Protein AF-A0A7S4IND9-F1 (afdb_monomer)

pLDDT: mean 71.29, std 27.76, range [23.38, 98.75]

Solvent-accessible surface area (backbone atoms only — not comparable to full-atom values): 25919 Å² total; per-residue (Å²): 131,91,83,87,84,85,90,74,86,86,46,88,57,41,23,48,45,52,49,48,50,53,31,50,75,70,76,44,72,73,51,66,69,56,44,51,52,53,50,44,38,47,49,44,54,52,46,55,35,52,68,39,91,64,23,39,29,49,65,48,54,44,43,72,35,25,30,22,40,91,74,40,58,41,82,53,79,68,88,48,43,44,72,46,59,48,62,29,79,46,74,66,42,37,53,56,49,51,55,48,46,68,74,53,38,58,73,55,38,50,27,40,56,73,74,40,57,83,78,44,57,55,52,48,58,61,43,43,37,23,9,48,22,37,33,51,46,28,65,73,69,71,45,70,59,40,60,77,90,42,62,64,35,49,64,46,48,51,49,75,75,66,95,81,63,87,63,57,66,62,55,53,51,52,35,50,37,23,53,36,77,54,71,85,60,21,44,50,70,66,55,51,52,52,36,52,52,17,53,77,68,75,44,79,66,72,82,78,74,79,67,87,72,79,76,74,82,90,76,88,80,94,76,88,81,86,79,80,92,76,67,101,66,62,40,88,61,69,61,90,80,89,84,87,91,88,91,88,86,91,85,91,86,87,84,86,85,78,65,74,86,40,72,70,41,51,52,54,57,56,64,72,69,73,82,85,84,87,89,86,84,86,84,88,84,83,87,83,88,90,83,89,82,89,87,86,81,88,83,89,78,94,72,82,80,81,77,82,83,61,91,78,61,69,84,67,57,75,68,61,66,72,48,82,76,72,77,84,79,77,73,95,82,70,96,68,101,68,61,76,65,60,60,57,55,64,66,74,75,59,91,80,88,68,94,73,76,75,55,69,70,56,53,52,51,53,50,52,52,50,34,55,55,33,52,76,76,32,61,69,74,56,16,51,53,51,40,52,53,51,52,53,52,50,53,50,49,54,51,53,50,49,58,70,72,74,110

Structure (mmCIF, N/CA/C/O backbone):
data_AF-A0A7S4IND9-F1
#
_entry.id   AF-A0A7S4IND9-F1
#
loop_
_atom_site.group_PDB
_atom_site.id
_atom_site.type_symbol
_atom_site.label_atom_id
_atom_site.label_alt_id
_atom_site.label_comp_id
_atom_site.label_asym_id
_atom_site.label_entity_id
_atom_site.label_seq_id
_atom_site.pdbx_PDB_ins_code
_atom_site.Cartn_x
_atom_site.Cartn_y
_atom_site.Cartn_z
_atom_site.occupancy
_atom_site.B_iso_or_equiv
_atom_site.auth_seq_id
_atom_site.auth_comp_id
_atom_site.auth_asym_id
_atom_site.auth_atom_id
_atom_site.pdbx_PDB_model_num
ATOM 1 N N . ARG A 1 1 ? 15.190 30.319 -16.102 1.00 55.72 1 ARG A N 1
ATOM 2 C CA . ARG A 1 1 ? 14.779 28.893 -16.186 1.00 55.72 1 ARG A CA 1
ATOM 3 C C . ARG A 1 1 ? 13.257 28.853 -16.129 1.00 55.72 1 ARG A C 1
ATOM 5 O O . ARG A 1 1 ? 12.728 29.605 -15.318 1.00 55.72 1 ARG A O 1
ATOM 12 N N . PRO A 1 2 ? 12.568 28.062 -16.967 1.00 64.69 2 PRO A N 1
ATOM 13 C CA . PRO A 1 2 ? 11.116 27.934 -16.879 1.00 64.69 2 PRO A CA 1
ATOM 14 C C . PRO A 1 2 ? 10.738 27.351 -15.513 1.00 64.69 2 PRO A C 1
ATOM 16 O O . PRO A 1 2 ? 11.311 26.348 -15.084 1.00 64.69 2 PRO A O 1
ATOM 19 N N . GLN A 1 3 ? 9.825 28.019 -14.814 1.00 84.69 3 GLN A N 1
ATOM 20 C CA . GLN A 1 3 ? 9.211 27.505 -13.596 1.00 84.69 3 GLN A CA 1
ATOM 21 C C . GLN A 1 3 ? 7.948 26.749 -14.001 1.00 84.69 3 GLN A C 1
ATOM 23 O O . GLN A 1 3 ? 7.139 27.270 -14.764 1.00 84.69 3 GLN A O 1
ATOM 28 N N . HIS A 1 4 ? 7.801 25.521 -13.512 1.00 88.69 4 HIS A N 1
ATOM 29 C CA . HIS A 1 4 ? 6.582 24.741 -13.688 1.00 88.69 4 HIS A CA 1
ATOM 30 C C . HIS A 1 4 ? 5.773 24.853 -12.398 1.00 88.69 4 HIS A C 1
ATOM 32 O O . HIS A 1 4 ? 6.320 24.660 -11.313 1.00 88.69 4 HIS A O 1
ATOM 38 N N . LEU A 1 5 ? 4.490 25.188 -12.518 1.00 93.06 5 LEU A N 1
ATOM 39 C CA . LEU A 1 5 ? 3.570 25.329 -11.395 1.00 93.06 5 LEU A CA 1
ATOM 40 C C . LEU A 1 5 ? 2.436 24.322 -11.573 1.00 93.06 5 LEU A C 1
ATOM 42 O O . LEU A 1 5 ? 1.814 24.273 -12.632 1.00 93.06 5 LEU A O 1
ATOM 46 N N . ILE A 1 6 ? 2.178 23.526 -10.537 1.00 94.06 6 ILE A N 1
ATOM 47 C CA . ILE A 1 6 ? 1.059 22.583 -10.489 1.00 94.06 6 ILE A CA 1
ATOM 48 C C . ILE A 1 6 ? 0.131 23.059 -9.374 1.00 94.06 6 ILE A C 1
ATOM 50 O O . ILE A 1 6 ? 0.516 23.065 -8.206 1.00 94.06 6 ILE A O 1
ATOM 54 N N . LEU A 1 7 ? -1.078 23.487 -9.738 1.00 95.69 7 LEU A N 1
ATOM 55 C CA . LEU A 1 7 ? -2.107 23.880 -8.780 1.00 95.69 7 LEU A CA 1
ATOM 56 C C . LEU A 1 7 ? -2.949 22.654 -8.415 1.00 95.69 7 LEU A C 1
ATOM 58 O O . LEU A 1 7 ? -3.474 21.977 -9.296 1.00 95.69 7 LEU A O 1
ATOM 62 N N . MET A 1 8 ? -3.075 22.374 -7.120 1.00 95.94 8 MET A N 1
ATOM 63 C CA . MET A 1 8 ? -3.819 21.232 -6.584 1.00 95.94 8 MET A CA 1
ATOM 64 C C . MET A 1 8 ? -4.748 21.688 -5.462 1.00 95.94 8 MET A C 1
ATOM 66 O O . MET A 1 8 ? -4.613 22.793 -4.933 1.00 95.94 8 MET A O 1
ATOM 70 N N . GLU A 1 9 ? -5.692 20.830 -5.083 1.00 95.50 9 GLU A N 1
ATOM 71 C CA . GLU A 1 9 ? -6.531 21.092 -3.919 1.00 95.50 9 GLU A CA 1
ATOM 72 C C . GLU A 1 9 ? -5.712 21.127 -2.618 1.00 95.50 9 GLU A C 1
ATOM 74 O O . GLU A 1 9 ? -4.785 20.343 -2.421 1.00 95.50 9 GLU A O 1
ATOM 79 N N . TYR A 1 10 ? -6.090 22.018 -1.700 1.00 96.31 10 TYR A N 1
ATOM 80 C CA . TYR A 1 10 ? -5.547 22.028 -0.344 1.00 96.31 10 TYR A CA 1
ATOM 81 C C . TYR A 1 10 ? -6.251 20.975 0.526 1.00 96.31 10 TYR A C 1
ATOM 83 O O . TYR A 1 10 ? -7.469 20.793 0.410 1.00 96.31 10 TYR A O 1
ATOM 91 N N . CYS A 1 11 ? -5.469 20.295 1.370 1.00 97.06 11 CYS A N 1
ATOM 92 C CA . CYS A 1 11 ? -5.910 19.274 2.322 1.00 97.06 11 CYS A CA 1
ATOM 93 C C . CYS A 1 11 ? -5.527 19.714 3.746 1.00 97.06 11 CYS A C 1
ATOM 95 O O . CYS A 1 11 ? -4.366 19.626 4.148 1.00 97.06 11 CYS A O 1
ATOM 97 N N . GLU A 1 12 ? -6.501 20.222 4.494 1.00 95.31 12 GLU A N 1
ATOM 98 C CA . GLU A 1 12 ? -6.324 20.856 5.806 1.00 95.31 12 GLU A CA 1
ATOM 99 C C . GLU A 1 12 ? -5.934 19.894 6.938 1.00 95.31 12 GLU A C 1
ATOM 101 O O . GLU A 1 12 ? -5.370 20.326 7.941 1.00 95.31 12 GLU A O 1
ATOM 106 N N . GLY A 1 13 ? -6.191 18.593 6.779 1.00 93.25 13 GLY A N 1
ATOM 107 C CA . GLY A 1 13 ? -5.847 17.560 7.760 1.00 93.25 13 GLY A CA 1
ATOM 108 C C . GLY A 1 13 ? -4.368 17.158 7.759 1.00 93.25 13 GLY A C 1
ATOM 109 O O . GLY A 1 13 ? -3.969 16.280 8.525 1.00 93.25 13 GLY A O 1
ATOM 110 N N . GLY A 1 14 ? -3.545 17.782 6.910 1.00 96.75 14 GLY A N 1
ATOM 111 C CA . GLY A 1 14 ? -2.129 17.460 6.777 1.00 96.75 14 GLY A CA 1
ATOM 112 C C . GLY A 1 14 ? -1.906 16.093 6.129 1.00 96.75 14 GLY A C 1
ATOM 113 O O . GLY A 1 14 ? -2.678 15.660 5.280 1.00 96.75 14 GLY A O 1
ATOM 114 N N . THR A 1 15 ? -0.827 15.421 6.515 1.00 97.88 15 THR A N 1
ATOM 115 C CA . THR A 1 15 ? -0.440 14.089 6.029 1.00 97.88 15 THR A CA 1
ATOM 116 C C . THR A 1 15 ? -0.896 12.979 6.984 1.00 97.88 15 THR A C 1
ATOM 118 O O . THR A 1 15 ? -1.117 13.214 8.175 1.00 97.88 15 THR A O 1
ATOM 121 N N . ALA A 1 16 ? -0.950 11.732 6.521 1.00 97.12 16 ALA A N 1
ATOM 122 C CA . ALA A 1 16 ? -1.206 10.582 7.383 1.00 97.12 16 ALA A CA 1
ATOM 123 C C . ALA A 1 16 ? -0.135 10.465 8.481 1.00 97.12 16 ALA A C 1
ATOM 125 O O . ALA A 1 16 ? -0.452 10.147 9.626 1.00 97.12 16 ALA A O 1
ATOM 126 N N . LEU A 1 17 ? 1.117 10.824 8.164 1.00 96.56 17 LEU A N 1
ATOM 127 C CA . LEU A 1 17 ? 2.189 10.923 9.154 1.00 96.56 17 LEU A CA 1
ATOM 128 C C . LEU A 1 17 ? 1.889 11.971 10.238 1.00 96.56 17 LEU A C 1
ATOM 130 O O . LEU A 1 17 ? 2.121 11.705 11.418 1.00 96.56 17 LEU A O 1
ATOM 134 N N . SER A 1 18 ? 1.364 13.148 9.875 1.00 96.31 18 SER A N 1
ATOM 135 C CA . SER A 1 18 ? 0.984 14.149 10.880 1.00 96.31 18 SER A CA 1
ATOM 136 C C . SER A 1 18 ? -0.167 13.672 11.756 1.00 96.31 18 SER A C 1
ATOM 138 O O . SER A 1 18 ? -0.104 13.894 12.960 1.00 96.31 18 SER A O 1
ATOM 140 N N . VAL A 1 19 ? -1.141 12.936 11.206 1.00 95.56 19 VAL A N 1
ATOM 141 C CA . VAL A 1 19 ? -2.206 12.319 12.015 1.00 95.56 19 VAL A CA 1
ATOM 142 C C . VAL A 1 19 ? -1.619 11.347 13.044 1.00 95.56 19 VAL A C 1
ATOM 144 O O . VAL A 1 19 ? -1.934 11.453 14.229 1.00 95.56 19 VAL A O 1
ATOM 147 N N . CYS A 1 20 ? -0.705 10.457 12.635 1.00 95.81 20 CYS A N 1
ATOM 148 C CA . CYS A 1 20 ? 0.005 9.566 13.562 1.00 95.81 20 CYS A CA 1
ATOM 149 C C . CYS A 1 20 ? 0.762 10.343 14.647 1.00 95.81 20 CYS A C 1
ATOM 151 O O . CYS A 1 20 ? 0.726 9.972 15.819 1.00 95.81 20 CYS A O 1
ATOM 153 N N . ASN A 1 21 ? 1.443 11.429 14.275 1.00 95.81 21 ASN A N 1
ATOM 154 C CA . ASN A 1 21 ? 2.191 12.252 15.223 1.00 95.81 21 ASN A CA 1
ATOM 155 C C . ASN A 1 21 ? 1.271 12.931 16.244 1.00 95.81 21 ASN A C 1
ATOM 157 O O . ASN A 1 21 ? 1.588 12.906 17.432 1.00 95.81 21 ASN A O 1
ATOM 161 N N . THR A 1 22 ? 0.132 13.474 15.813 1.00 95.50 22 THR A N 1
ATOM 162 C CA . THR A 1 22 ? -0.868 14.078 16.704 1.00 95.50 22 THR A CA 1
ATOM 163 C C . THR A 1 22 ? -1.461 13.049 17.663 1.00 95.50 22 THR A C 1
ATOM 165 O O . THR A 1 22 ? -1.522 13.304 18.864 1.00 95.50 22 THR A O 1
ATOM 168 N N . LEU A 1 23 ? -1.839 11.863 17.172 1.00 95.31 23 LEU A N 1
ATOM 169 C CA . LEU A 1 23 ? -2.329 10.780 18.032 1.00 95.31 23 LEU A CA 1
ATOM 170 C C . LEU A 1 23 ? -1.269 10.373 19.063 1.00 95.31 23 LEU A C 1
ATOM 172 O O . LEU A 1 23 ? -1.568 10.324 20.255 1.00 95.31 23 LEU A O 1
ATOM 176 N N . ARG A 1 24 ? -0.014 10.183 18.632 1.00 94.06 24 ARG A N 1
ATOM 177 C CA . ARG A 1 24 ? 1.102 9.838 19.526 1.00 94.06 24 ARG A CA 1
ATOM 178 C C . ARG A 1 24 ? 1.322 10.901 20.607 1.00 94.06 24 ARG A C 1
ATOM 180 O O . ARG A 1 24 ? 1.505 10.544 21.765 1.00 94.06 24 ARG A O 1
ATOM 187 N N . GLN A 1 25 ? 1.292 12.187 20.250 1.00 95.31 25 GLN A N 1
ATOM 188 C CA . GLN A 1 25 ? 1.443 13.301 21.200 1.00 95.31 25 GLN A CA 1
ATOM 189 C C . GLN A 1 25 ? 0.330 13.327 22.252 1.00 95.31 25 GLN A C 1
ATOM 191 O O . GLN A 1 25 ? 0.591 13.648 23.408 1.00 95.31 25 GLN A O 1
ATOM 196 N N . ASN A 1 26 ? -0.882 12.925 21.872 1.00 95.00 26 ASN A N 1
ATOM 197 C CA . ASN A 1 26 ? -2.021 12.810 22.781 1.00 95.00 26 ASN A CA 1
ATOM 198 C C . ASN A 1 26 ? -2.055 11.475 23.546 1.00 95.00 26 ASN A C 1
ATOM 200 O O . ASN A 1 26 ? -3.033 11.196 24.235 1.00 95.00 26 ASN A O 1
ATOM 204 N N . ASN A 1 27 ? -1.014 10.642 23.423 1.00 93.19 27 ASN A N 1
ATOM 205 C CA . ASN A 1 27 ? -0.958 9.287 23.974 1.00 93.19 27 ASN A CA 1
ATOM 206 C C . ASN A 1 27 ? -2.139 8.399 23.523 1.00 93.19 27 ASN A C 1
ATOM 208 O O . ASN A 1 27 ? -2.638 7.558 24.268 1.00 93.19 27 ASN A O 1
ATOM 212 N N . GLN A 1 28 ? -2.602 8.616 22.292 1.00 94.00 28 GLN A N 1
ATOM 213 C CA . GLN A 1 28 ? -3.668 7.868 21.633 1.00 94.00 28 GLN A CA 1
ATOM 214 C C . GLN A 1 28 ? -3.103 7.068 20.458 1.00 94.00 28 GLN A C 1
ATOM 216 O O . GLN A 1 28 ? -2.017 7.347 19.955 1.00 94.00 28 GLN A O 1
ATOM 221 N N . ARG A 1 29 ? -3.867 6.083 19.988 1.00 93.44 29 ARG A N 1
ATOM 222 C CA . ARG A 1 29 ? -3.633 5.366 18.728 1.00 93.44 29 ARG A CA 1
ATOM 223 C C . ARG A 1 29 ? -4.931 5.328 17.931 1.00 93.44 29 ARG A C 1
ATOM 225 O O . ARG A 1 29 ? -5.992 5.641 18.470 1.00 93.44 29 ARG A O 1
ATOM 232 N N . PHE A 1 30 ? -4.852 4.922 16.667 1.00 94.75 30 PHE A N 1
ATOM 233 C CA . PHE A 1 30 ? -6.060 4.489 15.973 1.00 94.75 30 PHE A CA 1
ATOM 234 C C . PHE A 1 30 ? -6.661 3.303 16.727 1.00 94.75 30 PHE A C 1
ATOM 236 O O . PHE A 1 30 ? -5.927 2.391 17.116 1.00 94.75 30 PHE A O 1
ATOM 243 N N . ASP A 1 31 ? -7.976 3.300 16.919 1.00 95.50 31 ASP A N 1
ATOM 244 C CA . ASP A 1 31 ? -8.694 2.064 17.200 1.00 95.50 31 ASP A CA 1
ATOM 245 C C . ASP A 1 31 ? -8.750 1.205 15.924 1.00 95.50 31 ASP A C 1
ATOM 247 O O . ASP A 1 31 ? -8.487 1.677 14.812 1.00 95.50 31 ASP A O 1
ATOM 251 N N . LEU A 1 32 ? -9.041 -0.088 16.078 1.00 95.56 32 LEU A N 1
ATOM 252 C CA . LEU A 1 32 ? -9.017 -1.026 14.954 1.00 95.56 32 LEU A CA 1
ATOM 253 C C . LEU A 1 32 ? -9.951 -0.598 13.798 1.00 95.56 32 LEU A C 1
ATOM 255 O O . LEU A 1 32 ? -9.486 -0.604 12.655 1.00 95.56 32 LEU A O 1
ATOM 259 N N . PRO A 1 33 ? -11.210 -0.170 14.037 1.00 95.06 33 PRO A N 1
ATOM 260 C CA . PRO A 1 33 ? -12.079 0.309 12.964 1.00 95.06 33 PRO A CA 1
ATOM 261 C C . PRO A 1 33 ? -11.510 1.521 12.219 1.00 95.06 33 PRO A C 1
ATOM 263 O O . PRO A 1 33 ? -11.471 1.493 10.987 1.00 95.06 33 PRO A O 1
ATOM 266 N N . SER A 1 34 ? -11.013 2.549 12.922 1.00 95.19 34 SER A N 1
ATOM 267 C CA . SER A 1 34 ? -10.458 3.734 12.252 1.00 95.19 34 SER A CA 1
ATOM 268 C C . SER A 1 34 ? -9.185 3.412 11.477 1.00 95.19 34 SER A C 1
ATOM 270 O O . SER A 1 34 ? -9.002 3.939 10.382 1.00 95.19 34 SER A O 1
ATOM 272 N N . LEU A 1 35 ? -8.327 2.521 11.992 1.00 97.50 35 LEU A N 1
ATOM 273 C CA . LEU A 1 35 ? -7.134 2.060 11.272 1.00 97.50 35 LEU A CA 1
ATOM 274 C C . LEU A 1 35 ? -7.517 1.381 9.951 1.00 97.50 35 LEU A C 1
ATOM 276 O O . LEU A 1 35 ? -6.934 1.686 8.910 1.00 97.50 35 LEU A O 1
ATOM 280 N N . ILE A 1 36 ? -8.505 0.481 9.984 1.00 96.62 36 ILE A N 1
ATOM 281 C CA . ILE A 1 36 ? -8.974 -0.235 8.792 1.00 96.62 36 ILE A CA 1
ATOM 282 C C . ILE A 1 36 ? -9.620 0.726 7.792 1.00 96.62 36 ILE A C 1
ATOM 284 O O . ILE A 1 36 ? -9.349 0.617 6.599 1.00 96.62 36 ILE A O 1
ATOM 288 N N . ILE A 1 37 ? -10.444 1.671 8.254 1.00 94.81 37 ILE A N 1
ATOM 289 C CA . ILE A 1 37 ? -11.086 2.670 7.388 1.00 94.81 37 ILE A CA 1
ATOM 290 C C . ILE A 1 37 ? -10.023 3.551 6.723 1.00 94.81 37 ILE A C 1
ATOM 292 O O . ILE A 1 37 ? -10.012 3.672 5.498 1.00 94.81 37 ILE A O 1
ATOM 296 N N . ALA A 1 38 ? -9.091 4.107 7.503 1.00 96.56 38 ALA A N 1
ATOM 297 C CA . ALA A 1 38 ? -8.005 4.943 6.995 1.00 96.56 38 ALA A CA 1
ATOM 298 C C . ALA A 1 38 ? -7.147 4.195 5.964 1.00 96.56 38 ALA A C 1
ATOM 300 O O . ALA A 1 38 ? -6.934 4.672 4.846 1.00 96.56 38 ALA A O 1
ATOM 301 N N . PHE A 1 39 ? -6.693 2.986 6.306 1.00 98.38 39 PHE A N 1
ATOM 302 C CA . PHE A 1 39 ? -5.858 2.193 5.410 1.00 98.38 39 PHE A CA 1
ATOM 303 C C . PHE A 1 39 ? -6.629 1.655 4.197 1.00 98.38 39 PHE A C 1
ATOM 305 O O . PHE A 1 39 ? -6.065 1.545 3.110 1.00 98.38 39 PHE A O 1
ATOM 312 N N . GLY A 1 40 ? -7.924 1.373 4.333 1.00 97.69 40 GLY A N 1
ATOM 313 C CA . GLY A 1 40 ? -8.778 0.969 3.222 1.00 97.69 40 GLY A CA 1
ATOM 314 C C . GLY A 1 40 ? -8.969 2.083 2.189 1.00 97.69 40 GLY A C 1
ATOM 315 O O . GLY A 1 40 ? -8.896 1.805 0.994 1.00 97.69 40 GLY A O 1
ATOM 316 N N . GLN A 1 41 ? -9.099 3.348 2.609 1.00 96.88 41 GLN A N 1
ATOM 317 C CA . GLN A 1 41 ? -9.109 4.492 1.680 1.00 96.88 41 GLN A CA 1
ATOM 318 C C . GLN A 1 41 ? -7.770 4.645 0.944 1.00 96.88 41 GLN A C 1
ATOM 320 O O . GLN A 1 41 ? -7.748 4.846 -0.272 1.00 96.88 41 GLN A O 1
ATOM 325 N N . ILE A 1 42 ? -6.655 4.477 1.662 1.00 98.19 42 ILE A N 1
ATOM 326 C CA . ILE A 1 42 ? -5.305 4.442 1.081 1.00 98.19 42 ILE A CA 1
ATOM 327 C C . ILE A 1 42 ? -5.191 3.326 0.028 1.00 98.19 42 ILE A C 1
ATOM 329 O O . ILE A 1 42 ? -4.739 3.570 -1.093 1.00 98.19 42 ILE A O 1
ATOM 333 N N . CYS A 1 43 ? -5.652 2.115 0.356 1.00 98.31 43 CYS A N 1
ATOM 334 C CA . CYS A 1 43 ? -5.665 0.983 -0.569 1.00 98.31 43 CYS A CA 1
ATOM 335 C C . CYS A 1 43 ? -6.556 1.245 -1.784 1.00 98.31 43 CYS A C 1
ATOM 337 O O . CYS A 1 43 ? -6.182 0.866 -2.890 1.00 98.31 43 CYS A O 1
ATOM 339 N N . ASN A 1 44 ? -7.704 1.902 -1.606 1.00 96.06 44 ASN A N 1
ATOM 340 C CA . ASN A 1 44 ? -8.608 2.231 -2.704 1.00 96.06 44 ASN A CA 1
ATOM 341 C C . ASN A 1 44 ? -7.944 3.185 -3.710 1.00 96.06 44 ASN A C 1
ATOM 343 O O . ASN A 1 44 ? -7.977 2.931 -4.914 1.00 96.06 44 ASN A O 1
ATOM 347 N N . ALA A 1 45 ? -7.248 4.221 -3.224 1.00 97.12 45 ALA A N 1
ATOM 348 C CA . ALA A 1 45 ? -6.479 5.117 -4.085 1.00 97.12 45 ALA A CA 1
ATOM 349 C C . ALA A 1 45 ? -5.436 4.345 -4.909 1.00 97.12 45 ALA A C 1
ATOM 351 O O . ALA A 1 45 ? -5.394 4.479 -6.127 1.00 97.12 45 ALA A O 1
ATOM 352 N N . VAL A 1 46 ? -4.634 3.481 -4.280 1.00 98.19 46 VAL A N 1
ATOM 353 C CA . VAL A 1 46 ? -3.601 2.702 -4.990 1.00 98.19 46 VAL A CA 1
ATOM 354 C C . VAL A 1 46 ? -4.208 1.662 -5.939 1.00 98.19 46 VAL A C 1
ATOM 356 O O . VAL A 1 46 ? -3.733 1.504 -7.062 1.00 98.19 46 VAL A O 1
ATOM 359 N N . SER A 1 47 ? -5.296 1.003 -5.538 1.00 97.44 47 SER A N 1
ATOM 360 C CA . SER A 1 47 ? -6.042 0.070 -6.390 1.00 97.44 47 SER A CA 1
ATOM 361 C C . SER A 1 47 ? -6.545 0.759 -7.662 1.00 97.44 47 SER A C 1
ATOM 363 O O . SER A 1 47 ? -6.404 0.217 -8.759 1.00 97.44 47 SER A O 1
ATOM 365 N N . TYR A 1 48 ? -7.029 2.002 -7.545 1.00 97.31 48 TYR A N 1
ATOM 366 C CA . TYR A 1 48 ? -7.408 2.817 -8.698 1.00 97.31 48 TYR A CA 1
ATOM 367 C C . TYR A 1 48 ? -6.233 3.046 -9.659 1.00 97.31 48 TYR A C 1
ATOM 369 O O . TYR A 1 48 ? -6.409 2.887 -10.868 1.00 97.31 48 TYR A O 1
ATOM 377 N N . LEU A 1 49 ? -5.030 3.365 -9.161 1.00 97.94 49 LEU A N 1
ATOM 378 C CA . LEU A 1 49 ? -3.832 3.494 -10.006 1.00 97.94 49 LEU A CA 1
ATOM 379 C C . LEU A 1 49 ? -3.505 2.171 -10.722 1.00 97.94 49 LEU A C 1
ATOM 381 O O . LEU A 1 49 ? -3.227 2.153 -11.923 1.00 97.94 49 LEU A O 1
ATOM 385 N N . HIS A 1 50 ? -3.557 1.054 -9.997 1.00 97.75 50 HIS A N 1
ATOM 386 C CA . HIS A 1 50 ? -3.205 -0.270 -10.522 1.00 97.75 50 HIS A CA 1
ATOM 387 C C . HIS A 1 50 ? -4.205 -0.797 -11.557 1.00 97.75 50 HIS A C 1
ATOM 389 O O . HIS A 1 50 ? -3.819 -1.602 -12.405 1.00 97.75 50 HIS A O 1
ATOM 395 N N . ALA A 1 51 ? -5.455 -0.328 -11.514 1.00 96.12 51 ALA A N 1
ATOM 396 C CA . ALA A 1 51 ? -6.521 -0.698 -12.445 1.00 96.12 51 ALA A CA 1
ATOM 397 C C . ALA A 1 51 ? -6.463 0.036 -13.801 1.00 96.12 51 ALA A C 1
ATOM 399 O O . ALA A 1 51 ? -7.187 -0.335 -14.728 1.00 96.12 51 ALA A O 1
ATOM 400 N N . GLN A 1 52 ? -5.619 1.065 -13.943 1.00 97.44 52 GLN A N 1
ATOM 401 C CA . GLN A 1 52 ? -5.475 1.801 -15.203 1.00 97.44 52 GLN A CA 1
ATOM 402 C C . GLN A 1 52 ? -4.911 0.914 -16.329 1.00 97.44 52 GLN A C 1
ATOM 404 O O . GLN A 1 52 ? -4.294 -0.126 -16.088 1.00 97.44 52 GLN A O 1
ATOM 409 N N . ARG A 1 53 ? -5.104 1.325 -17.589 1.00 95.69 53 ARG A N 1
ATOM 410 C CA . ARG A 1 53 ? -4.570 0.632 -18.775 1.00 95.69 53 ARG A CA 1
ATOM 411 C C . ARG A 1 53 ? -3.735 1.611 -19.624 1.00 95.69 53 ARG A C 1
ATOM 413 O O . ARG A 1 53 ? -4.327 2.402 -20.354 1.00 95.69 53 ARG A O 1
ATOM 420 N N . PRO A 1 54 ? -2.388 1.565 -19.563 1.00 95.69 54 PRO A N 1
ATOM 421 C CA . PRO A 1 54 ? -1.568 0.691 -18.717 1.00 95.69 54 PRO A CA 1
ATOM 422 C C . PRO A 1 54 ? -1.650 1.061 -17.218 1.00 95.69 54 PRO A C 1
ATOM 424 O O . PRO A 1 54 ? -1.941 2.214 -16.900 1.00 95.69 54 PRO A O 1
ATOM 427 N N . PRO A 1 55 ? -1.360 0.116 -16.300 1.00 97.31 55 PRO A N 1
ATOM 428 C CA . PRO A 1 55 ? -1.373 0.367 -14.855 1.00 97.31 55 PRO A CA 1
ATOM 429 C C . PRO A 1 55 ? -0.438 1.504 -14.460 1.00 97.31 55 PRO A C 1
ATOM 431 O O . PRO A 1 55 ? 0.631 1.631 -15.044 1.00 97.31 55 PRO A O 1
ATOM 434 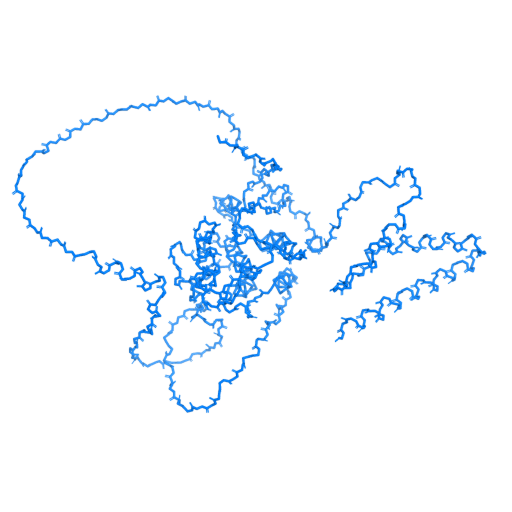N N . ILE A 1 56 ? -0.781 2.294 -13.450 1.00 98.31 56 ILE A N 1
ATOM 435 C CA . ILE A 1 56 ? 0.128 3.304 -12.898 1.00 98.31 56 ILE A CA 1
ATOM 436 C C . ILE A 1 56 ? 0.771 2.723 -11.638 1.00 98.31 56 ILE A C 1
ATOM 438 O O . ILE A 1 56 ? 0.063 2.285 -10.738 1.00 98.31 56 ILE A O 1
ATOM 442 N N . VAL A 1 57 ? 2.102 2.710 -11.563 1.00 97.75 57 VAL A N 1
ATOM 443 C CA . VAL A 1 57 ? 2.855 2.287 -10.367 1.00 97.75 57 VAL A CA 1
ATOM 444 C C . VAL A 1 57 ? 3.443 3.528 -9.715 1.00 97.75 57 VAL A C 1
ATOM 446 O O . VAL A 1 57 ? 4.200 4.250 -10.365 1.00 97.75 57 VAL A O 1
ATOM 449 N N . HIS A 1 58 ? 3.112 3.785 -8.451 1.00 97.88 58 HIS A N 1
ATOM 450 C CA . HIS A 1 58 ? 3.472 5.025 -7.761 1.00 97.88 58 HIS A CA 1
ATOM 451 C C . HIS A 1 58 ? 4.955 5.080 -7.368 1.00 97.88 58 HIS A C 1
ATOM 453 O O . HIS A 1 58 ? 5.610 6.106 -7.535 1.00 97.88 58 HIS A O 1
ATOM 459 N N . ARG A 1 59 ? 5.502 3.962 -6.871 1.00 95.56 59 ARG A N 1
ATOM 460 C CA . ARG A 1 59 ? 6.910 3.744 -6.470 1.00 95.56 59 ARG A CA 1
ATOM 461 C C . ARG A 1 59 ? 7.449 4.560 -5.291 1.00 95.56 59 ARG A C 1
ATOM 463 O O . ARG A 1 59 ? 8.529 4.235 -4.810 1.00 95.56 59 ARG A O 1
ATOM 470 N N . ASP A 1 60 ? 6.724 5.559 -4.797 1.00 96.44 60 ASP A N 1
ATOM 471 C CA . ASP A 1 60 ? 7.080 6.287 -3.565 1.00 96.44 60 ASP A CA 1
ATOM 472 C C . ASP A 1 60 ? 5.882 6.414 -2.609 1.00 96.44 60 ASP A C 1
ATOM 474 O O . ASP A 1 60 ? 5.493 7.501 -2.194 1.00 96.44 60 ASP A O 1
ATOM 478 N N . LEU A 1 61 ? 5.218 5.293 -2.307 1.00 98.12 61 LEU A N 1
ATOM 479 C CA . LEU A 1 61 ? 4.149 5.279 -1.304 1.00 98.12 61 LEU A CA 1
ATOM 480 C C . LEU A 1 61 ? 4.746 5.326 0.104 1.00 98.12 61 LEU A C 1
ATOM 482 O O . LEU A 1 61 ? 5.583 4.502 0.469 1.00 98.12 61 LEU A O 1
ATOM 486 N N . LYS A 1 62 ? 4.289 6.295 0.895 1.00 96.62 62 LYS A N 1
ATOM 487 C CA . LYS A 1 62 ? 4.711 6.526 2.280 1.00 96.62 62 LYS A CA 1
ATOM 488 C C . LYS A 1 62 ? 3.670 7.388 2.999 1.00 96.62 62 LYS A C 1
ATOM 490 O O . LYS A 1 62 ? 2.989 8.166 2.331 1.00 96.62 62 LYS A O 1
ATOM 495 N N . PRO A 1 63 ? 3.563 7.344 4.341 1.00 97.00 63 PRO A N 1
ATOM 496 C CA . PRO A 1 63 ? 2.538 8.091 5.078 1.00 97.00 63 PRO A CA 1
ATOM 497 C C . PRO A 1 63 ? 2.529 9.610 4.829 1.00 97.00 63 PRO A C 1
ATOM 499 O O . PRO A 1 63 ? 1.487 10.245 4.959 1.00 97.00 63 PRO A O 1
ATOM 502 N N . VAL A 1 64 ? 3.662 10.213 4.454 1.00 97.12 64 VAL A N 1
ATOM 503 C CA . VAL A 1 64 ? 3.725 11.650 4.126 1.00 97.12 64 VAL A CA 1
ATOM 504 C C . VAL A 1 64 ? 3.073 11.990 2.770 1.00 97.12 64 VAL A C 1
ATOM 506 O O . VAL A 1 64 ? 2.624 13.115 2.590 1.00 97.12 64 VAL A O 1
ATOM 509 N N . ASN A 1 65 ? 2.929 11.015 1.864 1.00 98.12 65 ASN A N 1
ATOM 510 C CA . ASN A 1 65 ? 2.307 11.190 0.541 1.00 98.12 65 ASN A CA 1
ATOM 511 C C . ASN A 1 65 ? 0.792 10.912 0.546 1.00 98.12 65 ASN A C 1
ATOM 513 O O . ASN A 1 65 ? 0.140 10.962 -0.493 1.00 98.12 65 ASN A O 1
ATOM 517 N N . PHE A 1 66 ? 0.208 10.630 1.711 1.00 98.19 66 PHE A N 1
ATOM 518 C CA . PHE A 1 66 ? -1.239 10.544 1.879 1.00 98.19 66 PHE A CA 1
ATOM 519 C C . PHE A 1 66 ? -1.715 11.751 2.673 1.00 98.19 66 PHE A C 1
ATOM 521 O O . PHE A 1 66 ? -1.353 11.906 3.835 1.00 98.19 66 PHE A O 1
ATOM 528 N N . LEU A 1 67 ? -2.507 12.611 2.047 1.00 98.06 67 LEU A N 1
ATOM 529 C CA . LEU A 1 67 ? -3.079 13.809 2.645 1.00 98.06 67 LEU A CA 1
ATOM 530 C C . LEU A 1 67 ? -4.474 13.534 3.196 1.00 98.06 67 LEU A C 1
ATOM 532 O O . LEU A 1 67 ? -5.177 12.667 2.685 1.00 98.06 67 LEU A O 1
ATOM 536 N N . VAL A 1 68 ? -4.892 14.290 4.206 1.00 96.69 68 VAL A N 1
ATOM 537 C CA . VAL A 1 68 ? -6.215 14.164 4.824 1.00 96.69 68 VAL A CA 1
ATOM 538 C C . VAL A 1 68 ? -7.040 15.413 4.548 1.00 96.69 68 VAL A C 1
ATOM 540 O O . VAL A 1 68 ? -6.601 16.533 4.813 1.00 96.69 68 VAL A O 1
ATOM 543 N N . LYS A 1 69 ? -8.252 15.217 4.029 1.00 94.88 69 LYS A N 1
ATOM 544 C CA . LYS A 1 69 ? -9.224 16.281 3.766 1.00 94.88 69 LYS A CA 1
ATOM 545 C C . LYS A 1 69 ? -10.621 15.804 4.115 1.00 94.88 69 LYS A C 1
ATOM 547 O O . LYS A 1 69 ? -11.067 14.809 3.548 1.00 94.88 69 LYS A O 1
ATOM 552 N N . ASN A 1 70 ? -11.311 16.500 5.018 1.00 92.00 70 ASN A N 1
ATOM 553 C CA . ASN A 1 70 ? -12.645 16.114 5.500 1.00 92.00 70 ASN A CA 1
ATOM 554 C C . ASN A 1 70 ? -12.744 14.618 5.885 1.00 92.00 70 ASN A C 1
ATOM 556 O O . ASN A 1 70 ? -13.663 13.926 5.459 1.00 92.00 70 ASN A O 1
ATOM 560 N N . GLY A 1 71 ? -11.744 14.087 6.599 1.00 86.94 71 GLY A N 1
ATOM 561 C CA . GLY A 1 71 ? -11.693 12.670 6.996 1.00 86.94 71 GLY A CA 1
ATOM 562 C C . GLY A 1 71 ? -11.326 11.674 5.881 1.00 86.94 71 GLY A C 1
ATOM 563 O O . GLY A 1 71 ? -11.169 10.488 6.162 1.00 86.94 71 GLY A O 1
ATOM 564 N N . ALA A 1 72 ? -11.143 12.131 4.637 1.00 93.38 72 ALA A N 1
ATOM 565 C CA . ALA A 1 72 ? -10.737 11.294 3.511 1.00 93.38 72 ALA A CA 1
ATOM 566 C C . ALA A 1 72 ? -9.220 11.342 3.264 1.00 93.38 72 ALA A C 1
ATOM 568 O O . ALA A 1 72 ? -8.630 12.425 3.207 1.00 93.38 72 ALA A O 1
ATOM 569 N N . TYR A 1 73 ? -8.607 10.178 3.047 1.00 96.56 73 TYR A N 1
ATOM 570 C CA . TYR A 1 73 ? -7.207 10.032 2.652 1.00 96.56 73 TYR A CA 1
ATOM 571 C C . TYR A 1 73 ? -7.053 10.138 1.129 1.00 96.56 73 TYR A C 1
ATOM 573 O O . TYR A 1 73 ? -7.713 9.433 0.366 1.00 96.56 73 TYR A O 1
ATOM 581 N N . LYS A 1 74 ? -6.153 11.015 0.681 1.00 97.31 74 LYS A N 1
ATOM 582 C CA . LYS A 1 74 ? -5.885 11.332 -0.726 1.00 97.31 74 LYS A CA 1
ATOM 583 C C . LYS A 1 74 ? -4.405 11.150 -1.029 1.00 97.31 74 LYS A C 1
ATOM 585 O O . LYS A 1 74 ? -3.560 11.715 -0.344 1.00 97.31 74 LYS A O 1
ATOM 590 N N . LEU A 1 75 ? -4.089 10.375 -2.060 1.00 98.19 75 LEU A N 1
ATOM 591 C CA . LEU A 1 75 ? -2.713 10.190 -2.518 1.00 98.19 75 LEU A CA 1
ATOM 592 C C . LEU A 1 75 ? -2.220 11.440 -3.264 1.00 98.19 75 LEU A C 1
ATOM 594 O O . LEU A 1 75 ? -2.936 11.984 -4.106 1.00 98.19 75 LEU A O 1
ATOM 598 N N . CYS A 1 76 ? -0.999 11.873 -2.967 1.00 97.00 76 CYS A N 1
ATOM 599 C CA . CYS A 1 76 ? -0.295 12.940 -3.670 1.00 97.00 76 CYS A CA 1
ATOM 600 C C . CYS A 1 76 ? 1.117 12.490 -4.091 1.00 97.00 76 CYS A C 1
ATOM 602 O O . CYS A 1 76 ? 1.537 11.380 -3.787 1.00 97.00 76 CYS A O 1
ATOM 604 N N . ASP A 1 77 ? 1.833 13.385 -4.779 1.00 95.19 77 ASP A N 1
ATOM 605 C CA . ASP A 1 77 ? 3.224 13.212 -5.224 1.00 95.19 77 ASP A CA 1
ATOM 606 C C . ASP A 1 77 ? 3.473 12.058 -6.214 1.00 95.19 77 ASP A C 1
ATOM 608 O O . ASP A 1 77 ? 4.093 11.040 -5.923 1.00 95.19 77 ASP A O 1
ATOM 612 N N . PHE A 1 78 ? 3.061 12.286 -7.461 1.00 96.25 78 PHE A N 1
ATOM 613 C CA . PHE A 1 78 ? 3.268 11.359 -8.574 1.00 96.25 78 PHE A CA 1
ATOM 614 C C . PHE A 1 78 ? 4.638 11.529 -9.261 1.00 96.25 78 PHE A C 1
ATOM 616 O O . PHE A 1 78 ? 4.829 11.021 -10.367 1.00 96.25 78 PHE A O 1
ATOM 623 N N . GLY A 1 79 ? 5.600 12.233 -8.648 1.00 92.56 79 GLY A N 1
ATOM 624 C CA . GLY A 1 79 ? 6.906 12.528 -9.262 1.00 92.56 79 GLY A CA 1
ATOM 625 C C . GLY A 1 79 ? 7.733 11.283 -9.607 1.00 92.56 79 GLY A C 1
ATOM 626 O O . GLY A 1 79 ? 8.576 11.317 -10.504 1.00 92.56 79 GLY A O 1
ATOM 627 N N . SER A 1 80 ? 7.446 10.169 -8.933 1.00 93.00 80 SER A N 1
ATOM 628 C CA . SER A 1 80 ? 8.129 8.882 -9.104 1.00 93.00 80 SER A CA 1
ATOM 629 C C . SER A 1 80 ? 7.298 7.858 -9.877 1.00 93.00 80 SER A C 1
ATOM 631 O O . SER A 1 80 ? 7.786 6.752 -10.145 1.00 93.00 80 SER A O 1
ATOM 633 N N . ALA A 1 81 ? 6.067 8.205 -10.256 1.00 96.25 81 ALA A N 1
ATOM 634 C CA . ALA A 1 81 ? 5.132 7.272 -10.862 1.00 96.25 81 ALA A CA 1
ATOM 635 C C . ALA A 1 81 ? 5.540 6.883 -12.293 1.00 96.25 81 ALA A C 1
ATOM 637 O O . ALA A 1 81 ? 6.173 7.650 -13.020 1.00 96.25 81 ALA A O 1
ATOM 638 N N . VAL A 1 82 ? 5.171 5.671 -12.707 1.00 96.00 82 VAL A N 1
ATOM 639 C CA . VAL A 1 82 ? 5.388 5.164 -14.071 1.00 96.00 82 VAL A CA 1
ATOM 640 C C . VAL A 1 82 ? 4.139 4.494 -14.615 1.00 96.00 82 VAL A C 1
ATOM 642 O O . VAL A 1 82 ? 3.361 3.900 -13.871 1.00 96.00 82 VAL A O 1
ATOM 645 N N . PHE A 1 83 ? 3.990 4.541 -15.935 1.00 96.38 83 PHE A N 1
ATOM 646 C CA . PHE A 1 83 ? 2.969 3.798 -16.660 1.00 96.38 83 PHE A CA 1
ATOM 647 C C . PHE A 1 83 ? 3.497 2.404 -17.033 1.00 96.38 83 PHE A C 1
ATOM 649 O O . PHE A 1 83 ? 4.561 2.256 -17.632 1.00 96.38 83 PHE A O 1
ATOM 656 N N . GLY A 1 84 ? 2.740 1.368 -16.694 1.00 95.62 84 GLY A N 1
ATOM 657 C CA . GLY A 1 84 ? 3.038 -0.033 -16.943 1.00 95.62 84 GLY A CA 1
ATOM 658 C C . GLY A 1 84 ? 4.048 -0.613 -15.957 1.00 95.62 84 GLY A C 1
ATOM 659 O O . GLY A 1 84 ? 3.730 -0.896 -14.807 1.00 95.62 84 GLY A O 1
ATOM 660 N N . HIS A 1 85 ? 5.253 -0.889 -16.446 1.00 94.50 85 HIS A N 1
ATOM 661 C CA . HIS A 1 85 ? 6.305 -1.566 -15.693 1.00 94.50 85 HIS A CA 1
ATOM 662 C C . HIS A 1 85 ? 7.674 -1.017 -16.081 1.00 94.50 85 HIS A C 1
ATOM 664 O O . HIS A 1 85 ? 7.861 -0.529 -17.194 1.00 94.50 85 HIS A O 1
ATOM 670 N N . VAL A 1 86 ? 8.650 -1.169 -15.189 1.00 95.31 86 VAL A N 1
ATOM 671 C CA . VAL A 1 86 ? 10.056 -0.887 -15.508 1.00 95.31 86 VAL A CA 1
ATOM 672 C C . VAL A 1 86 ? 10.720 -2.191 -15.923 1.00 95.31 86 VAL A C 1
ATOM 674 O O . VAL A 1 86 ? 10.711 -3.155 -15.158 1.00 95.31 86 VAL A O 1
ATOM 677 N N . ASP A 1 87 ? 11.270 -2.247 -17.132 1.00 96.06 87 ASP A N 1
ATOM 678 C CA . ASP A 1 87 ? 12.013 -3.413 -17.608 1.00 96.06 87 ASP A CA 1
ATOM 679 C C . ASP A 1 87 ? 13.411 -3.454 -16.979 1.00 96.06 87 ASP A C 1
ATOM 681 O O . ASP A 1 87 ? 14.112 -2.449 -16.939 1.00 96.06 87 ASP A O 1
ATOM 685 N N . LEU A 1 88 ? 13.823 -4.627 -16.506 1.00 96.00 88 LEU A N 1
ATOM 686 C CA . LEU A 1 88 ? 15.132 -4.875 -15.904 1.00 96.00 88 LEU A CA 1
ATOM 687 C C . LEU A 1 88 ? 15.891 -5.990 -16.631 1.00 96.00 88 LEU A C 1
ATOM 689 O O . LEU A 1 88 ? 16.866 -6.514 -16.106 1.00 96.00 88 LEU A O 1
ATOM 693 N N . ARG A 1 89 ? 15.471 -6.425 -17.825 1.00 94.88 89 ARG A N 1
ATOM 694 C CA . ARG A 1 89 ? 16.107 -7.570 -18.508 1.00 94.88 89 ARG A CA 1
ATOM 695 C C . ARG A 1 89 ? 17.546 -7.289 -18.939 1.00 94.88 89 ARG A C 1
ATOM 697 O O . ARG A 1 89 ? 18.380 -8.194 -18.879 1.00 94.88 89 ARG A O 1
ATOM 704 N N . THR A 1 90 ? 17.859 -6.058 -19.338 1.00 95.56 90 THR A N 1
ATOM 705 C CA . THR A 1 90 ? 19.190 -5.679 -19.840 1.00 95.56 90 THR A CA 1
ATOM 706 C C . THR A 1 90 ? 20.022 -4.968 -18.764 1.00 95.56 90 THR A C 1
ATOM 708 O O . THR A 1 90 ? 19.456 -4.332 -17.874 1.00 95.56 90 THR A O 1
ATOM 711 N N . PRO A 1 91 ? 21.368 -5.044 -18.805 1.00 94.31 91 PRO A N 1
ATOM 712 C CA . PRO A 1 91 ? 22.225 -4.300 -17.874 1.00 94.31 91 PRO A CA 1
ATOM 713 C C . PRO A 1 91 ? 21.993 -2.785 -17.921 1.00 94.31 91 PRO A C 1
ATOM 715 O O . PRO A 1 91 ? 21.944 -2.139 -16.881 1.00 94.31 91 PRO A O 1
ATOM 718 N N . ARG A 1 92 ? 21.774 -2.235 -19.123 1.00 95.25 92 ARG A N 1
ATOM 719 C CA . ARG A 1 92 ? 21.464 -0.815 -19.318 1.00 95.25 92 ARG A CA 1
ATOM 720 C C . ARG A 1 92 ? 20.165 -0.414 -18.618 1.00 95.25 92 ARG A C 1
ATOM 722 O O . ARG A 1 92 ? 20.177 0.527 -17.836 1.00 95.25 92 ARG A O 1
ATOM 729 N N . ALA A 1 93 ? 19.084 -1.166 -18.835 1.00 94.94 93 ALA A N 1
ATOM 730 C CA . ALA A 1 93 ? 17.794 -0.865 -18.218 1.00 94.94 93 ALA A CA 1
ATOM 731 C C . ALA A 1 93 ? 17.853 -0.961 -16.682 1.00 94.94 93 ALA A C 1
ATOM 733 O O . ALA A 1 93 ? 17.259 -0.140 -15.989 1.00 94.94 93 ALA A O 1
ATOM 734 N N . ARG A 1 94 ? 18.639 -1.904 -16.136 1.00 95.50 94 ARG A N 1
ATOM 735 C CA . ARG A 1 94 ? 18.907 -1.967 -14.689 1.00 95.50 94 ARG A CA 1
ATOM 736 C C . ARG A 1 94 ? 19.643 -0.731 -14.180 1.00 95.50 94 ARG A C 1
ATOM 738 O O . ARG A 1 94 ? 19.232 -0.184 -13.168 1.00 95.50 94 ARG A O 1
ATOM 745 N N . SER A 1 95 ? 20.694 -0.292 -14.873 1.00 95.38 95 SER A N 1
ATOM 746 C CA . SER A 1 95 ? 21.467 0.892 -14.473 1.00 95.38 95 SER A CA 1
ATOM 747 C C . SER A 1 95 ? 20.611 2.162 -14.477 1.00 95.38 95 SER A C 1
ATOM 749 O O . SER A 1 95 ? 20.685 2.951 -13.541 1.00 95.38 95 SER A O 1
ATOM 751 N N . GLU A 1 96 ? 19.778 2.343 -15.504 1.00 94.69 96 GLU A N 1
ATOM 752 C CA . GLU A 1 96 ? 18.842 3.473 -15.599 1.00 94.69 96 GLU A CA 1
ATOM 753 C C . GLU A 1 96 ? 17.791 3.412 -14.475 1.00 94.69 96 GLU A C 1
ATOM 755 O O . GLU A 1 96 ? 17.510 4.416 -13.818 1.00 94.69 96 GLU A O 1
ATOM 760 N N . ALA A 1 97 ? 17.248 2.223 -14.192 1.00 93.88 97 ALA A N 1
ATOM 761 C CA . ALA A 1 97 ? 16.309 2.028 -13.092 1.00 93.88 97 ALA A CA 1
ATOM 762 C C . ALA A 1 97 ? 16.947 2.295 -11.718 1.00 93.88 97 ALA A C 1
ATOM 764 O O . ALA A 1 97 ? 16.315 2.938 -10.882 1.00 93.88 97 ALA A O 1
ATOM 765 N N . GLU A 1 98 ? 18.183 1.841 -11.486 1.00 94.44 98 GLU A N 1
ATOM 766 C CA . GLU A 1 98 ? 18.927 2.055 -10.237 1.00 94.44 98 GLU A CA 1
ATOM 767 C C . GLU A 1 98 ? 19.113 3.549 -9.951 1.00 94.44 98 GLU A C 1
ATOM 769 O O . GLU A 1 98 ? 18.810 4.009 -8.848 1.00 94.44 98 GLU A O 1
ATOM 774 N N . GLU A 1 99 ? 19.521 4.323 -10.961 1.00 93.75 99 GLU A N 1
ATOM 775 C CA . GLU A 1 99 ? 19.700 5.771 -10.841 1.00 93.75 99 GLU A CA 1
ATOM 776 C C . GLU A 1 99 ? 18.385 6.483 -10.490 1.00 93.75 99 GLU A C 1
ATOM 778 O O . GLU A 1 99 ? 18.345 7.322 -9.584 1.00 93.75 99 GLU A O 1
ATOM 783 N N . VAL A 1 100 ? 17.291 6.129 -11.173 1.00 92.00 100 VAL A N 1
ATOM 784 C CA . VAL A 1 100 ? 15.965 6.705 -10.908 1.00 92.00 100 VAL A CA 1
ATOM 785 C C . VAL A 1 100 ? 15.490 6.342 -9.505 1.00 92.00 100 VAL A C 1
ATOM 787 O O . VAL A 1 100 ? 15.065 7.226 -8.763 1.00 92.00 100 VAL A O 1
ATOM 790 N N . ILE A 1 101 ? 15.587 5.072 -9.106 1.00 92.62 101 ILE A N 1
ATOM 791 C CA . ILE A 1 101 ? 15.170 4.608 -7.774 1.00 92.62 101 ILE A CA 1
ATOM 792 C C . ILE A 1 101 ? 15.955 5.343 -6.692 1.00 92.62 101 ILE A C 1
ATOM 794 O O . ILE A 1 101 ? 15.358 5.833 -5.732 1.00 92.62 101 ILE A O 1
ATOM 798 N N . GLN A 1 102 ? 17.271 5.482 -6.857 1.00 90.25 102 GLN A N 1
ATOM 799 C CA . GLN A 1 102 ? 18.112 6.165 -5.882 1.00 90.25 102 GLN A CA 1
ATOM 800 C C . GLN A 1 102 ? 17.722 7.638 -5.698 1.00 90.25 102 GLN A C 1
ATOM 802 O O . GLN A 1 102 ? 17.794 8.129 -4.573 1.00 90.25 102 GLN A O 1
ATOM 807 N N . LYS A 1 103 ? 17.285 8.315 -6.769 1.00 90.62 103 LYS A N 1
ATOM 808 C CA . LYS A 1 103 ? 16.903 9.738 -6.758 1.00 90.62 103 LYS A CA 1
ATOM 809 C C . LYS A 1 103 ? 15.468 10.004 -6.306 1.00 90.62 103 LYS A C 1
ATOM 811 O O . LYS A 1 103 ? 15.209 11.064 -5.751 1.00 90.62 103 LYS A O 1
ATOM 816 N N . THR A 1 104 ? 14.542 9.090 -6.588 1.00 87.19 104 THR A N 1
ATOM 817 C CA . THR A 1 104 ? 13.093 9.382 -6.555 1.00 87.19 104 THR A CA 1
ATOM 818 C C . THR A 1 104 ? 12.312 8.579 -5.516 1.00 87.19 104 THR A C 1
ATOM 820 O O . THR A 1 104 ? 11.113 8.779 -5.367 1.00 87.19 104 THR A O 1
ATOM 823 N N . THR A 1 105 ? 12.950 7.664 -4.782 1.00 86.19 105 THR A N 1
ATOM 824 C CA . THR A 1 105 ? 12.234 6.798 -3.829 1.00 86.19 105 THR A CA 1
ATOM 825 C C . THR A 1 105 ? 12.843 6.840 -2.437 1.00 86.19 105 THR A C 1
ATOM 827 O O . THR A 1 105 ? 14.061 6.969 -2.273 1.00 86.19 105 THR A O 1
ATOM 830 N N . THR A 1 106 ? 12.004 6.647 -1.427 1.00 89.25 106 THR A N 1
ATOM 831 C CA . THR A 1 106 ? 12.406 6.653 -0.014 1.00 89.25 106 THR A CA 1
ATOM 832 C C . THR A 1 106 ? 12.879 5.264 0.423 1.00 89.25 106 THR A C 1
ATOM 834 O O . THR A 1 106 ? 12.111 4.306 0.385 1.00 89.25 106 THR A O 1
ATOM 837 N N . GLN A 1 107 ? 14.144 5.135 0.848 1.00 90.25 107 GLN A N 1
ATOM 838 C CA . GLN A 1 107 ? 14.819 3.836 1.019 1.00 90.25 107 GLN A CA 1
ATOM 839 C C . GLN A 1 107 ? 14.062 2.835 1.905 1.00 90.25 107 GLN A C 1
ATOM 841 O O . GLN A 1 107 ? 13.907 1.683 1.518 1.00 90.25 107 GLN A O 1
ATOM 846 N N . MET A 1 108 ? 13.570 3.273 3.059 1.00 92.94 108 MET A N 1
ATOM 847 C CA . MET A 1 108 ? 12.850 2.440 4.035 1.00 92.94 108 MET A CA 1
ATOM 848 C C . MET A 1 108 ? 11.497 1.880 3.541 1.00 92.94 108 MET A C 1
ATOM 850 O O . MET A 1 108 ? 10.978 0.935 4.130 1.00 92.94 108 MET A O 1
ATOM 854 N N . PHE A 1 109 ? 10.928 2.438 2.464 1.00 96.06 109 PHE A N 1
ATOM 855 C CA . PHE A 1 109 ? 9.683 1.965 1.836 1.00 96.06 109 PHE A CA 1
ATOM 856 C C . PHE A 1 109 ? 9.940 1.141 0.564 1.00 96.06 109 PHE A C 1
ATOM 858 O O . PHE A 1 109 ? 8.997 0.623 -0.034 1.00 96.06 109 PHE A O 1
ATOM 865 N N . ARG A 1 110 ? 11.205 0.998 0.136 1.00 96.00 110 ARG A N 1
ATOM 866 C CA . ARG A 1 110 ? 11.556 0.241 -1.074 1.00 96.00 110 ARG A CA 1
ATOM 867 C C . ARG A 1 110 ? 11.272 -1.242 -0.883 1.00 96.00 110 ARG A C 1
ATOM 869 O O . ARG A 1 110 ? 11.656 -1.834 0.123 1.00 96.00 110 ARG A O 1
ATOM 876 N N . ALA A 1 111 ? 10.674 -1.842 -1.905 1.00 97.25 111 ALA A N 1
ATOM 877 C CA . ALA A 1 111 ? 10.525 -3.287 -1.989 1.00 97.25 111 ALA A CA 1
ATOM 878 C C . ALA A 1 111 ? 11.893 -3.983 -2.172 1.00 97.25 111 ALA A C 1
ATOM 880 O O . ALA A 1 111 ? 12.814 -3.370 -2.723 1.00 97.25 111 ALA A O 1
ATOM 881 N N . PRO A 1 112 ? 12.047 -5.263 -1.783 1.00 97.06 112 PRO A N 1
ATOM 882 C CA . PRO A 1 112 ? 13.285 -6.024 -1.960 1.00 97.06 112 PRO A CA 1
ATOM 883 C C . PRO A 1 112 ? 13.803 -5.994 -3.397 1.00 97.06 112 PRO A C 1
ATOM 885 O O . PRO A 1 112 ? 14.986 -5.763 -3.621 1.00 97.06 112 PRO A O 1
ATOM 888 N N . GLU A 1 113 ? 12.913 -6.104 -4.381 1.00 97.25 113 GLU A N 1
ATOM 889 C CA . GLU A 1 113 ? 13.261 -6.045 -5.799 1.00 97.25 113 GLU A CA 1
ATOM 890 C C . GLU A 1 113 ? 13.674 -4.649 -6.297 1.00 97.25 113 GLU A C 1
ATOM 892 O O . GLU A 1 113 ? 14.225 -4.543 -7.386 1.00 97.25 113 GLU A O 1
ATOM 897 N N . MET A 1 114 ? 13.429 -3.581 -5.526 1.00 95.88 114 MET A N 1
ATOM 898 C CA . MET A 1 114 ? 13.994 -2.242 -5.764 1.00 95.88 114 MET A CA 1
ATOM 899 C C . MET A 1 114 ? 15.360 -2.063 -5.084 1.00 95.88 114 MET A C 1
ATOM 901 O O . MET A 1 114 ? 16.117 -1.169 -5.460 1.00 95.88 114 MET A O 1
ATOM 905 N N . VAL A 1 115 ? 15.669 -2.884 -4.075 1.00 95.31 115 VAL A N 1
ATOM 906 C CA . VAL A 1 115 ? 16.974 -2.919 -3.397 1.00 95.31 115 VAL A CA 1
ATOM 907 C C . VAL A 1 115 ? 17.959 -3.811 -4.158 1.00 95.31 115 VAL A C 1
ATOM 909 O O . VAL A 1 115 ? 19.125 -3.444 -4.301 1.00 95.31 115 VAL A O 1
ATOM 912 N N . ASP A 1 116 ? 17.490 -4.951 -4.669 1.00 95.25 116 ASP A N 1
ATOM 913 C CA . ASP A 1 116 ? 18.227 -5.852 -5.552 1.00 95.25 116 ASP A CA 1
ATOM 914 C C . ASP A 1 116 ? 17.458 -6.081 -6.867 1.00 95.25 116 ASP A C 1
ATOM 916 O O . ASP A 1 116 ? 16.587 -6.948 -6.989 1.00 95.25 116 ASP A O 1
ATOM 920 N N . LEU A 1 117 ? 17.834 -5.309 -7.892 1.00 95.69 117 LEU A N 1
ATOM 921 C CA . LEU A 1 117 ? 17.233 -5.341 -9.232 1.00 95.69 117 LEU A CA 1
ATOM 922 C C . LEU A 1 117 ? 17.500 -6.647 -10.005 1.00 95.69 117 LEU A C 1
ATOM 924 O O . LEU A 1 117 ? 16.997 -6.816 -11.119 1.00 95.69 117 LEU A O 1
ATOM 928 N N . TYR A 1 118 ? 18.297 -7.573 -9.464 1.00 94.06 118 TYR A N 1
ATOM 929 C CA . TYR A 1 118 ? 18.518 -8.888 -10.071 1.00 94.06 118 TYR A CA 1
ATOM 930 C C . TYR A 1 118 ? 17.470 -9.922 -9.647 1.00 94.06 118 TYR A C 1
ATOM 932 O O . TYR A 1 118 ? 17.363 -10.964 -10.296 1.00 94.06 118 TYR A O 1
ATOM 940 N N . MET A 1 119 ? 16.658 -9.632 -8.624 1.00 93.50 119 MET A N 1
ATOM 941 C CA . MET A 1 119 ? 15.615 -10.543 -8.134 1.00 93.50 119 MET A CA 1
ATOM 942 C C . MET A 1 119 ? 14.487 -10.767 -9.146 1.00 93.50 119 MET A C 1
ATOM 944 O O . MET A 1 119 ? 13.861 -11.828 -9.171 1.00 93.50 119 MET A O 1
ATOM 948 N N . VAL A 1 120 ? 14.212 -9.773 -9.992 1.00 95.31 120 VAL A N 1
ATOM 949 C CA . VAL A 1 120 ? 13.098 -9.802 -10.944 1.00 95.31 120 VAL A CA 1
ATOM 950 C C . VAL A 1 120 ? 13.513 -9.264 -12.305 1.00 95.31 120 VAL A C 1
ATOM 952 O O . VAL A 1 120 ? 14.500 -8.554 -12.464 1.00 95.31 120 VAL A O 1
ATOM 955 N N . LYS A 1 121 ? 12.723 -9.599 -13.328 1.00 95.88 121 LYS A N 1
ATOM 956 C CA . LYS A 1 121 ? 12.925 -9.081 -14.689 1.00 95.88 121 LYS A CA 1
ATOM 957 C C . LYS A 1 121 ? 12.231 -7.742 -14.926 1.00 95.88 121 LYS A C 1
ATOM 959 O O . LYS A 1 121 ? 12.521 -7.103 -15.931 1.00 95.88 121 LYS A O 1
ATOM 964 N N . LYS A 1 122 ? 11.270 -7.375 -14.074 1.00 96.38 122 LYS A N 1
ATOM 965 C CA . LYS A 1 122 ? 10.420 -6.190 -14.219 1.00 96.38 122 LYS A CA 1
ATOM 966 C C . LYS A 1 122 ? 9.972 -5.694 -12.848 1.00 96.38 122 LYS A C 1
ATOM 968 O O . LYS A 1 122 ? 9.585 -6.521 -12.024 1.00 96.38 122 LYS A O 1
ATOM 973 N N . LEU A 1 123 ? 9.957 -4.380 -12.641 1.00 96.62 123 LEU A N 1
ATOM 974 C CA . LEU A 1 123 ? 9.258 -3.764 -11.508 1.00 96.62 123 LEU A CA 1
ATOM 975 C C . LEU A 1 123 ? 7.807 -3.511 -11.901 1.00 96.62 123 LEU A C 1
ATOM 977 O O . LEU A 1 123 ? 7.540 -3.008 -12.992 1.00 96.62 123 LEU A O 1
ATOM 981 N N . THR A 1 124 ? 6.885 -3.884 -11.022 1.00 97.00 124 THR A N 1
ATOM 982 C CA . THR A 1 124 ? 5.437 -3.894 -11.274 1.00 97.00 124 THR A CA 1
ATOM 983 C C . THR A 1 124 ? 4.697 -3.303 -10.075 1.00 97.00 124 THR A C 1
ATOM 985 O O . THR A 1 124 ? 5.327 -2.908 -9.098 1.00 97.00 124 THR A O 1
ATOM 988 N N . GLN A 1 125 ? 3.365 -3.307 -10.112 1.00 97.75 125 GLN A N 1
ATOM 989 C CA . GLN A 1 125 ? 2.475 -2.910 -9.015 1.00 97.75 125 GLN A CA 1
ATOM 990 C C . GLN A 1 125 ? 2.829 -3.546 -7.662 1.00 97.75 125 GLN A C 1
ATOM 992 O O . GLN A 1 125 ? 2.566 -2.961 -6.615 1.00 97.75 125 GLN A O 1
ATOM 997 N N . ALA A 1 126 ? 3.460 -4.725 -7.660 1.00 98.00 126 ALA A N 1
ATOM 998 C CA . ALA A 1 126 ? 3.871 -5.406 -6.436 1.00 98.00 126 ALA A CA 1
ATOM 999 C C . ALA A 1 126 ? 4.817 -4.570 -5.556 1.00 98.00 126 ALA A C 1
ATOM 1001 O O . ALA A 1 126 ? 4.836 -4.766 -4.338 1.00 98.00 126 ALA A O 1
ATOM 1002 N N . THR A 1 127 ? 5.572 -3.627 -6.134 1.00 97.94 127 THR A N 1
ATOM 1003 C CA . THR A 1 127 ? 6.437 -2.728 -5.357 1.00 97.94 127 THR A CA 1
ATOM 1004 C C . THR A 1 127 ? 5.621 -1.790 -4.473 1.00 97.94 127 THR A C 1
ATOM 1006 O O . THR A 1 127 ? 6.006 -1.527 -3.338 1.00 97.94 127 THR A O 1
ATOM 1009 N N . ASP A 1 128 ? 4.469 -1.330 -4.967 1.00 98.56 128 ASP A N 1
ATOM 1010 C CA . ASP A 1 128 ? 3.548 -0.487 -4.205 1.00 98.56 128 ASP A CA 1
ATOM 1011 C C . ASP A 1 128 ? 2.877 -1.283 -3.079 1.00 98.56 128 ASP A C 1
ATOM 1013 O O . ASP A 1 128 ? 2.685 -0.747 -1.993 1.00 98.56 128 ASP A O 1
ATOM 1017 N N . VAL A 1 129 ? 2.582 -2.573 -3.288 1.00 98.69 129 VAL A N 1
ATOM 1018 C CA . VAL A 1 129 ? 1.994 -3.421 -2.234 1.00 98.69 129 VAL A CA 1
ATOM 1019 C C . VAL A 1 129 ? 2.949 -3.596 -1.051 1.00 98.69 129 VAL A C 1
ATOM 1021 O O . VAL A 1 129 ? 2.526 -3.515 0.099 1.00 98.69 129 VAL A O 1
ATOM 1024 N N . TRP A 1 130 ? 4.250 -3.761 -1.307 1.00 98.56 130 TRP A N 1
ATOM 1025 C CA . TRP A 1 130 ? 5.246 -3.761 -0.231 1.00 98.56 130 TRP A CA 1
ATOM 1026 C C . TRP A 1 130 ? 5.240 -2.437 0.541 1.00 98.56 130 TRP A C 1
ATOM 1028 O O . TRP A 1 130 ? 5.180 -2.423 1.771 1.00 98.56 130 TRP A O 1
ATOM 1038 N N . ALA A 1 131 ? 5.258 -1.315 -0.182 1.00 98.38 131 ALA A N 1
ATOM 1039 C CA . ALA A 1 131 ? 5.245 0.011 0.422 1.00 98.38 131 ALA A CA 1
ATOM 1040 C C . ALA A 1 131 ? 3.953 0.279 1.218 1.00 98.38 131 ALA A C 1
ATOM 1042 O O . ALA A 1 131 ? 4.003 0.925 2.265 1.00 98.38 131 ALA A O 1
ATOM 1043 N N . LEU A 1 132 ? 2.813 -0.276 0.792 1.00 98.75 132 LEU A N 1
ATOM 1044 C CA . LEU A 1 132 ? 1.565 -0.292 1.560 1.00 98.75 132 LEU A CA 1
ATOM 1045 C C . LEU A 1 132 ? 1.682 -1.118 2.848 1.00 98.75 132 LEU A C 1
ATOM 1047 O O . LEU A 1 132 ? 1.171 -0.684 3.878 1.00 98.75 132 LEU A O 1
ATOM 1051 N N . GLY A 1 133 ? 2.401 -2.244 2.828 1.00 98.56 133 GLY A N 1
ATOM 1052 C CA . GLY A 1 133 ? 2.754 -3.003 4.033 1.00 98.56 133 GLY A CA 1
ATOM 1053 C C . GLY A 1 133 ? 3.518 -2.155 5.048 1.00 98.56 133 GLY A C 1
ATOM 1054 O O . GLY A 1 133 ? 3.135 -2.091 6.219 1.00 98.56 133 GLY A O 1
ATOM 1055 N N . CYS A 1 134 ? 4.530 -1.419 4.580 1.00 98.25 134 CYS A N 1
ATOM 1056 C CA . CYS A 1 134 ? 5.249 -0.449 5.405 1.00 98.25 134 CYS A CA 1
ATOM 1057 C C . CYS A 1 134 ? 4.324 0.666 5.921 1.00 98.25 134 CYS A C 1
ATOM 1059 O O . CYS A 1 134 ? 4.393 1.025 7.095 1.00 98.25 134 CYS A O 1
ATOM 1061 N N . CYS A 1 135 ? 3.427 1.194 5.080 1.00 98.25 135 CYS A N 1
ATOM 1062 C CA . CYS A 1 135 ? 2.451 2.206 5.491 1.00 98.25 135 CYS A CA 1
ATOM 1063 C C . CYS A 1 135 ? 1.514 1.692 6.591 1.00 98.25 135 CYS A C 1
ATOM 1065 O O . CYS A 1 135 ? 1.343 2.386 7.588 1.00 98.25 135 CYS A O 1
ATOM 1067 N N . LEU A 1 136 ? 0.933 0.495 6.446 1.00 98.50 136 LEU A N 1
ATOM 1068 C CA . LEU A 1 136 ? 0.033 -0.085 7.449 1.00 98.50 136 LEU A CA 1
ATOM 1069 C C . LEU A 1 136 ? 0.742 -0.256 8.791 1.00 98.50 136 LEU A C 1
ATOM 1071 O O . LEU A 1 136 ? 0.207 0.139 9.824 1.00 98.50 136 LEU A O 1
ATOM 1075 N N . TYR A 1 137 ? 1.967 -0.782 8.770 1.00 97.88 137 TYR A N 1
ATOM 1076 C CA . TYR A 1 137 ? 2.790 -0.892 9.969 1.00 97.88 137 TYR A CA 1
ATOM 1077 C C . TYR A 1 137 ? 3.031 0.481 10.613 1.00 97.88 137 TYR A C 1
ATOM 1079 O O . TYR A 1 137 ? 2.865 0.631 11.823 1.00 97.88 137 TYR A O 1
ATOM 1087 N N . SER A 1 138 ? 3.364 1.506 9.823 1.00 96.75 138 SER A N 1
ATOM 1088 C CA . SER A 1 138 ? 3.570 2.862 10.341 1.00 96.75 138 SER A CA 1
ATOM 1089 C C . SER A 1 138 ? 2.308 3.505 10.901 1.00 96.75 138 SER A C 1
ATOM 1091 O O . SER A 1 138 ? 2.391 4.194 11.917 1.00 96.75 138 SER A O 1
ATOM 1093 N N . LEU A 1 139 ? 1.147 3.262 10.294 1.00 96.94 139 LEU A N 1
ATOM 1094 C CA . LEU A 1 139 ? -0.138 3.738 10.804 1.00 96.94 139 LEU A CA 1
ATOM 1095 C C . LEU A 1 139 ? -0.533 3.028 12.105 1.00 96.94 139 LEU A C 1
ATOM 1097 O O . LEU A 1 139 ? -1.051 3.678 13.007 1.00 96.94 139 LEU A O 1
ATOM 1101 N N . ALA A 1 140 ? -0.268 1.725 12.216 1.00 96.62 140 ALA A N 1
ATOM 1102 C CA . ALA A 1 140 ? -0.613 0.923 13.387 1.00 96.62 140 ALA A CA 1
ATOM 1103 C C . ALA A 1 140 ? 0.326 1.195 14.572 1.00 96.62 140 ALA A C 1
ATOM 1105 O O . ALA A 1 140 ? -0.105 1.475 15.688 1.00 96.62 140 ALA A O 1
ATOM 1106 N N . PHE A 1 141 ? 1.633 1.122 14.335 1.00 95.00 141 PHE A N 1
ATOM 1107 C CA . PHE A 1 141 ? 2.636 1.087 15.400 1.00 95.00 141 PHE A CA 1
ATOM 1108 C C . PHE A 1 141 ? 3.391 2.395 15.571 1.00 95.00 141 PHE A C 1
ATOM 1110 O O . PHE A 1 141 ? 4.211 2.513 16.479 1.00 95.00 141 PHE A O 1
ATOM 1117 N N . PHE A 1 142 ? 3.130 3.381 14.708 1.00 94.38 142 PHE A N 1
ATOM 1118 C CA . PHE A 1 142 ? 3.785 4.684 14.754 1.00 94.38 142 PHE A CA 1
ATOM 1119 C C . PHE A 1 142 ? 5.318 4.564 14.690 1.00 94.38 142 PHE A C 1
ATOM 1121 O O . PHE A 1 142 ? 6.046 5.353 15.294 1.00 94.38 142 PHE A O 1
ATOM 1128 N N . GLN A 1 143 ? 5.805 3.563 13.962 1.00 92.25 143 GLN A N 1
ATOM 1129 C CA . GLN A 1 143 ? 7.215 3.239 13.764 1.00 92.25 143 GLN A CA 1
ATOM 1130 C C . GLN A 1 143 ? 7.436 2.819 12.308 1.00 92.25 143 GLN A C 1
ATOM 1132 O O . GLN A 1 143 ? 6.489 2.560 11.568 1.00 92.25 143 GLN A O 1
ATOM 1137 N N . ASN A 1 144 ? 8.687 2.734 11.880 1.00 91.94 144 ASN A N 1
ATOM 1138 C CA . ASN A 1 144 ? 9.021 2.233 10.549 1.00 91.94 144 ASN A CA 1
ATOM 1139 C C . ASN A 1 144 ? 9.333 0.737 10.627 1.00 91.94 144 ASN A C 1
ATOM 1141 O O . ASN A 1 144 ? 9.946 0.307 11.602 1.00 91.94 144 ASN A O 1
ATOM 1145 N N . CYS A 1 145 ? 8.941 -0.050 9.616 1.00 89.50 145 CYS A N 1
ATOM 1146 C CA . CYS A 1 145 ? 9.311 -1.474 9.557 1.00 89.50 145 CYS A CA 1
ATOM 1147 C C . CYS A 1 145 ? 10.826 -1.660 9.516 1.00 89.50 145 CYS A C 1
ATOM 1149 O O . CYS A 1 145 ? 11.372 -2.546 10.167 1.00 89.50 145 CYS A O 1
ATOM 1151 N N . PHE A 1 146 ? 11.478 -0.826 8.705 1.00 92.50 146 PHE A N 1
ATOM 1152 C CA . PHE A 1 146 ? 12.896 -0.898 8.406 1.00 92.50 146 PHE A CA 1
ATOM 1153 C C . PHE A 1 146 ? 13.536 0.454 8.699 1.00 92.50 146 PHE A C 1
ATOM 1155 O O . PHE A 1 146 ? 12.992 1.504 8.350 1.00 92.50 146 PHE A O 1
ATOM 1162 N N . GLU A 1 147 ? 14.698 0.419 9.339 1.00 84.62 147 GLU A N 1
ATOM 1163 C CA . GLU A 1 147 ? 15.509 1.608 9.573 1.00 84.62 147 GLU A CA 1
ATOM 1164 C C . GLU A 1 147 ? 16.120 2.125 8.264 1.00 84.62 147 GLU A C 1
ATOM 1166 O O . GLU A 1 147 ? 16.402 1.362 7.329 1.00 84.62 147 GLU A O 1
ATOM 1171 N N . GLU A 1 148 ? 16.358 3.435 8.200 1.00 77.56 148 GLU A N 1
ATOM 1172 C CA . GLU A 1 148 ? 17.064 4.040 7.073 1.00 77.56 148 GLU A CA 1
ATOM 1173 C C . GLU A 1 148 ? 18.462 3.428 6.906 1.00 77.56 148 GLU A C 1
ATOM 1175 O O . GLU A 1 148 ? 19.143 3.077 7.866 1.00 77.56 148 GLU A O 1
ATOM 1180 N N . GLY A 1 149 ? 18.899 3.255 5.657 1.00 75.44 149 GLY A N 1
ATOM 1181 C CA . GLY A 1 149 ? 20.192 2.637 5.358 1.00 75.44 149 GLY A CA 1
ATOM 1182 C C . GLY A 1 149 ? 20.208 1.101 5.395 1.00 75.44 149 GLY A C 1
ATOM 1183 O O . GLY A 1 149 ? 21.113 0.504 4.804 1.00 75.44 149 GLY A O 1
ATOM 1184 N N . SER A 1 150 ? 19.205 0.437 5.985 1.00 86.94 150 SER A N 1
ATOM 1185 C CA . SER A 1 150 ? 19.224 -1.016 6.218 1.00 86.94 150 SER A CA 1
ATOM 1186 C C . SER A 1 150 ? 18.661 -1.848 5.056 1.00 86.94 150 SER A C 1
ATOM 1188 O O . SER A 1 150 ? 17.640 -2.527 5.158 1.00 86.94 150 SER A O 1
ATOM 1190 N N . ASN A 1 151 ? 19.375 -1.855 3.924 1.00 89.62 151 ASN A N 1
ATOM 1191 C CA . ASN A 1 151 ? 19.025 -2.703 2.772 1.00 89.62 151 ASN A CA 1
ATOM 1192 C C . ASN A 1 151 ? 18.948 -4.193 3.132 1.00 89.62 151 ASN A C 1
ATOM 1194 O O . ASN A 1 151 ? 18.122 -4.918 2.586 1.00 89.62 151 ASN A O 1
ATOM 1198 N N . LEU A 1 152 ? 19.809 -4.654 4.045 1.00 89.38 152 LEU A N 1
ATOM 1199 C CA . LEU A 1 152 ? 19.819 -6.053 4.457 1.00 89.38 152 LEU A CA 1
ATOM 1200 C C . LEU A 1 152 ? 18.529 -6.428 5.191 1.00 89.38 152 LEU A C 1
ATOM 1202 O O . LEU A 1 152 ? 18.010 -7.502 4.922 1.00 89.38 152 LEU A O 1
ATOM 1206 N N . ALA A 1 153 ? 17.991 -5.549 6.045 1.00 89.94 153 ALA A N 1
ATOM 1207 C CA . ALA A 1 153 ? 16.738 -5.811 6.751 1.00 89.94 153 ALA A CA 1
ATOM 1208 C C . ALA A 1 153 ? 15.541 -5.907 5.795 1.00 89.94 153 ALA A C 1
ATOM 1210 O O . ALA A 1 153 ? 14.678 -6.758 5.991 1.00 89.94 153 ALA A O 1
ATOM 1211 N N . ILE A 1 154 ? 15.525 -5.098 4.731 1.00 93.19 154 ILE A N 1
ATOM 1212 C CA . ILE A 1 154 ? 14.512 -5.195 3.669 1.00 93.19 154 ILE A CA 1
ATOM 1213 C C . ILE A 1 154 ? 14.628 -6.552 2.959 1.00 93.19 154 ILE A C 1
ATOM 1215 O O . ILE A 1 154 ? 13.645 -7.282 2.848 1.00 93.19 154 ILE A O 1
ATOM 1219 N N . LEU A 1 155 ? 15.837 -6.921 2.518 1.00 93.06 155 LEU A N 1
ATOM 1220 C CA . LEU A 1 155 ? 16.083 -8.165 1.778 1.00 93.06 155 LEU A CA 1
ATOM 1221 C C . LEU A 1 155 ? 15.823 -9.427 2.613 1.00 93.06 155 LEU A C 1
ATOM 1223 O O . LEU A 1 155 ? 15.363 -10.429 2.072 1.00 93.06 155 LEU A O 1
ATOM 1227 N N . SER A 1 156 ? 16.110 -9.390 3.916 1.00 90.94 156 SER A N 1
ATOM 1228 C CA . SER A 1 156 ? 15.869 -10.507 4.835 1.00 90.94 156 SER A CA 1
ATOM 1229 C C . SER A 1 156 ? 14.491 -10.479 5.493 1.00 90.94 156 SER A C 1
ATOM 1231 O O . SER A 1 156 ? 14.193 -11.373 6.284 1.00 90.94 156 SER A O 1
ATOM 1233 N N . ARG A 1 157 ? 13.654 -9.475 5.186 1.00 93.25 157 ARG A N 1
ATOM 1234 C CA . ARG A 1 157 ? 12.353 -9.254 5.836 1.00 93.25 157 ARG A CA 1
ATOM 1235 C C . ARG A 1 157 ? 12.469 -9.231 7.367 1.00 93.25 157 ARG A C 1
ATOM 1237 O O . ARG A 1 157 ? 11.694 -9.863 8.078 1.00 93.25 157 ARG A O 1
ATOM 1244 N N . ASN A 1 158 ? 13.464 -8.517 7.877 1.00 90.50 158 ASN A N 1
ATOM 1245 C CA . ASN A 1 158 ? 13.728 -8.416 9.306 1.00 90.50 158 ASN A CA 1
ATOM 1246 C C . ASN A 1 158 ? 13.066 -7.161 9.890 1.00 90.50 158 ASN A C 1
ATOM 1248 O O . ASN A 1 158 ? 13.666 -6.087 9.897 1.00 90.50 158 ASN A O 1
ATOM 1252 N N . TYR A 1 159 ? 11.835 -7.315 10.371 1.00 91.12 159 TYR A N 1
ATOM 1253 C CA . TYR A 1 159 ? 11.102 -6.322 11.158 1.00 91.12 159 TYR A CA 1
ATOM 1254 C C . TYR A 1 159 ? 10.464 -7.014 12.374 1.00 91.12 159 TYR A C 1
ATOM 1256 O O . TYR A 1 159 ? 10.314 -8.237 12.389 1.00 91.12 159 TYR A O 1
ATOM 1264 N N . LYS A 1 160 ? 10.107 -6.253 13.414 1.00 91.44 160 LYS A N 1
ATOM 1265 C CA . LYS A 1 160 ? 9.506 -6.795 14.645 1.00 91.44 160 LYS A CA 1
ATOM 1266 C C . LYS A 1 160 ? 8.133 -6.172 14.872 1.00 91.44 160 LYS A C 1
ATOM 1268 O O . LYS A 1 160 ? 8.013 -4.959 14.821 1.00 91.44 160 LYS A O 1
ATOM 1273 N N . ILE A 1 161 ? 7.123 -6.981 15.188 1.00 93.38 161 ILE A N 1
ATOM 1274 C CA . ILE A 1 161 ? 5.851 -6.467 15.713 1.00 93.38 161 ILE A CA 1
ATOM 1275 C C . ILE A 1 161 ? 6.043 -6.058 17.184 1.00 93.38 161 ILE A C 1
ATOM 1277 O O . ILE A 1 161 ? 6.579 -6.861 17.955 1.00 93.38 161 ILE A O 1
ATOM 1281 N N . PRO A 1 162 ? 5.632 -4.845 17.596 1.00 91.75 162 PRO A N 1
ATOM 1282 C CA . PRO A 1 162 ? 5.682 -4.441 18.998 1.00 91.75 162 PRO A CA 1
ATOM 1283 C C . PRO A 1 162 ? 4.904 -5.395 19.911 1.00 91.75 162 PRO A C 1
ATOM 1285 O O . PRO A 1 162 ? 3.823 -5.868 19.558 1.00 91.75 162 PRO A O 1
ATOM 1288 N N . ASP A 1 163 ? 5.453 -5.663 21.098 1.00 89.12 163 ASP A N 1
ATOM 1289 C CA . ASP A 1 163 ? 4.870 -6.619 22.051 1.00 89.12 163 ASP A CA 1
ATOM 1290 C C . ASP A 1 163 ? 3.506 -6.131 22.596 1.00 89.12 163 ASP A C 1
ATOM 1292 O O . ASP A 1 163 ? 2.680 -6.928 23.029 1.00 89.12 163 ASP A O 1
ATOM 1296 N N . ASP A 1 164 ? 3.245 -4.824 22.514 1.00 88.31 164 ASP A N 1
ATOM 1297 C CA . ASP A 1 164 ? 2.017 -4.135 22.918 1.00 88.31 164 ASP A CA 1
ATOM 1298 C C . ASP A 1 164 ? 1.006 -3.956 21.763 1.00 88.31 164 ASP A C 1
ATOM 1300 O O . ASP A 1 164 ? 0.224 -3.005 21.769 1.00 88.31 164 ASP A O 1
ATOM 1304 N N . ASN A 1 165 ? 1.021 -4.829 20.748 1.00 90.94 165 ASN A N 1
ATOM 1305 C CA . ASN A 1 165 ? 0.118 -4.758 19.592 1.00 90.94 165 ASN A CA 1
ATOM 1306 C C . ASN A 1 165 ? -1.377 -4.843 19.996 1.00 90.94 165 ASN A C 1
ATOM 1308 O O . ASN A 1 165 ? -1.838 -5.924 20.373 1.00 90.94 165 ASN A O 1
ATOM 1312 N N . PRO A 1 166 ? -2.179 -3.770 19.822 1.00 91.81 166 PRO A N 1
ATOM 1313 C CA . PRO A 1 166 ? -3.601 -3.779 20.167 1.00 91.81 166 PRO A CA 1
ATOM 1314 C C . PRO A 1 166 ? -4.511 -4.284 19.030 1.00 91.81 166 PRO A C 1
ATOM 1316 O O . PRO A 1 166 ? -5.721 -4.375 19.212 1.00 91.81 166 PRO A O 1
ATOM 1319 N N . TYR A 1 167 ? -3.964 -4.586 17.846 1.00 93.81 167 TYR A N 1
ATOM 1320 C CA . TYR A 1 167 ? -4.737 -4.828 16.619 1.00 93.81 167 TYR A CA 1
ATOM 1321 C C . TYR A 1 167 ? -4.966 -6.310 16.287 1.00 93.81 167 TYR A C 1
ATOM 1323 O O . TYR A 1 167 ? -5.576 -6.634 15.267 1.00 93.81 167 TYR A O 1
ATOM 1331 N N . GLY A 1 168 ? -4.477 -7.214 17.140 1.00 91.19 168 GLY A N 1
ATOM 1332 C CA . GLY A 1 168 ? -4.614 -8.660 16.972 1.00 91.19 168 GLY A CA 1
ATOM 1333 C C . GLY A 1 168 ? -3.769 -9.246 15.834 1.00 91.19 168 GLY A C 1
ATOM 1334 O O . GLY A 1 168 ? -2.985 -8.556 15.177 1.00 91.19 168 GLY A O 1
ATOM 1335 N N . GLU A 1 169 ? -3.926 -10.553 15.612 1.00 92.38 169 GLU A N 1
ATOM 1336 C CA . GLU A 1 169 ? -3.147 -11.309 14.620 1.00 92.38 169 GLU A CA 1
ATOM 1337 C C . GLU A 1 169 ? -3.558 -10.994 13.178 1.00 92.38 169 GLU A C 1
ATOM 1339 O O . GLU A 1 169 ? -2.731 -11.081 12.278 1.00 92.38 169 GLU A O 1
ATOM 1344 N N . GLY A 1 170 ? -4.805 -10.569 12.944 1.00 95.50 170 GLY A N 1
ATOM 1345 C CA . GLY A 1 170 ? -5.306 -10.282 11.598 1.00 95.50 170 GLY A CA 1
ATOM 1346 C C . GLY A 1 170 ? -4.535 -9.162 10.891 1.00 95.50 170 GLY A C 1
ATOM 1347 O O . GLY A 1 170 ? -4.148 -9.312 9.733 1.00 95.50 170 GLY A O 1
ATOM 1348 N N . ILE A 1 171 ? -4.258 -8.058 11.597 1.00 96.94 171 ILE A N 1
ATOM 1349 C CA . ILE A 1 171 ? -3.456 -6.947 11.057 1.00 96.94 171 ILE A CA 1
ATOM 1350 C C . ILE A 1 171 ? -1.996 -7.364 10.867 1.00 96.94 171 ILE A C 1
ATOM 1352 O O . ILE A 1 171 ? -1.397 -7.026 9.849 1.00 96.94 171 ILE A O 1
ATOM 1356 N N . VAL A 1 172 ? -1.437 -8.137 11.800 1.00 96.25 172 VAL A N 1
ATOM 1357 C CA . VAL A 1 172 ? -0.063 -8.656 11.696 1.00 96.25 172 VAL A CA 1
ATOM 1358 C C . VAL A 1 172 ? 0.094 -9.558 10.472 1.00 96.25 172 VAL A C 1
ATOM 1360 O O . VAL A 1 172 ? 1.032 -9.394 9.697 1.00 96.25 172 VAL A O 1
ATOM 1363 N N . GLU A 1 173 ? -0.851 -10.467 10.260 1.00 96.56 173 GLU A N 1
ATOM 1364 C CA . GLU A 1 173 ? -0.865 -11.382 9.122 1.00 96.56 173 GLU A CA 1
ATOM 1365 C C . GLU A 1 173 ? -1.035 -10.632 7.791 1.00 96.56 173 GLU A C 1
ATOM 1367 O O . GLU A 1 173 ? -0.365 -10.954 6.811 1.00 96.56 173 GLU A O 1
ATOM 1372 N N . LEU A 1 174 ? -1.872 -9.590 7.746 1.00 97.81 174 LEU A N 1
ATOM 1373 C CA . LEU A 1 174 ? -1.997 -8.729 6.568 1.00 97.81 174 LEU A CA 1
ATOM 1374 C C . LEU A 1 174 ? -0.688 -7.978 6.258 1.00 97.81 174 LEU A C 1
ATOM 1376 O O . LEU A 1 174 ? -0.271 -7.925 5.098 1.00 97.81 174 LEU A O 1
ATOM 1380 N N . ILE A 1 175 ? -0.013 -7.439 7.279 1.00 98.06 175 ILE A N 1
ATOM 1381 C CA . ILE A 1 175 ? 1.316 -6.828 7.122 1.00 98.06 175 ILE A CA 1
ATOM 1382 C C . ILE A 1 175 ? 2.307 -7.861 6.565 1.00 98.06 175 ILE A C 1
ATOM 1384 O O . ILE A 1 175 ? 2.999 -7.566 5.590 1.00 98.06 175 ILE A O 1
ATOM 1388 N N . ASP A 1 176 ? 2.339 -9.085 7.101 1.00 96.56 176 ASP A N 1
ATOM 1389 C CA . ASP A 1 176 ? 3.255 -10.137 6.635 1.00 96.56 176 ASP A CA 1
ATOM 1390 C C . ASP A 1 176 ? 3.012 -10.538 5.170 1.00 96.56 176 ASP A C 1
ATOM 1392 O O . ASP A 1 176 ? 3.964 -10.713 4.401 1.00 96.56 176 ASP A O 1
ATOM 1396 N N . ARG A 1 177 ? 1.744 -10.628 4.749 1.00 97.31 177 ARG A N 1
ATOM 1397 C CA . ARG A 1 177 ? 1.369 -10.919 3.354 1.00 97.31 177 ARG A CA 1
ATOM 1398 C C . ARG A 1 177 ? 1.843 -9.840 2.379 1.00 97.31 177 ARG A C 1
ATOM 1400 O O . ARG A 1 177 ? 2.329 -10.170 1.295 1.00 97.31 177 ARG A O 1
ATOM 1407 N N . MET A 1 178 ? 1.750 -8.563 2.759 1.00 98.38 178 MET A N 1
ATOM 1408 C CA . MET A 1 178 ? 2.259 -7.447 1.947 1.00 98.38 178 MET A CA 1
ATOM 1409 C C . MET A 1 178 ? 3.790 -7.363 1.959 1.00 98.38 178 MET A C 1
ATOM 1411 O O . MET A 1 178 ? 4.403 -7.096 0.925 1.00 98.38 178 MET A O 1
ATOM 1415 N N . LEU A 1 179 ? 4.422 -7.654 3.098 1.00 97.62 179 LEU A N 1
ATOM 1416 C CA . LEU A 1 179 ? 5.878 -7.659 3.267 1.00 97.62 179 LEU A CA 1
ATOM 1417 C C . LEU A 1 179 ? 6.525 -8.993 2.864 1.00 97.62 179 LEU A C 1
ATOM 1419 O O . LEU A 1 179 ? 7.607 -9.339 3.326 1.00 97.62 179 LEU A O 1
ATOM 1423 N N . THR A 1 180 ? 5.900 -9.775 1.986 1.00 97.06 180 THR A N 1
ATOM 1424 C CA . THR A 1 180 ? 6.493 -11.017 1.475 1.00 97.06 180 THR A CA 1
ATOM 1425 C C . THR A 1 180 ? 7.544 -10.719 0.401 1.00 97.06 180 THR A C 1
ATOM 1427 O O . THR A 1 180 ? 7.294 -9.982 -0.553 1.00 97.06 180 THR A O 1
ATOM 1430 N N . VAL A 1 181 ? 8.745 -11.290 0.554 1.00 95.19 181 VAL A N 1
ATOM 1431 C CA . VAL A 1 181 ? 9.902 -10.999 -0.315 1.00 95.19 181 VAL A CA 1
ATOM 1432 C C . VAL A 1 181 ? 9.687 -11.504 -1.739 1.00 95.19 181 VAL A C 1
ATOM 1434 O O . VAL A 1 181 ? 9.910 -10.755 -2.687 1.00 95.19 181 VAL A O 1
ATOM 1437 N N . ASP A 1 182 ? 9.217 -12.744 -1.901 1.00 94.06 182 ASP A N 1
ATOM 1438 C CA . ASP A 1 182 ? 8.873 -13.275 -3.220 1.00 94.06 182 ASP A CA 1
ATOM 1439 C C . ASP A 1 182 ? 7.641 -12.554 -3.777 1.00 94.06 182 ASP A C 1
ATOM 1441 O O . ASP A 1 182 ? 6.528 -12.717 -3.283 1.00 94.06 182 ASP A O 1
ATOM 1445 N N . VAL A 1 183 ? 7.843 -11.801 -4.858 1.00 94.88 183 VAL A N 1
ATOM 1446 C CA . VAL A 1 183 ? 6.804 -11.048 -5.571 1.00 94.88 183 VAL A CA 1
ATOM 1447 C C . VAL A 1 183 ? 5.620 -11.925 -5.991 1.00 94.88 183 VAL A C 1
ATOM 1449 O O . VAL A 1 183 ? 4.498 -11.434 -6.055 1.00 94.88 183 VAL A O 1
ATOM 1452 N N . LYS A 1 184 ? 5.834 -13.216 -6.275 1.00 92.88 184 LYS A N 1
ATOM 1453 C CA . LYS A 1 184 ? 4.746 -14.126 -6.674 1.00 92.88 184 LYS A CA 1
ATOM 1454 C C . LYS A 1 184 ? 3.892 -14.596 -5.501 1.00 92.88 184 LYS A C 1
ATOM 1456 O O . LYS A 1 184 ? 2.730 -14.937 -5.712 1.00 92.88 184 LYS A O 1
ATOM 1461 N N . ALA A 1 185 ? 4.489 -14.670 -4.314 1.00 93.94 185 ALA A N 1
ATOM 1462 C CA . ALA A 1 185 ? 3.820 -15.045 -3.073 1.00 93.94 185 ALA A CA 1
ATOM 1463 C C . ALA A 1 185 ? 3.260 -13.826 -2.324 1.00 93.94 185 ALA A C 1
ATOM 1465 O O . ALA A 1 185 ? 2.405 -13.989 -1.457 1.00 93.94 185 ALA A O 1
ATOM 1466 N N . ARG A 1 186 ? 3.753 -12.621 -2.638 1.00 96.81 186 ARG A N 1
ATOM 1467 C CA . ARG A 1 186 ? 3.258 -11.358 -2.092 1.00 96.81 186 ARG A CA 1
ATOM 1468 C C . ARG A 1 186 ? 1.793 -11.164 -2.457 1.00 96.81 186 ARG A C 1
ATOM 1470 O O . ARG A 1 186 ? 1.396 -11.432 -3.592 1.00 96.81 186 ARG A O 1
ATOM 1477 N N . ALA A 1 187 ? 1.020 -10.676 -1.489 1.00 96.25 187 ALA A N 1
ATOM 1478 C CA . ALA A 1 187 ? -0.366 -10.309 -1.723 1.00 96.25 187 ALA A CA 1
ATOM 1479 C C . ALA A 1 187 ? -0.477 -9.326 -2.896 1.00 96.25 187 ALA A C 1
ATOM 1481 O O . ALA A 1 187 ? 0.380 -8.463 -3.097 1.00 96.25 187 ALA A O 1
ATOM 1482 N N . ASP A 1 188 ? -1.552 -9.458 -3.662 1.00 95.31 188 ASP A N 1
ATOM 1483 C CA . ASP A 1 188 ? -2.003 -8.430 -4.593 1.00 95.31 188 ASP A CA 1
ATOM 1484 C C . ASP A 1 188 ? -3.074 -7.552 -3.923 1.00 95.31 188 ASP A C 1
ATOM 1486 O O . ASP A 1 188 ? -3.535 -7.830 -2.813 1.00 95.31 188 ASP A O 1
ATOM 1490 N N . MET A 1 189 ? -3.469 -6.458 -4.582 1.00 96.12 189 MET A N 1
ATOM 1491 C CA . MET A 1 189 ? -4.464 -5.534 -4.022 1.00 96.12 189 MET A CA 1
ATOM 1492 C C . MET A 1 189 ? -5.809 -6.215 -3.736 1.00 96.12 189 MET A C 1
ATOM 1494 O O . MET A 1 189 ? -6.492 -5.829 -2.789 1.00 96.12 189 MET A O 1
ATOM 1498 N N . THR A 1 190 ? -6.180 -7.244 -4.503 1.00 94.56 190 THR A N 1
ATOM 1499 C CA . THR A 1 190 ? -7.400 -8.022 -4.258 1.00 94.56 190 THR A CA 1
ATOM 1500 C C . THR A 1 190 ? -7.308 -8.768 -2.932 1.00 94.56 190 THR A C 1
ATOM 1502 O O . THR A 1 190 ? -8.216 -8.657 -2.108 1.00 94.56 190 THR A O 1
ATOM 1505 N N . GLU A 1 191 ? -6.204 -9.477 -2.683 1.00 95.31 191 GLU A N 1
ATOM 1506 C CA . GLU A 1 191 ? -5.980 -10.158 -1.404 1.00 95.31 191 GLU A CA 1
ATOM 1507 C C . GLU A 1 191 ? -5.950 -9.170 -0.227 1.00 95.31 191 GLU A C 1
ATOM 1509 O O . GLU A 1 191 ? -6.594 -9.427 0.794 1.00 95.31 191 GLU A O 1
ATOM 1514 N N . VAL A 1 192 ? -5.282 -8.018 -0.380 1.00 97.69 192 VAL A N 1
ATOM 1515 C CA . VAL A 1 192 ? -5.235 -6.958 0.647 1.00 97.69 192 VAL A CA 1
ATOM 1516 C C . VAL A 1 192 ? -6.641 -6.477 1.019 1.00 97.69 192 VAL A C 1
ATOM 1518 O O . VAL A 1 192 ? -6.986 -6.437 2.201 1.00 97.69 192 VAL A O 1
ATOM 1521 N N . ILE A 1 193 ? -7.476 -6.161 0.026 1.00 95.81 193 ILE A N 1
ATOM 1522 C CA . ILE A 1 193 ? -8.851 -5.683 0.238 1.00 95.81 193 ILE A CA 1
ATOM 1523 C C . ILE A 1 193 ? -9.716 -6.755 0.917 1.00 95.81 193 ILE A C 1
ATOM 1525 O O . ILE A 1 193 ? -10.440 -6.456 1.871 1.00 95.81 193 ILE A O 1
ATOM 1529 N N . LEU A 1 194 ? -9.614 -8.014 0.479 1.00 95.12 194 LEU A N 1
ATOM 1530 C CA . LEU A 1 194 ? -10.349 -9.128 1.086 1.00 95.12 194 LEU A CA 1
ATOM 1531 C C . LEU A 1 194 ? -9.942 -9.356 2.546 1.00 95.12 194 LEU A C 1
ATOM 1533 O O . LEU A 1 194 ? -10.803 -9.604 3.390 1.00 95.12 194 LEU A O 1
ATOM 1537 N N . CYS A 1 195 ? -8.651 -9.233 2.861 1.00 96.88 195 CYS A N 1
ATOM 1538 C CA . CYS A 1 195 ? -8.164 -9.344 4.233 1.00 96.88 195 CYS A CA 1
ATOM 1539 C C . CYS A 1 195 ? -8.694 -8.204 5.105 1.00 96.88 195 CYS A C 1
ATOM 1541 O O . CYS A 1 195 ? -9.208 -8.472 6.186 1.00 96.88 195 CYS A O 1
ATOM 1543 N N . LEU A 1 196 ? -8.652 -6.953 4.631 1.00 95.88 196 LEU A N 1
ATOM 1544 C CA . LEU A 1 196 ? -9.227 -5.818 5.364 1.00 95.88 196 LEU A CA 1
ATOM 1545 C C . LEU A 1 196 ? -10.719 -6.014 5.649 1.00 95.88 196 LEU A C 1
ATOM 1547 O O . LEU A 1 196 ? -11.167 -5.761 6.766 1.00 95.88 196 LEU A O 1
ATOM 1551 N N . SER A 1 197 ? -11.474 -6.528 4.675 1.00 94.75 197 SER A N 1
ATOM 1552 C CA . SER A 1 197 ? -12.894 -6.855 4.848 1.00 94.75 197 SER A CA 1
ATOM 1553 C C . SER A 1 197 ? -13.143 -7.962 5.861 1.00 94.75 197 SER A C 1
ATOM 1555 O O . SER A 1 197 ? -14.042 -7.830 6.699 1.00 94.75 197 SER A O 1
ATOM 1557 N N . ALA A 1 198 ? -12.332 -9.020 5.835 1.00 95.38 198 ALA A N 1
ATOM 1558 C CA . ALA A 1 198 ? -12.418 -10.090 6.816 1.00 95.38 198 ALA A CA 1
ATOM 1559 C C . ALA A 1 198 ? -12.119 -9.577 8.233 1.00 95.38 198 ALA A C 1
ATOM 1561 O O . ALA A 1 198 ? -12.920 -9.821 9.135 1.00 95.38 198 ALA A O 1
ATOM 1562 N N . ILE A 1 199 ? -11.044 -8.798 8.412 1.00 95.88 199 ILE A N 1
ATOM 1563 C CA . ILE A 1 199 ? -10.656 -8.231 9.715 1.00 95.88 199 ILE A CA 1
ATOM 1564 C C . ILE A 1 199 ? -11.756 -7.307 10.245 1.00 95.88 199 ILE A C 1
ATOM 1566 O O . ILE A 1 199 ? -12.160 -7.446 11.396 1.00 95.88 199 ILE A O 1
ATOM 1570 N N . TYR A 1 200 ? -12.286 -6.411 9.406 1.00 93.38 200 TYR A N 1
ATOM 1571 C CA . TYR A 1 200 ? -13.363 -5.499 9.803 1.00 93.38 200 TYR A CA 1
ATOM 1572 C C . TYR A 1 200 ? -14.627 -6.244 10.248 1.00 93.38 200 TYR A C 1
ATOM 1574 O O . TYR A 1 200 ? -15.285 -5.855 11.207 1.00 93.38 200 TYR A O 1
ATOM 1582 N N . SER A 1 201 ? -14.949 -7.340 9.559 1.00 94.06 201 SER A N 1
ATOM 1583 C CA . SER A 1 201 ? -16.150 -8.139 9.821 1.00 94.06 201 SER A CA 1
ATOM 1584 C C . SER A 1 201 ? -15.959 -9.198 10.915 1.00 94.06 201 SER A C 1
ATOM 1586 O O . SER A 1 201 ? -16.869 -9.997 11.133 1.00 94.06 201 SER A O 1
ATOM 1588 N N . GLY A 1 202 ? -14.779 -9.278 11.544 1.00 92.94 202 GLY A N 1
ATOM 1589 C CA . GLY A 1 202 ? -14.447 -10.331 12.511 1.00 92.94 202 GLY A CA 1
ATOM 1590 C C . GLY A 1 202 ? -14.449 -11.748 11.918 1.00 92.94 202 GLY A C 1
ATOM 1591 O O . GLY A 1 202 ? -14.713 -12.717 12.626 1.00 92.94 202 GLY A O 1
ATOM 1592 N N . ARG A 1 203 ? -14.207 -11.880 10.610 1.00 93.19 203 ARG A N 1
ATOM 1593 C CA . ARG A 1 203 ? -14.169 -13.158 9.883 1.00 93.19 203 ARG A CA 1
ATOM 1594 C C . ARG A 1 203 ? -12.733 -13.679 9.768 1.00 93.19 203 ARG A C 1
ATOM 1596 O O . ARG A 1 203 ? -11.794 -12.882 9.782 1.00 93.19 203 ARG A O 1
ATOM 1603 N N . PRO A 1 204 ? -12.541 -15.001 9.605 1.00 93.75 204 PRO A N 1
ATOM 1604 C CA . PRO A 1 204 ? -11.219 -15.546 9.325 1.00 93.75 204 PRO A CA 1
ATOM 1605 C C . PRO A 1 204 ? -10.655 -14.963 8.025 1.00 93.75 204 PRO A C 1
ATOM 1607 O O . PRO A 1 204 ? -11.387 -14.740 7.057 1.00 93.75 204 PRO A O 1
ATOM 1610 N N . LEU A 1 205 ? -9.342 -14.733 8.010 1.00 93.50 205 LEU A N 1
ATOM 1611 C CA . LEU A 1 205 ? -8.644 -14.255 6.822 1.00 93.50 205 LEU A CA 1
ATOM 1612 C C . LEU A 1 205 ? -8.745 -15.276 5.678 1.00 93.50 205 LEU A C 1
ATOM 1614 O O . LEU A 1 205 ? -8.699 -16.484 5.931 1.00 93.50 205 LEU A O 1
ATOM 1618 N N . PRO A 1 206 ? -8.827 -14.818 4.415 1.00 93.00 206 PRO A N 1
ATOM 1619 C CA . PRO A 1 206 ? -8.790 -15.718 3.271 1.00 93.00 206 PRO A CA 1
ATOM 1620 C C . PRO A 1 206 ? -7.476 -16.518 3.261 1.00 93.00 206 PRO A C 1
ATOM 1622 O O . PRO A 1 206 ? -6.448 -16.023 3.742 1.00 93.00 206 PRO A O 1
ATOM 1625 N N . PRO A 1 207 ? -7.466 -17.744 2.713 1.00 90.12 207 PRO A N 1
ATOM 1626 C CA . PRO A 1 207 ? -6.240 -18.526 2.600 1.00 90.12 207 PRO A CA 1
ATOM 1627 C C . PRO A 1 207 ? -5.202 -17.777 1.758 1.00 90.12 207 PRO A C 1
ATOM 1629 O O . PRO A 1 207 ? -5.552 -17.121 0.776 1.00 90.12 207 PRO A O 1
ATOM 1632 N N . ARG A 1 208 ? -3.920 -17.885 2.129 1.00 87.50 208 ARG A N 1
ATOM 1633 C CA . ARG A 1 208 ? -2.830 -17.326 1.318 1.00 87.50 208 ARG A CA 1
ATOM 1634 C C . ARG A 1 208 ? -2.813 -17.974 -0.062 1.00 87.50 208 ARG A C 1
ATOM 1636 O O . ARG A 1 208 ? -3.052 -19.178 -0.205 1.00 87.50 208 ARG A O 1
ATOM 1643 N N . LYS A 1 209 ? -2.447 -17.189 -1.071 1.00 76.75 209 LYS A N 1
ATOM 1644 C CA . LYS A 1 209 ? -2.200 -17.676 -2.430 1.00 76.75 209 LYS A CA 1
ATOM 1645 C C . LYS A 1 209 ? -1.088 -18.732 -2.398 1.00 76.75 209 LYS A C 1
ATOM 1647 O O . LYS A 1 209 ? 0.071 -18.424 -2.133 1.00 76.75 209 LYS A O 1
ATOM 1652 N N . GLN A 1 210 ? -1.429 -19.998 -2.642 1.00 65.50 210 GLN A N 1
ATOM 1653 C CA . GLN A 1 210 ? -0.424 -21.060 -2.693 1.00 65.50 210 GLN A CA 1
ATOM 1654 C C . GLN A 1 210 ? 0.416 -20.912 -3.963 1.00 65.50 210 GLN A C 1
ATOM 1656 O O . GLN A 1 210 ? -0.069 -21.123 -5.078 1.00 65.50 210 GLN A O 1
ATOM 1661 N N . VAL A 1 211 ? 1.698 -20.586 -3.809 1.00 63.69 211 VAL A N 1
ATOM 1662 C CA . VAL A 1 211 ? 2.648 -20.690 -4.915 1.00 63.69 211 VAL A CA 1
ATOM 1663 C C . VAL A 1 211 ? 2.993 -22.166 -5.081 1.00 63.69 211 VAL A C 1
ATOM 1665 O O . VAL A 1 211 ? 3.545 -22.785 -4.174 1.00 63.69 211 VAL A O 1
ATOM 1668 N N . LYS A 1 212 ? 2.679 -22.749 -6.244 1.00 48.72 212 LYS A N 1
ATOM 1669 C CA . LYS A 1 212 ? 3.161 -24.089 -6.605 1.00 48.72 212 LYS A CA 1
ATOM 1670 C C . LYS A 1 212 ? 4.689 -24.053 -6.688 1.00 48.72 212 LYS A C 1
ATOM 1672 O O . LYS A 1 212 ? 5.252 -23.704 -7.726 1.00 48.72 212 LYS A O 1
ATOM 1677 N N . VAL A 1 213 ? 5.361 -24.401 -5.596 1.00 48.19 213 VAL A N 1
ATOM 1678 C CA . VAL A 1 213 ? 6.805 -24.625 -5.582 1.00 48.19 213 VAL A CA 1
ATOM 1679 C C . VAL A 1 213 ? 7.062 -25.891 -6.395 1.00 48.19 213 VAL A C 1
ATOM 1681 O O . VAL A 1 213 ? 6.576 -26.968 -6.053 1.00 48.19 213 VAL A O 1
ATOM 1684 N N . LYS A 1 214 ? 7.806 -25.781 -7.501 1.00 35.34 214 LYS A N 1
ATOM 1685 C CA . LYS A 1 214 ? 8.370 -26.971 -8.148 1.00 35.34 214 LYS A CA 1
ATOM 1686 C C . LYS A 1 214 ? 9.342 -27.590 -7.144 1.00 35.34 214 LYS A C 1
ATOM 1688 O O . LYS A 1 214 ? 10.369 -26.978 -6.863 1.00 35.34 214 LYS A O 1
ATOM 1693 N N . LYS A 1 215 ? 8.999 -28.756 -6.584 1.00 29.06 215 LYS A N 1
ATOM 1694 C CA . LYS A 1 215 ? 9.915 -29.533 -5.740 1.00 29.06 215 LYS A CA 1
ATOM 1695 C C . LYS A 1 215 ? 11.240 -29.727 -6.499 1.00 29.06 215 LYS A C 1
ATOM 1697 O O . LYS A 1 215 ? 11.196 -30.181 -7.645 1.00 29.06 215 LYS A O 1
ATOM 1702 N N . PRO A 1 216 ? 12.395 -29.385 -5.910 1.00 33.16 216 PRO A N 1
ATOM 1703 C CA . PRO A 1 216 ? 13.674 -29.892 -6.385 1.00 33.16 216 PRO A CA 1
ATOM 1704 C C . PRO A 1 216 ? 13.670 -31.420 -6.275 1.00 33.16 216 PRO A C 1
ATOM 1706 O O . PRO A 1 216 ? 13.080 -31.964 -5.341 1.00 33.16 216 PRO A O 1
ATOM 1709 N N . ALA A 1 217 ? 14.287 -32.093 -7.245 1.00 34.50 217 ALA A N 1
ATOM 1710 C CA . ALA A 1 217 ? 14.453 -33.540 -7.234 1.00 34.50 217 ALA A CA 1
ATOM 1711 C C . ALA A 1 217 ? 15.145 -33.986 -5.936 1.00 34.50 217 ALA A C 1
ATOM 1713 O O . ALA A 1 217 ? 16.120 -33.371 -5.503 1.00 34.50 217 ALA A O 1
ATOM 1714 N N . GLU A 1 218 ? 14.589 -35.025 -5.318 1.00 32.62 218 GLU A N 1
ATOM 1715 C CA . GLU A 1 218 ? 15.059 -35.617 -4.070 1.00 32.62 218 GLU A CA 1
ATOM 1716 C C . GLU A 1 218 ? 16.482 -36.168 -4.249 1.00 32.62 218 GLU A C 1
ATOM 1718 O O . GLU A 1 218 ? 16.757 -36.930 -5.174 1.00 32.62 218 GLU A O 1
ATOM 1723 N N . GLY A 1 219 ? 17.383 -35.743 -3.364 1.00 30.56 219 GLY A N 1
ATOM 1724 C CA . GLY A 1 219 ? 18.781 -36.155 -3.312 1.00 30.56 219 GLY A CA 1
ATOM 1725 C C . GLY A 1 219 ? 19.349 -35.875 -1.922 1.00 30.56 219 GLY A C 1
ATOM 1726 O O . GLY A 1 219 ? 19.834 -34.781 -1.669 1.00 30.56 219 GLY A O 1
ATOM 1727 N N . GLU A 1 220 ? 19.154 -36.859 -1.044 1.00 29.91 220 GLU A N 1
ATOM 1728 C CA . GLU A 1 220 ? 19.917 -37.258 0.153 1.00 29.91 220 GLU A CA 1
ATOM 1729 C C . GLU A 1 220 ? 20.599 -36.203 1.052 1.00 29.91 220 GLU A C 1
ATOM 1731 O O . GLU A 1 220 ? 21.493 -35.465 0.648 1.00 29.91 220 GLU A O 1
ATOM 1736 N N . GLY A 1 221 ? 20.268 -36.270 2.351 1.00 27.42 221 GLY A N 1
ATOM 1737 C CA . GLY A 1 221 ? 21.102 -35.748 3.439 1.00 27.42 221 GLY A CA 1
ATOM 1738 C C . GLY A 1 221 ? 20.303 -35.194 4.619 1.00 27.42 221 GLY A C 1
ATOM 1739 O O . GL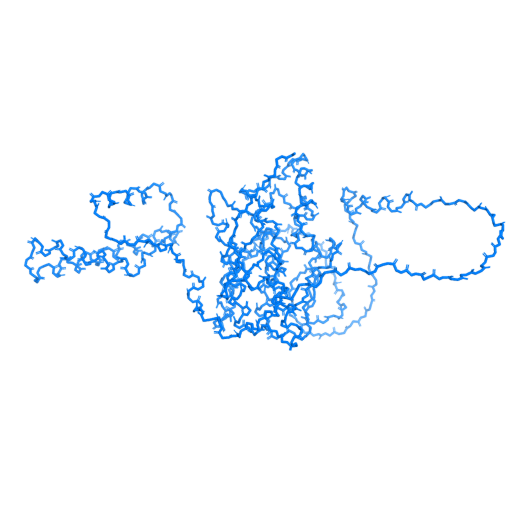Y A 1 221 ? 20.048 -33.996 4.682 1.00 27.42 221 GLY A O 1
ATOM 1740 N N . GLN A 1 222 ? 19.917 -36.056 5.566 1.00 33.41 222 GLN A N 1
ATOM 1741 C CA . GLN A 1 222 ? 19.360 -35.641 6.858 1.00 33.41 222 GLN A CA 1
ATOM 1742 C C . GLN A 1 222 ? 20.436 -34.919 7.680 1.00 33.41 222 GLN A C 1
ATOM 1744 O O . GLN A 1 222 ? 21.450 -35.516 8.037 1.00 33.41 222 GLN A O 1
ATOM 1749 N N . VAL A 1 223 ? 20.208 -33.644 7.997 1.00 26.73 223 VAL A N 1
ATOM 1750 C CA . VAL A 1 223 ? 20.977 -32.902 9.003 1.00 26.73 223 VAL A CA 1
ATOM 1751 C C . VAL A 1 223 ? 19.978 -32.166 9.889 1.00 26.73 223 VAL A C 1
ATOM 1753 O O . VAL A 1 223 ? 19.242 -31.301 9.424 1.00 26.73 223 VAL A O 1
ATOM 1756 N N . GLU A 1 224 ? 19.919 -32.575 11.154 1.00 27.80 224 GLU A N 1
ATOM 1757 C CA . GLU A 1 224 ? 19.018 -32.043 12.176 1.00 27.80 224 GLU A CA 1
ATOM 1758 C C . GLU A 1 224 ? 19.387 -30.599 12.566 1.00 27.80 224 GLU A C 1
ATOM 1760 O O . GLU A 1 224 ? 20.535 -30.294 12.901 1.00 27.80 224 GLU A O 1
ATOM 1765 N N . GLU A 1 225 ? 18.394 -29.706 12.541 1.00 30.67 225 GLU A N 1
ATOM 1766 C CA . GLU A 1 225 ? 18.513 -28.300 12.937 1.00 30.67 225 GLU A CA 1
ATOM 1767 C C . GLU A 1 225 ? 18.422 -28.125 14.464 1.00 30.67 225 GLU A C 1
ATOM 1769 O O . GLU A 1 225 ? 17.426 -28.489 15.093 1.00 30.67 225 GLU A O 1
ATOM 1774 N N . LYS A 1 226 ? 19.436 -27.487 15.068 1.00 25.97 226 LYS A N 1
ATOM 1775 C CA . LYS A 1 226 ? 19.370 -26.957 16.442 1.00 25.97 226 LYS A CA 1
ATOM 1776 C C . LYS A 1 226 ? 18.568 -25.653 16.462 1.00 25.97 226 LYS A C 1
ATOM 1778 O O . LYS A 1 226 ? 18.968 -24.682 15.825 1.00 25.97 226 LYS A O 1
ATOM 1783 N N . LYS A 1 227 ? 17.472 -25.624 17.226 1.00 33.06 227 LYS A N 1
ATOM 1784 C CA . LYS A 1 227 ? 16.628 -24.442 17.462 1.00 33.06 227 LYS A CA 1
ATOM 1785 C C . LYS A 1 227 ? 17.009 -23.752 18.773 1.00 33.06 227 LYS A C 1
ATOM 1787 O O . LYS A 1 227 ? 16.625 -24.241 19.827 1.00 33.06 227 LYS A O 1
ATOM 1792 N N . ASP A 1 228 ? 17.682 -22.604 18.686 1.00 30.83 228 ASP A N 1
ATOM 1793 C CA . ASP A 1 228 ? 17.783 -21.647 19.796 1.00 30.83 228 ASP A CA 1
ATOM 1794 C C . ASP A 1 228 ? 16.412 -20.969 20.023 1.00 30.83 228 ASP A C 1
ATOM 1796 O O . ASP A 1 228 ? 15.760 -20.493 19.088 1.00 30.83 228 ASP A O 1
ATOM 1800 N N . ARG A 1 229 ? 15.955 -20.914 21.280 1.00 33.97 229 ARG A N 1
ATOM 1801 C CA . ARG A 1 229 ? 14.661 -20.324 21.686 1.00 33.97 229 ARG A CA 1
ATOM 1802 C C . ARG A 1 229 ? 14.599 -18.809 21.447 1.00 33.97 229 ARG A C 1
ATOM 1804 O O . ARG A 1 229 ? 15.331 -18.060 22.093 1.00 33.97 229 ARG A O 1
ATOM 1811 N N . VAL A 1 230 ? 13.643 -18.335 20.636 1.00 32.50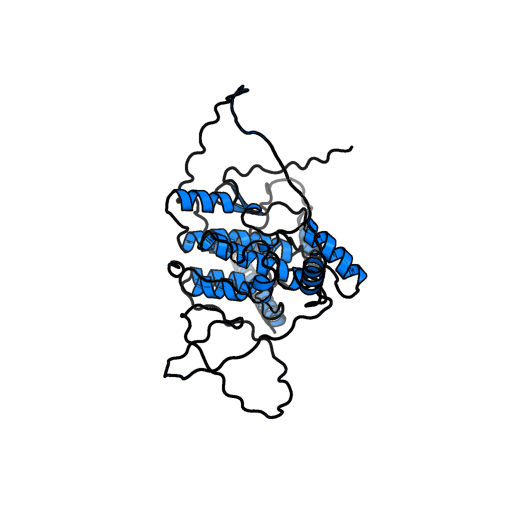 230 VAL A N 1
ATOM 1812 C CA . VAL A 1 230 ? 13.316 -16.900 20.532 1.00 32.50 230 VAL A CA 1
ATOM 1813 C C . VAL A 1 230 ? 11.804 -16.639 20.342 1.00 32.50 230 VAL A C 1
ATOM 1815 O O . VAL A 1 230 ? 11.101 -17.446 19.750 1.00 32.50 230 VAL A O 1
ATOM 1818 N N . GLY A 1 231 ? 11.302 -15.532 20.914 1.00 33.09 231 GLY A N 1
ATOM 1819 C CA . GLY A 1 231 ? 9.882 -15.224 21.163 1.00 33.09 231 GLY A CA 1
ATOM 1820 C C . GLY A 1 231 ? 8.908 -15.238 19.970 1.00 33.09 231 GLY A C 1
ATOM 1821 O O . GLY A 1 231 ? 9.289 -15.045 18.819 1.00 33.09 231 GLY A O 1
ATOM 1822 N N . LYS A 1 232 ? 7.622 -15.409 20.314 1.00 38.28 232 LYS A N 1
ATOM 1823 C CA . LYS A 1 232 ? 6.450 -15.813 19.501 1.00 38.28 232 LYS A CA 1
ATOM 1824 C C . LYS A 1 232 ? 6.167 -15.051 18.188 1.00 38.28 232 LYS A C 1
ATOM 1826 O O . LYS A 1 232 ? 5.326 -15.500 17.422 1.00 38.28 232 LYS A O 1
ATOM 1831 N N . PHE A 1 233 ? 6.847 -13.936 17.913 1.00 41.22 233 PHE A N 1
ATOM 1832 C CA . PHE A 1 233 ? 6.605 -13.080 16.737 1.00 41.22 233 PHE A CA 1
ATOM 1833 C C . PHE A 1 233 ? 7.875 -12.701 15.967 1.00 41.22 233 PHE A C 1
ATOM 1835 O O . PHE A 1 233 ? 7.913 -11.689 15.267 1.00 41.22 233 PHE A O 1
ATOM 1842 N N . ARG A 1 234 ? 8.942 -13.494 16.080 1.00 38.59 234 ARG A N 1
ATOM 1843 C CA . ARG A 1 234 ? 10.086 -13.342 15.178 1.00 38.59 234 ARG A CA 1
ATOM 1844 C C . ARG A 1 234 ? 9.779 -14.025 13.861 1.00 38.59 234 ARG A C 1
ATOM 1846 O O . ARG A 1 234 ? 9.601 -15.233 13.832 1.00 38.59 234 ARG A O 1
ATOM 1853 N N . THR A 1 235 ? 9.776 -13.261 12.776 1.00 46.31 235 THR A N 1
ATOM 1854 C CA . THR A 1 235 ? 9.898 -13.839 11.442 1.00 46.31 235 THR A CA 1
ATOM 1855 C C . THR A 1 235 ? 11.384 -14.050 11.178 1.00 46.31 235 THR A C 1
ATOM 1857 O O . THR A 1 235 ? 12.105 -13.111 10.847 1.00 46.31 235 THR A O 1
ATOM 1860 N N . ASP A 1 236 ? 11.855 -15.276 11.340 1.00 36.97 236 ASP A N 1
ATOM 1861 C CA . ASP A 1 236 ? 13.201 -15.778 11.010 1.00 36.97 236 ASP A CA 1
ATOM 1862 C C . ASP A 1 236 ? 13.540 -15.737 9.499 1.00 36.97 236 ASP A C 1
ATOM 1864 O O . ASP A 1 236 ? 14.410 -16.456 9.012 1.00 36.97 236 ASP A O 1
ATOM 1868 N N . GLY A 1 237 ? 12.868 -14.872 8.741 1.00 46.47 237 GLY A N 1
ATOM 1869 C CA . GLY A 1 237 ? 12.924 -14.836 7.286 1.00 46.47 237 GLY A CA 1
ATOM 1870 C C . GLY A 1 237 ? 11.925 -15.771 6.598 1.00 46.47 237 GLY A C 1
ATOM 1871 O O . GLY A 1 237 ? 11.807 -15.675 5.376 1.00 46.47 237 GLY A O 1
ATOM 1872 N N . GLN A 1 238 ? 11.157 -16.608 7.317 1.00 37.59 238 GLN A N 1
ATOM 1873 C CA . GLN A 1 238 ? 10.104 -17.452 6.729 1.00 37.59 238 GLN A CA 1
ATOM 1874 C C . GLN A 1 238 ? 8.868 -17.619 7.637 1.00 37.59 238 GLN A C 1
ATOM 1876 O O . GLN A 1 238 ? 8.645 -18.670 8.216 1.00 37.59 238 GLN A O 1
ATOM 1881 N N . GLY A 1 239 ? 7.979 -16.618 7.655 1.00 37.53 239 GLY A N 1
ATOM 1882 C CA . GLY A 1 239 ? 6.611 -16.752 8.190 1.00 37.53 239 GLY A CA 1
ATOM 1883 C C . GLY A 1 239 ? 6.505 -17.083 9.688 1.00 37.53 239 GLY A C 1
ATOM 1884 O O . GLY A 1 239 ? 7.491 -17.281 10.381 1.00 37.53 239 GLY A O 1
ATOM 1885 N N . ILE A 1 240 ? 5.282 -17.084 10.219 1.00 33.62 240 ILE A N 1
ATOM 1886 C CA . ILE A 1 240 ? 4.993 -17.494 11.601 1.00 33.62 240 ILE A CA 1
ATOM 1887 C C . ILE A 1 240 ? 4.765 -19.011 11.592 1.00 33.62 240 ILE A C 1
ATOM 1889 O O . ILE A 1 240 ? 3.820 -19.482 10.960 1.00 33.62 240 ILE A O 1
ATOM 1893 N N . VAL A 1 241 ? 5.608 -19.774 12.292 1.00 33.53 241 VAL A N 1
ATOM 1894 C CA . VAL A 1 241 ? 5.425 -21.222 12.494 1.00 33.53 241 VAL A CA 1
ATOM 1895 C C . VAL A 1 241 ? 5.056 -21.487 13.957 1.00 33.53 241 VAL A C 1
ATOM 1897 O O . VAL A 1 241 ? 5.779 -21.100 14.871 1.00 33.53 241 VAL A O 1
ATOM 1900 N N . THR A 1 242 ? 3.931 -22.159 14.196 1.00 30.06 242 THR A N 1
ATOM 1901 C CA . THR A 1 242 ? 3.474 -22.603 15.523 1.00 30.06 242 THR A CA 1
ATOM 1902 C C . THR A 1 242 ? 4.008 -24.005 15.843 1.00 30.06 242 THR A C 1
ATOM 1904 O O . THR A 1 242 ? 3.754 -24.910 15.057 1.00 30.06 242 THR A O 1
ATOM 1907 N N . GLN A 1 243 ? 4.711 -24.217 16.978 1.00 31.91 243 GLN A N 1
ATOM 1908 C CA . GLN A 1 243 ? 4.803 -25.522 17.692 1.00 31.91 243 GLN A CA 1
ATOM 1909 C C . GLN A 1 243 ? 5.533 -25.471 19.068 1.00 31.91 243 GLN A C 1
ATOM 1911 O O . GLN A 1 243 ? 6.374 -24.604 19.297 1.00 31.91 243 GLN A O 1
ATOM 1916 N N . GLU A 1 244 ? 5.183 -26.408 19.972 1.00 29.42 244 GLU A N 1
ATOM 1917 C CA . GLU A 1 244 ? 5.559 -26.539 21.411 1.00 29.42 244 GLU A CA 1
ATOM 1918 C C . GLU A 1 244 ? 6.826 -27.414 21.706 1.00 29.42 244 GLU A C 1
ATOM 1920 O O . GLU A 1 244 ? 7.313 -28.076 20.790 1.00 29.42 244 GLU A O 1
ATOM 1925 N N . PRO A 1 245 ? 7.418 -27.396 22.938 1.00 34.12 245 PRO A N 1
ATOM 1926 C CA . PRO A 1 245 ? 8.880 -27.489 23.157 1.00 34.12 245 PRO A CA 1
ATOM 1927 C C . PRO A 1 245 ? 9.410 -28.814 23.759 1.00 34.12 245 PRO A C 1
ATOM 1929 O O . PRO A 1 245 ? 8.642 -29.518 24.396 1.00 34.12 245 PRO A O 1
ATOM 1932 N N . ILE A 1 246 ? 10.738 -29.074 23.669 1.00 26.27 246 ILE A N 1
ATOM 1933 C CA . ILE A 1 246 ? 11.646 -29.636 24.722 1.00 26.27 246 ILE A CA 1
ATOM 1934 C C . ILE A 1 246 ? 13.156 -29.456 24.330 1.00 26.27 246 ILE A C 1
ATOM 1936 O O . ILE A 1 246 ? 13.478 -29.166 23.187 1.00 26.27 246 ILE A O 1
ATOM 1940 N N . VAL A 1 247 ? 14.027 -29.521 25.355 1.00 30.92 247 VAL A N 1
ATOM 1941 C CA . VAL A 1 247 ? 15.402 -29.026 25.676 1.00 30.92 247 VAL A CA 1
ATOM 1942 C C . VAL A 1 247 ? 16.618 -29.461 24.800 1.00 30.92 247 VAL A C 1
ATOM 1944 O O . VAL A 1 247 ? 16.680 -30.590 24.331 1.00 30.92 247 VAL A O 1
ATOM 1947 N N . GLU A 1 248 ? 17.613 -28.554 24.668 1.00 29.95 248 GLU A N 1
ATOM 1948 C CA . GLU A 1 248 ? 18.865 -28.590 23.853 1.00 29.95 248 GLU A CA 1
ATOM 1949 C C . GLU A 1 248 ? 20.131 -29.188 24.535 1.00 29.95 248 GLU A C 1
ATOM 1951 O O . GLU A 1 248 ? 20.175 -29.311 25.762 1.00 29.95 248 GLU A O 1
ATOM 1956 N N . PRO A 1 249 ? 21.241 -29.408 23.774 1.00 31.02 249 PRO A N 1
ATOM 1957 C CA . PRO A 1 249 ? 22.424 -28.531 23.950 1.00 31.02 249 PRO A CA 1
ATOM 1958 C C . PRO A 1 249 ? 23.233 -28.130 22.673 1.00 31.02 249 PRO A C 1
ATOM 1960 O O . PRO A 1 249 ? 23.230 -28.800 21.643 1.00 31.02 249 PRO A O 1
ATOM 1963 N N . LYS A 1 250 ? 23.995 -27.023 22.802 1.00 38.03 250 LYS A N 1
ATOM 1964 C CA . LYS A 1 250 ? 24.675 -26.103 21.834 1.00 38.03 250 LYS A CA 1
ATOM 1965 C C . LYS A 1 250 ? 25.691 -26.645 20.799 1.00 38.03 250 LYS A C 1
ATOM 1967 O O . LYS A 1 250 ? 26.397 -27.612 21.077 1.00 38.03 250 LYS A O 1
ATOM 1972 N N . LYS A 1 251 ? 25.824 -25.977 19.625 1.00 27.42 251 LYS A N 1
ATOM 1973 C CA . LYS A 1 251 ? 27.100 -25.744 18.871 1.00 27.42 251 LYS A CA 1
ATOM 1974 C C . LYS A 1 251 ? 26.968 -24.746 17.686 1.00 27.42 251 LYS A C 1
ATOM 1976 O O . LYS A 1 251 ? 25.968 -24.769 16.984 1.00 27.42 251 LYS A O 1
ATOM 1981 N N . ASN A 1 252 ? 28.025 -23.937 17.501 1.00 39.16 252 ASN A N 1
ATOM 1982 C CA . ASN A 1 252 ? 28.261 -22.828 16.546 1.00 39.16 252 ASN A CA 1
ATOM 1983 C C . ASN A 1 252 ? 28.061 -23.145 15.043 1.00 39.16 252 ASN A C 1
ATOM 1985 O O . ASN A 1 252 ? 28.487 -24.210 14.601 1.00 39.16 252 ASN A O 1
ATOM 1989 N N . MET A 1 253 ? 27.588 -22.165 14.245 1.00 29.83 253 MET A N 1
ATOM 1990 C CA . MET A 1 253 ? 27.721 -22.134 12.770 1.00 29.83 253 MET A CA 1
ATOM 1991 C C . MET A 1 253 ? 27.969 -20.721 12.193 1.00 29.83 253 MET A C 1
ATOM 1993 O O . MET A 1 253 ? 27.412 -19.731 12.663 1.00 29.83 253 MET A O 1
ATOM 1997 N N . GLU A 1 254 ? 28.816 -20.666 11.156 1.00 37.91 254 GLU A N 1
ATOM 1998 C CA . GLU A 1 254 ? 29.230 -19.501 10.353 1.00 37.91 254 GLU A CA 1
ATOM 1999 C C . GLU A 1 254 ? 28.212 -19.093 9.261 1.00 37.91 254 GLU A C 1
ATOM 2001 O O . GLU A 1 254 ? 27.459 -19.915 8.741 1.00 37.91 254 GLU A O 1
ATOM 2006 N N . ALA A 1 255 ? 28.230 -17.813 8.858 1.00 32.25 255 ALA A N 1
ATOM 2007 C CA . ALA A 1 255 ? 27.294 -17.201 7.905 1.00 32.25 255 ALA A CA 1
ATOM 2008 C C . ALA A 1 255 ? 27.642 -17.411 6.408 1.00 32.25 255 ALA A C 1
ATOM 2010 O O . ALA A 1 255 ? 28.801 -17.341 5.992 1.00 32.25 255 ALA A O 1
ATOM 2011 N N . LYS A 1 256 ? 26.607 -17.570 5.565 1.00 41.47 256 LYS A N 1
ATOM 2012 C CA . LYS A 1 256 ? 26.685 -17.717 4.092 1.00 41.47 256 LYS A CA 1
ATOM 2013 C C . LYS A 1 256 ? 27.131 -16.411 3.391 1.00 41.47 256 LYS A C 1
ATOM 2015 O O . LYS A 1 256 ? 26.666 -15.326 3.732 1.00 41.47 256 LYS A O 1
ATOM 2020 N N . LYS A 1 257 ? 28.021 -16.510 2.389 1.00 34.66 257 LYS A N 1
ATOM 2021 C CA . LYS A 1 257 ? 28.671 -15.370 1.690 1.00 34.66 257 LYS A CA 1
ATOM 2022 C C . LYS A 1 257 ? 27.785 -14.686 0.624 1.00 34.66 257 LYS A C 1
ATOM 2024 O O . LYS A 1 257 ? 27.133 -15.359 -0.165 1.00 34.66 257 LYS A O 1
ATOM 2029 N N . LEU A 1 258 ? 27.843 -13.344 0.570 1.00 42.78 258 LEU A N 1
ATOM 2030 C CA . LEU A 1 258 ? 27.203 -12.463 -0.430 1.00 42.78 258 LEU A CA 1
ATOM 2031 C C . LEU A 1 258 ? 27.812 -12.578 -1.848 1.00 42.78 258 LEU A C 1
ATOM 2033 O O . LEU A 1 258 ? 29.012 -12.811 -1.991 1.00 42.78 258 LEU A O 1
ATOM 2037 N N . ASN A 1 259 ? 27.003 -12.283 -2.880 1.00 49.97 259 ASN A N 1
ATOM 2038 C CA . ASN A 1 259 ? 27.443 -12.127 -4.276 1.00 49.97 259 ASN A CA 1
ATOM 2039 C C . ASN A 1 259 ? 28.412 -10.920 -4.429 1.00 49.97 259 ASN A C 1
ATOM 2041 O O . ASN A 1 259 ? 28.042 -9.797 -4.051 1.00 49.97 259 ASN A O 1
ATOM 2045 N N . PRO A 1 260 ? 29.628 -11.123 -4.982 1.00 49.81 260 PRO A N 1
ATOM 2046 C CA . PRO A 1 260 ? 30.683 -10.108 -5.070 1.00 49.81 260 PRO A CA 1
ATOM 2047 C C . PRO A 1 260 ? 30.372 -8.899 -5.967 1.00 49.81 260 PRO A C 1
ATOM 2049 O O . PRO A 1 260 ? 31.017 -7.863 -5.798 1.00 49.81 260 PRO A O 1
ATOM 2052 N N . ASP A 1 261 ? 29.383 -8.988 -6.860 1.00 48.69 261 ASP A N 1
ATOM 2053 C CA . ASP A 1 261 ? 29.038 -7.893 -7.780 1.00 48.69 261 ASP A CA 1
ATOM 2054 C C . ASP A 1 261 ? 27.937 -6.959 -7.256 1.00 48.69 261 ASP A C 1
ATOM 2056 O O . ASP A 1 261 ? 27.667 -5.921 -7.868 1.00 48.69 261 ASP A O 1
ATOM 2060 N N . SER A 1 262 ? 27.346 -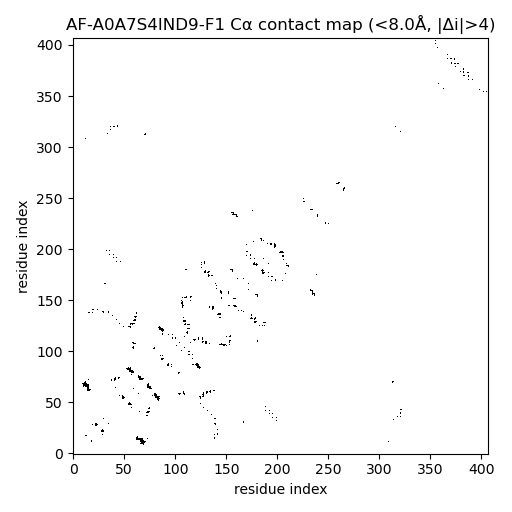7.285 -6.100 1.00 53.84 262 SER A N 1
ATOM 2061 C CA . SER A 1 262 ? 26.287 -6.502 -5.452 1.00 53.84 262 SER A CA 1
ATOM 2062 C C . SER A 1 262 ? 26.779 -5.150 -4.916 1.00 53.84 262 SER A C 1
ATOM 2064 O O . SER A 1 262 ? 27.931 -4.994 -4.500 1.00 53.84 262 SER A O 1
ATOM 2066 N N . ALA A 1 263 ? 25.882 -4.162 -4.838 1.00 45.62 263 ALA A N 1
ATOM 2067 C CA . ALA A 1 263 ? 26.181 -2.850 -4.256 1.00 45.62 263 ALA A CA 1
ATOM 2068 C C . ALA A 1 263 ? 26.689 -2.946 -2.799 1.00 45.62 263 ALA A C 1
ATOM 2070 O O . ALA A 1 263 ? 27.560 -2.173 -2.397 1.00 45.62 263 ALA A O 1
ATOM 2071 N N . ALA A 1 264 ? 26.223 -3.936 -2.026 1.00 42.69 264 ALA A N 1
ATOM 2072 C CA . ALA A 1 264 ? 26.715 -4.222 -0.675 1.00 42.69 264 ALA A CA 1
ATOM 2073 C C . ALA A 1 264 ? 28.182 -4.705 -0.670 1.00 42.69 264 ALA A C 1
ATOM 2075 O O . ALA A 1 264 ? 28.981 -4.257 0.154 1.00 42.69 264 ALA A O 1
ATOM 2076 N N . ALA A 1 265 ? 28.574 -5.553 -1.629 1.00 52.12 265 ALA A N 1
ATOM 2077 C CA . ALA A 1 265 ? 29.961 -5.991 -1.800 1.00 52.12 265 ALA A CA 1
ATOM 2078 C C . ALA A 1 265 ? 30.878 -4.860 -2.310 1.00 52.12 265 ALA A C 1
ATOM 2080 O O . ALA A 1 265 ? 32.021 -4.739 -1.858 1.00 52.12 265 ALA A O 1
ATOM 2081 N N . ARG A 1 266 ? 30.370 -3.980 -3.186 1.00 57.78 266 ARG A N 1
ATOM 2082 C CA . ARG A 1 266 ? 31.101 -2.794 -3.677 1.00 57.78 266 ARG A CA 1
ATOM 2083 C C . ARG A 1 266 ? 31.353 -1.767 -2.569 1.00 57.78 266 ARG A C 1
ATOM 2085 O O . ARG A 1 266 ? 32.471 -1.267 -2.461 1.00 57.78 266 ARG A O 1
ATOM 2092 N N . ARG A 1 267 ? 30.373 -1.523 -1.689 1.00 53.28 267 ARG A N 1
ATOM 2093 C CA . ARG A 1 267 ? 30.537 -0.645 -0.510 1.0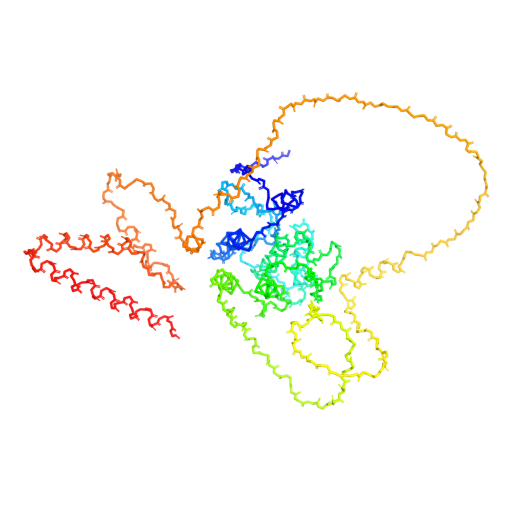0 53.28 267 ARG A CA 1
ATOM 2094 C C . ARG A 1 267 ? 31.544 -1.207 0.500 1.00 53.28 267 ARG A C 1
ATOM 2096 O O . ARG A 1 267 ? 32.358 -0.453 1.022 1.00 53.28 267 ARG A O 1
ATOM 2103 N N . ARG A 1 268 ? 31.581 -2.531 0.697 1.00 52.81 268 ARG A N 1
ATOM 2104 C CA . ARG A 1 268 ? 32.585 -3.199 1.550 1.00 52.81 268 ARG A CA 1
ATOM 2105 C C . ARG A 1 268 ? 34.012 -3.081 0.996 1.00 52.81 268 ARG A C 1
ATOM 2107 O O . ARG A 1 268 ? 34.953 -2.915 1.763 1.00 52.81 268 ARG A O 1
ATOM 2114 N N . ARG A 1 269 ? 34.184 -3.121 -0.332 1.00 56.69 269 ARG A N 1
ATOM 2115 C CA . ARG A 1 269 ? 35.488 -2.891 -0.990 1.00 56.69 269 ARG A CA 1
ATOM 2116 C C . ARG A 1 269 ? 35.956 -1.436 -0.903 1.00 56.69 269 ARG A C 1
ATOM 2118 O O . ARG A 1 269 ? 37.158 -1.215 -0.825 1.00 56.69 269 ARG A O 1
ATOM 2125 N N . ALA A 1 270 ? 35.034 -0.472 -0.906 1.00 50.09 270 ALA A N 1
ATOM 2126 C CA . ALA A 1 270 ? 35.358 0.944 -0.732 1.00 50.09 270 ALA A CA 1
ATOM 2127 C C . ALA A 1 270 ? 35.769 1.271 0.717 1.00 50.09 270 ALA A C 1
ATOM 2129 O O . ALA A 1 270 ? 36.734 1.999 0.918 1.00 50.09 270 ALA A O 1
ATOM 2130 N N . ALA A 1 271 ? 35.113 0.663 1.715 1.00 48.91 271 ALA A N 1
ATOM 2131 C CA . ALA A 1 271 ? 35.469 0.824 3.129 1.00 48.91 271 ALA A CA 1
ATOM 2132 C C . ALA A 1 271 ? 36.844 0.219 3.490 1.00 48.91 271 ALA A C 1
ATOM 2134 O O . ALA A 1 271 ? 37.541 0.751 4.343 1.00 48.91 271 ALA A O 1
ATOM 2135 N N . ASN A 1 272 ? 37.273 -0.845 2.801 1.00 49.53 272 ASN A N 1
ATOM 2136 C CA . ASN A 1 272 ? 38.573 -1.493 3.036 1.00 49.53 272 ASN A CA 1
ATOM 2137 C C . ASN A 1 272 ? 39.768 -0.827 2.323 1.00 49.53 272 ASN A C 1
ATOM 2139 O O . ASN A 1 272 ? 40.884 -1.321 2.446 1.00 49.53 272 ASN A O 1
ATOM 2143 N N . ARG A 1 273 ? 39.558 0.244 1.544 1.00 46.44 273 ARG A N 1
ATOM 2144 C CA . ARG A 1 273 ? 40.632 0.945 0.807 1.00 46.44 273 ARG A CA 1
ATOM 2145 C C . ARG A 1 273 ? 41.019 2.304 1.402 1.00 46.44 273 ARG A C 1
ATOM 2147 O O . ARG A 1 273 ? 41.888 2.963 0.846 1.00 46.44 273 ARG A O 1
ATOM 2154 N N . GLY A 1 274 ? 40.397 2.721 2.504 1.00 39.03 274 GLY A N 1
ATOM 2155 C CA . GLY A 1 274 ? 40.689 3.985 3.186 1.00 39.03 274 GLY A CA 1
ATOM 2156 C C . GLY A 1 274 ? 41.290 3.751 4.566 1.00 39.03 274 GLY A C 1
ATOM 2157 O O . GLY A 1 274 ? 40.601 3.922 5.564 1.00 39.03 274 GLY A O 1
ATOM 2158 N N . GLY A 1 275 ? 42.549 3.326 4.620 1.00 36.53 275 GLY A N 1
ATOM 2159 C CA . GLY A 1 275 ? 43.252 3.103 5.877 1.00 36.53 275 GLY A CA 1
ATOM 2160 C C . GLY A 1 275 ? 44.744 2.942 5.647 1.00 36.53 275 GLY A C 1
ATOM 2161 O O . GLY A 1 275 ? 45.229 1.824 5.668 1.00 36.53 275 GLY A O 1
ATOM 2162 N N . ASP A 1 276 ? 45.430 4.056 5.406 1.00 33.06 276 ASP A N 1
ATOM 2163 C CA . ASP A 1 276 ? 46.857 4.189 5.695 1.00 33.06 276 ASP A CA 1
ATOM 2164 C C . ASP A 1 276 ? 47.147 5.657 6.028 1.00 33.06 276 ASP A C 1
ATOM 2166 O O . ASP A 1 276 ? 47.044 6.548 5.184 1.00 33.06 276 ASP A O 1
ATOM 2170 N N . SER A 1 277 ? 47.479 5.891 7.294 1.00 32.38 277 SER A N 1
ATOM 2171 C CA . SER A 1 277 ? 48.163 7.092 7.770 1.00 32.38 277 SER A CA 1
ATOM 2172 C C . SER A 1 277 ? 49.623 6.721 8.019 1.00 32.38 277 SER A C 1
ATOM 2174 O O . SER A 1 277 ? 49.881 5.616 8.501 1.00 32.38 277 SER A O 1
ATOM 2176 N N . PRO A 1 278 ? 50.562 7.668 7.878 1.00 33.75 278 PRO A N 1
ATOM 2177 C CA . PRO A 1 278 ? 51.678 7.710 8.808 1.00 33.75 278 PRO A CA 1
ATOM 2178 C C . PRO A 1 278 ? 51.780 9.053 9.535 1.00 33.75 278 PRO A C 1
ATOM 2180 O O . PRO A 1 278 ? 51.500 10.132 9.021 1.00 33.75 278 PRO A O 1
ATOM 2183 N N . THR A 1 279 ? 52.183 8.905 10.786 1.00 30.16 279 THR A N 1
ATOM 2184 C CA . THR A 1 279 ? 52.484 9.873 11.838 1.00 30.16 279 THR A CA 1
ATOM 2185 C C . THR A 1 279 ? 53.655 10.806 11.512 1.00 30.16 279 THR A C 1
ATOM 2187 O O . THR A 1 279 ? 54.635 10.338 10.944 1.00 30.16 279 THR A O 1
ATOM 2190 N N . HIS A 1 280 ? 53.622 12.058 11.996 1.00 29.72 280 HIS A N 1
ATOM 2191 C CA . HIS A 1 280 ? 54.625 12.620 12.927 1.00 29.72 280 HIS A CA 1
ATOM 2192 C C . HIS A 1 280 ? 54.344 14.094 13.299 1.00 29.72 280 HIS A C 1
ATOM 2194 O O . HIS A 1 280 ? 54.141 14.925 12.424 1.00 29.72 280 HIS A O 1
ATOM 2200 N N . GLY A 1 281 ? 54.454 14.401 14.602 1.00 25.59 281 GLY A N 1
ATOM 2201 C CA . GLY A 1 281 ? 55.017 15.664 15.110 1.00 25.59 281 GLY A CA 1
ATOM 2202 C C . GLY A 1 281 ? 54.052 16.778 15.537 1.00 25.59 281 GLY A C 1
ATOM 2203 O O . GLY A 1 281 ? 53.679 17.615 14.728 1.00 25.59 281 GLY A O 1
ATOM 2204 N N . ALA A 1 282 ? 53.747 16.846 16.837 1.00 25.44 282 ALA A N 1
ATOM 2205 C CA . ALA A 1 282 ? 53.409 18.097 17.542 1.00 25.44 282 ALA A CA 1
ATOM 2206 C C . ALA A 1 282 ? 54.725 18.879 17.852 1.00 25.44 282 ALA A C 1
ATOM 2208 O O . ALA A 1 282 ? 55.782 18.247 17.727 1.00 25.44 282 ALA A O 1
ATOM 2209 N N . PRO A 1 283 ? 54.737 20.177 18.262 1.00 35.97 283 PRO A N 1
ATOM 2210 C CA . PRO A 1 283 ? 54.025 20.658 19.466 1.00 35.97 283 PRO A CA 1
ATOM 2211 C C . PRO A 1 283 ? 53.465 22.108 19.450 1.00 35.97 283 PRO A C 1
ATOM 2213 O O . PRO A 1 283 ? 53.834 22.913 18.602 1.00 35.97 283 PRO A O 1
ATOM 2216 N N . SER A 1 284 ? 52.661 22.402 20.497 1.00 26.00 284 SER A N 1
ATOM 2217 C CA . SER A 1 284 ? 52.452 23.694 21.220 1.00 26.00 284 SER A CA 1
ATOM 2218 C C . SER A 1 284 ? 51.875 24.891 20.430 1.00 26.00 284 SER A C 1
ATOM 2220 O O . SER A 1 284 ? 52.315 25.165 19.328 1.00 26.00 284 SER A O 1
ATOM 2222 N N . ASP A 1 285 ? 50.908 25.694 20.890 1.00 26.77 285 ASP A N 1
ATOM 2223 C CA . ASP A 1 285 ? 50.592 26.172 22.243 1.00 26.77 285 ASP A CA 1
ATOM 2224 C C . ASP A 1 285 ? 49.188 26.834 22.296 1.00 26.77 285 ASP A C 1
ATOM 2226 O O . ASP A 1 285 ? 48.689 27.329 21.286 1.00 26.77 285 ASP A O 1
ATOM 2230 N N . SER A 1 286 ? 48.654 26.957 23.520 1.00 27.70 286 SER A N 1
ATOM 2231 C CA . SER A 1 286 ? 47.692 27.966 24.034 1.00 27.70 286 SER A CA 1
ATOM 2232 C C . SER A 1 286 ? 46.186 27.916 23.672 1.00 27.70 286 SER A C 1
ATOM 2234 O O . SER A 1 286 ? 45.731 28.399 22.640 1.00 27.70 286 SER A O 1
ATOM 2236 N N . ASP A 1 287 ? 45.407 27.439 24.650 1.00 24.03 287 ASP A N 1
ATOM 2237 C CA . ASP A 1 287 ? 44.080 27.950 25.059 1.00 24.03 287 ASP A CA 1
ATOM 2238 C C . ASP A 1 287 ? 44.221 29.341 25.754 1.00 24.03 287 ASP A C 1
ATOM 2240 O O . ASP A 1 287 ? 45.356 29.685 26.106 1.00 24.03 287 ASP A O 1
ATOM 2244 N N . PRO A 1 288 ? 43.152 30.128 26.078 1.00 37.53 288 PRO A N 1
ATOM 2245 C CA . PRO A 1 288 ? 41.716 29.794 26.114 1.00 37.53 288 PRO A CA 1
ATOM 2246 C C . PRO A 1 288 ? 40.738 30.837 25.488 1.00 37.53 288 PRO A C 1
ATOM 2248 O O . PRO A 1 288 ? 41.114 31.915 25.041 1.00 37.53 288 PRO A O 1
ATOM 2251 N N . ALA A 1 289 ? 39.451 30.454 25.499 1.00 25.52 289 ALA A N 1
ATOM 2252 C CA . ALA A 1 289 ? 38.193 31.122 25.088 1.00 25.52 289 ALA A CA 1
ATOM 2253 C C . ALA A 1 289 ? 37.891 32.497 25.768 1.00 25.52 289 ALA A C 1
ATOM 2255 O O . ALA A 1 289 ? 38.760 32.986 26.487 1.00 25.52 289 ALA A O 1
ATOM 2256 N N . PRO A 1 290 ? 36.665 33.101 25.729 1.00 44.22 290 PRO A N 1
ATOM 2257 C CA . PRO A 1 290 ? 35.415 32.884 24.955 1.00 44.22 290 PRO A CA 1
ATOM 2258 C C . PRO A 1 290 ? 34.791 34.219 24.421 1.00 44.22 290 PRO A C 1
ATOM 2260 O O . PRO A 1 290 ? 35.434 35.252 24.530 1.00 44.22 290 PRO A O 1
ATOM 2263 N N . LEU A 1 291 ? 33.544 34.200 23.892 1.00 23.38 291 LEU A N 1
ATOM 2264 C CA . LEU A 1 291 ? 32.481 35.263 23.881 1.00 23.38 291 LEU A CA 1
ATOM 2265 C C . LEU A 1 291 ? 31.698 35.277 22.544 1.00 23.38 291 LEU A C 1
ATOM 2267 O O . LEU A 1 291 ? 32.270 35.459 21.479 1.00 23.38 291 LEU A O 1
ATOM 2271 N N . THR A 1 292 ? 30.445 34.801 22.528 1.00 25.80 292 THR A N 1
ATOM 2272 C CA . THR A 1 292 ? 29.172 35.569 22.547 1.00 25.80 292 THR A CA 1
ATOM 2273 C C . THR A 1 292 ? 28.975 36.584 21.415 1.00 25.80 292 THR A C 1
ATOM 2275 O O . THR A 1 292 ? 29.691 37.570 21.363 1.00 25.80 292 THR A O 1
ATOM 2278 N N . SER A 1 293 ? 27.887 36.405 20.656 1.00 26.73 293 SER A N 1
ATOM 2279 C CA . SER A 1 293 ? 26.726 37.316 20.556 1.00 26.73 293 SER A CA 1
ATOM 2280 C C . SER A 1 293 ? 26.157 37.440 19.131 1.00 26.73 293 SER A C 1
ATOM 2282 O O . SER A 1 293 ? 26.881 37.556 18.154 1.00 26.73 293 SER A O 1
ATOM 2284 N N . GLU A 1 294 ? 24.818 37.395 19.087 1.00 24.50 294 GLU A N 1
ATOM 2285 C CA . GLU A 1 294 ? 23.921 38.187 18.225 1.00 24.50 294 GLU A CA 1
ATOM 2286 C C . GLU A 1 294 ? 24.010 37.998 16.693 1.00 24.50 294 GLU A C 1
ATOM 2288 O O . GLU A 1 294 ? 25.021 38.198 16.043 1.00 24.50 294 GLU A O 1
ATOM 2293 N N . LEU A 1 295 ? 22.920 37.631 16.015 1.00 25.55 295 LEU A N 1
ATOM 2294 C CA . LEU A 1 295 ? 21.773 38.521 15.845 1.00 25.55 295 LEU A CA 1
ATOM 2295 C C . LEU A 1 295 ? 20.438 37.778 15.707 1.00 25.55 295 LEU A C 1
ATOM 2297 O O . LEU A 1 295 ? 20.256 36.856 14.913 1.00 25.55 295 LEU A O 1
ATOM 2301 N N . ARG A 1 296 ? 19.483 38.294 16.476 1.00 24.42 296 ARG A N 1
ATOM 2302 C CA . ARG A 1 296 ? 18.042 38.073 16.420 1.00 24.42 296 ARG A CA 1
ATOM 2303 C C . ARG A 1 296 ? 17.412 39.252 15.673 1.00 24.42 296 ARG A C 1
ATOM 2305 O O . ARG A 1 296 ? 17.599 40.383 16.101 1.00 24.42 296 ARG A O 1
ATOM 2312 N N . SER A 1 297 ? 16.572 38.985 14.680 1.00 26.08 297 SER A N 1
ATOM 2313 C CA . SER A 1 297 ? 15.349 39.759 14.386 1.00 26.08 297 SER A CA 1
ATOM 2314 C C . SER A 1 297 ? 14.472 38.912 13.451 1.00 26.08 297 SER A C 1
ATOM 2316 O O . SER A 1 297 ? 14.870 38.531 12.360 1.00 26.08 297 SER A O 1
ATOM 2318 N N . GLN A 1 298 ? 13.443 38.260 13.992 1.00 26.58 298 GLN A N 1
ATOM 2319 C CA . GLN A 1 298 ? 12.069 38.761 14.130 1.00 26.58 298 GLN A CA 1
ATOM 2320 C C . GLN A 1 298 ? 11.355 39.005 12.792 1.00 26.58 298 GLN A C 1
ATOM 2322 O O . GLN A 1 298 ? 11.550 40.029 12.158 1.00 26.58 298 GLN A O 1
ATOM 2327 N N . HIS A 1 299 ? 10.407 38.119 12.476 1.00 28.08 299 HIS A N 1
ATOM 2328 C CA . HIS A 1 299 ? 9.041 38.529 12.156 1.00 28.08 299 HIS A CA 1
ATOM 2329 C C . HIS A 1 299 ? 8.062 37.476 12.691 1.00 28.08 299 HIS A C 1
ATOM 2331 O O . HIS A 1 299 ? 7.993 36.348 12.210 1.00 28.08 299 HIS A O 1
ATOM 2337 N N . HIS A 1 300 ? 7.326 37.864 13.734 1.00 24.86 300 HIS A N 1
ATOM 2338 C CA . HIS A 1 300 ? 6.099 37.205 14.157 1.00 24.86 300 HIS A CA 1
ATOM 2339 C C . HIS A 1 300 ? 5.002 37.504 13.128 1.00 24.86 300 HIS A C 1
ATOM 2341 O O . HIS A 1 300 ? 4.757 38.665 12.809 1.00 24.86 300 HIS A O 1
ATOM 2347 N N . SER A 1 301 ? 4.299 36.467 12.678 1.00 25.59 301 SER A N 1
ATOM 2348 C CA . SER A 1 301 ? 2.917 36.583 12.224 1.00 25.59 301 SER A CA 1
ATOM 2349 C C . SER A 1 301 ? 2.108 35.493 12.912 1.00 25.59 301 SER A C 1
ATOM 2351 O O . SER A 1 301 ? 2.442 34.310 12.885 1.00 25.59 301 SER A O 1
ATOM 2353 N N . THR A 1 302 ? 1.088 35.950 13.617 1.00 28.00 302 THR A N 1
ATOM 2354 C CA . THR A 1 302 ? 0.108 35.198 14.385 1.00 28.00 302 THR A CA 1
ATOM 2355 C C . THR A 1 302 ? -0.789 34.389 13.448 1.00 28.00 302 THR A C 1
ATOM 2357 O O . THR A 1 302 ? -1.622 34.958 12.748 1.00 28.00 302 THR A O 1
ATOM 2360 N N . GLY A 1 303 ? -0.648 33.064 13.456 1.00 25.69 303 GLY A N 1
ATOM 2361 C CA . GLY A 1 303 ? -1.592 32.127 12.848 1.00 25.69 303 GLY A CA 1
ATOM 2362 C C . GLY A 1 303 ? -2.100 31.169 13.918 1.00 25.69 303 GLY A C 1
ATOM 2363 O O . GLY A 1 303 ? -1.305 30.501 14.574 1.00 25.69 303 GLY A O 1
ATOM 2364 N N . ALA A 1 304 ? -3.412 31.162 14.140 1.00 27.31 304 ALA A N 1
ATOM 2365 C CA . ALA A 1 304 ? -4.082 30.337 15.136 1.00 27.31 304 ALA A CA 1
ATOM 2366 C C . ALA A 1 304 ? -3.737 28.844 14.984 1.00 27.31 304 ALA A C 1
ATOM 2368 O O . ALA A 1 304 ? -3.668 28.321 13.872 1.00 27.31 304 ALA A O 1
ATOM 2369 N N . ALA A 1 305 ? -3.559 28.159 16.116 1.00 27.03 305 ALA A N 1
ATOM 2370 C CA . ALA A 1 305 ? -3.375 26.713 16.160 1.00 27.03 305 ALA A CA 1
ATOM 2371 C C . ALA A 1 305 ? -4.566 25.992 15.488 1.00 27.03 305 ALA A C 1
ATOM 2373 O O . ALA A 1 305 ? -5.718 26.368 15.742 1.00 27.03 305 ALA A O 1
ATOM 2374 N N . PRO A 1 306 ? -4.332 24.965 14.649 1.00 32.38 306 PRO A N 1
ATOM 2375 C CA . PRO A 1 306 ? -5.417 24.187 14.069 1.00 32.38 306 PRO A CA 1
ATOM 2376 C C . PRO A 1 306 ? -6.200 23.485 15.185 1.00 32.38 306 PRO A C 1
ATOM 2378 O O . PRO A 1 306 ? -5.627 22.895 16.102 1.00 32.38 306 PRO A O 1
ATOM 2381 N N . LYS A 1 307 ? -7.532 23.586 15.125 1.00 29.33 307 LYS A N 1
ATOM 2382 C CA . LYS A 1 307 ? -8.437 22.921 16.070 1.00 29.33 307 LYS A CA 1
ATOM 2383 C C . LYS A 1 307 ? -8.284 21.395 15.949 1.00 29.33 307 LYS A C 1
ATOM 2385 O O . LYS A 1 307 ? -8.108 20.905 14.835 1.00 29.33 307 LYS A O 1
ATOM 2390 N N . PRO A 1 308 ? -8.392 20.638 17.055 1.00 29.98 308 PRO A N 1
ATOM 2391 C CA . PRO A 1 308 ? -8.312 19.184 17.013 1.00 29.98 308 PRO A CA 1
ATOM 2392 C C . PRO A 1 308 ? -9.463 18.615 16.174 1.00 29.98 308 PRO A C 1
ATOM 2394 O O . PRO A 1 308 ? -10.632 18.910 16.436 1.00 29.98 308 PRO A O 1
ATOM 2397 N N . VAL A 1 309 ? -9.121 17.800 15.173 1.00 35.09 309 VAL A N 1
ATOM 2398 C CA . VAL A 1 309 ? -10.080 16.989 14.411 1.00 35.09 309 VAL A CA 1
ATOM 2399 C C . VAL A 1 309 ? -10.760 16.042 15.396 1.00 35.09 309 VAL A C 1
ATOM 2401 O O . VAL A 1 309 ? -10.091 15.313 16.132 1.00 35.09 309 VAL A O 1
ATOM 2404 N N . LYS A 1 310 ? -12.091 16.091 15.472 1.00 30.05 310 LYS A N 1
ATOM 2405 C CA . LYS A 1 310 ? -12.847 15.233 16.384 1.00 30.05 310 LYS A CA 1
ATOM 2406 C C . LYS A 1 310 ? -13.004 13.866 15.727 1.00 30.05 310 LYS A C 1
ATOM 2408 O O . LYS A 1 310 ? -13.396 13.759 14.575 1.00 30.05 310 LYS A O 1
ATOM 2413 N N . MET A 1 311 ? -12.782 12.806 16.499 1.00 33.69 311 MET A N 1
ATOM 2414 C CA . MET A 1 311 ? -12.864 11.397 16.073 1.00 33.69 311 MET A CA 1
ATOM 2415 C C . MET A 1 311 ? -14.248 10.965 15.525 1.00 33.69 311 MET A C 1
ATOM 2417 O O . MET A 1 311 ? -14.414 9.826 15.114 1.00 33.69 311 MET A O 1
ATOM 2421 N N . LYS A 1 312 ? -15.243 11.866 15.515 1.00 35.56 312 LYS A N 1
ATOM 2422 C CA . LYS A 1 312 ? -16.599 11.643 14.991 1.00 35.56 312 LYS A CA 1
ATOM 2423 C C . LYS A 1 312 ? -16.752 11.948 13.493 1.00 35.56 312 LYS A C 1
ATOM 2425 O O . LYS A 1 312 ? -17.809 11.671 12.950 1.00 35.56 312 LYS A O 1
ATOM 2430 N N . ASP A 1 313 ? -15.717 12.453 12.820 1.00 41.22 313 ASP A N 1
ATOM 2431 C CA . ASP A 1 313 ? -15.797 12.847 11.402 1.00 41.22 313 ASP A CA 1
ATOM 2432 C C . ASP A 1 313 ? -15.538 11.680 10.412 1.00 41.22 313 ASP A C 1
ATOM 2434 O O . ASP A 1 313 ? -15.470 11.890 9.204 1.00 41.22 313 ASP A O 1
ATOM 2438 N N . PHE A 1 314 ? -15.414 10.437 10.900 1.00 46.28 314 PHE A N 1
ATOM 2439 C CA . PHE A 1 314 ? -15.192 9.220 10.096 1.00 46.28 314 PHE A CA 1
ATOM 2440 C C . PHE A 1 314 ? -16.484 8.423 9.821 1.00 46.28 314 PHE A C 1
ATOM 2442 O O . PHE A 1 314 ? -16.474 7.192 9.796 1.00 46.28 314 PHE A O 1
ATOM 2449 N N . GLU A 1 315 ? -17.619 9.091 9.612 1.00 38.31 315 GLU A N 1
ATOM 2450 C CA . GLU A 1 315 ? -18.858 8.410 9.213 1.00 38.31 315 GLU A CA 1
ATOM 2451 C C . GLU A 1 315 ? -18.818 8.065 7.714 1.00 38.31 315 GLU A C 1
ATOM 2453 O O . GLU A 1 315 ? -19.308 8.787 6.850 1.00 38.31 315 GLU A O 1
ATOM 2458 N N . THR A 1 316 ? -18.184 6.944 7.371 1.00 51.28 316 THR A N 1
ATOM 2459 C CA . THR A 1 316 ? -18.314 6.302 6.054 1.00 51.28 316 THR A CA 1
ATOM 2460 C C . THR A 1 316 ? -18.539 4.812 6.272 1.00 51.28 316 THR A C 1
ATOM 2462 O O . THR A 1 316 ? -17.756 4.162 6.964 1.00 51.28 316 THR A O 1
ATOM 2465 N N . SER A 1 317 ? -19.618 4.259 5.710 1.00 47.12 317 SER A N 1
ATOM 2466 C CA . SER A 1 317 ? -19.892 2.824 5.817 1.00 47.12 317 SER A CA 1
ATOM 2467 C C . SER A 1 317 ? -18.790 2.022 5.119 1.00 47.12 317 SER A C 1
ATOM 2469 O O . SER A 1 317 ? -18.319 2.401 4.047 1.00 47.12 317 SER A O 1
ATOM 2471 N N . PHE A 1 318 ? -18.403 0.872 5.676 1.00 44.03 318 PHE A N 1
ATOM 2472 C CA . PHE A 1 318 ? -17.417 -0.027 5.063 1.00 44.03 318 PHE A CA 1
ATOM 2473 C C . PHE A 1 318 ? -17.825 -0.464 3.644 1.00 44.03 318 PHE A C 1
ATOM 2475 O O . PHE A 1 318 ? -16.975 -0.624 2.772 1.00 44.03 318 PHE A O 1
ATOM 2482 N N . SER A 1 319 ? -19.133 -0.591 3.385 1.00 44.12 319 SER A N 1
ATOM 2483 C CA . SER A 1 319 ? -19.670 -0.842 2.042 1.00 44.12 319 SER A CA 1
ATOM 2484 C C . SER A 1 319 ? -19.388 0.308 1.073 1.00 44.12 319 SER A C 1
ATOM 2486 O O . SER A 1 319 ? -19.089 0.053 -0.087 1.00 44.12 319 SER A O 1
ATOM 2488 N N . ASP A 1 320 ? -19.415 1.557 1.543 1.00 56.47 320 ASP A N 1
ATOM 2489 C CA . ASP A 1 320 ? -19.118 2.743 0.731 1.00 56.47 320 ASP A CA 1
ATOM 2490 C C . ASP A 1 320 ? -17.617 2.901 0.455 1.00 56.47 320 ASP A C 1
ATOM 2492 O O . ASP A 1 320 ? -17.238 3.535 -0.526 1.00 56.47 320 ASP A O 1
ATOM 2496 N N . LEU A 1 321 ? -16.763 2.301 1.293 1.00 51.12 321 LEU A N 1
ATOM 2497 C CA . LEU A 1 321 ? -15.306 2.308 1.136 1.00 51.12 321 LEU A CA 1
ATOM 2498 C C . LEU A 1 321 ? -14.849 1.546 -0.120 1.00 51.12 321 LEU A C 1
ATOM 2500 O O . LEU A 1 321 ? -13.841 1.907 -0.728 1.00 51.12 321 LEU A O 1
ATOM 2504 N N . PHE A 1 322 ? -15.596 0.499 -0.490 1.00 44.91 322 PHE A N 1
ATOM 2505 C CA . PHE A 1 322 ? -15.316 -0.384 -1.631 1.00 44.91 322 PHE A CA 1
ATOM 2506 C C . PHE A 1 322 ? -16.386 -0.319 -2.728 1.00 44.91 322 PHE A C 1
ATOM 2508 O O . PHE A 1 322 ? -16.207 -0.911 -3.792 1.00 44.91 322 PHE A O 1
ATOM 2515 N N . ALA A 1 323 ? -17.485 0.409 -2.506 1.00 38.09 323 ALA A N 1
ATOM 2516 C CA . ALA A 1 323 ? -18.427 0.741 -3.561 1.00 38.09 323 ALA A CA 1
ATOM 2517 C C . ALA A 1 323 ? -17.782 1.771 -4.494 1.00 38.09 323 ALA A C 1
ATOM 2519 O O . ALA A 1 323 ? -17.497 2.906 -4.110 1.00 38.09 323 ALA A O 1
ATOM 2520 N N . PHE A 1 324 ? -17.561 1.372 -5.743 1.00 33.50 324 PHE A N 1
ATO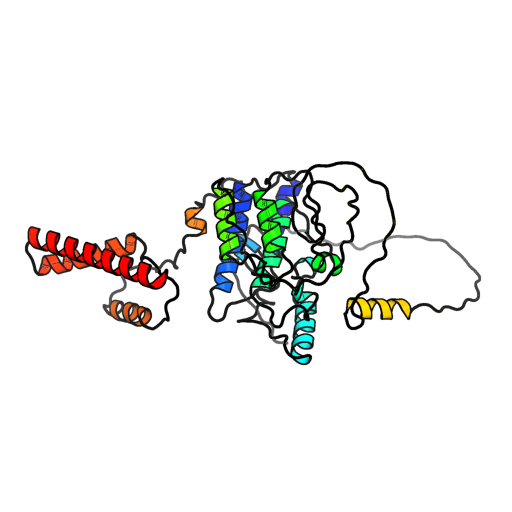M 2521 C CA . PHE A 1 324 ? -17.084 2.256 -6.796 1.00 33.50 324 PHE A CA 1
ATOM 2522 C C . PHE A 1 324 ? -18.151 3.329 -7.070 1.00 33.50 324 PHE A C 1
ATOM 2524 O O . PHE A 1 324 ? -19.081 3.118 -7.849 1.00 33.50 324 PHE A O 1
ATOM 2531 N N . LYS A 1 325 ? -18.062 4.488 -6.407 1.00 33.81 325 LYS A N 1
ATOM 2532 C CA . LYS A 1 325 ? -18.859 5.661 -6.782 1.00 33.81 325 LYS A CA 1
ATOM 2533 C C . LYS A 1 325 ? -18.277 6.212 -8.077 1.00 33.81 325 LYS A C 1
ATOM 2535 O O . LYS A 1 325 ? -17.311 6.973 -8.064 1.00 33.81 325 LYS A O 1
ATOM 2540 N N . GLY A 1 326 ? -18.876 5.808 -9.196 1.00 32.03 326 GLY A N 1
ATOM 2541 C CA . GLY A 1 326 ? -18.747 6.539 -10.449 1.00 32.03 326 GLY A CA 1
ATOM 2542 C C . GLY A 1 326 ? -19.037 8.020 -10.199 1.00 32.03 326 GLY A C 1
ATOM 2543 O O . GLY A 1 326 ? -19.919 8.372 -9.414 1.00 32.03 326 GLY A O 1
ATOM 2544 N N . THR A 1 327 ? -18.233 8.878 -10.816 1.00 30.09 327 THR A N 1
ATOM 2545 C CA . THR A 1 327 ? -18.346 10.342 -10.782 1.00 30.09 327 THR A CA 1
ATOM 2546 C C . THR A 1 327 ? -19.804 10.823 -10.829 1.00 30.09 327 THR A C 1
ATOM 2548 O O . THR A 1 327 ? -20.558 10.335 -11.675 1.00 30.09 327 THR A O 1
ATOM 2551 N N . PRO A 1 328 ? -20.217 11.797 -9.996 1.00 31.59 328 PRO A N 1
ATOM 2552 C CA . PRO A 1 328 ? -21.558 12.356 -10.085 1.00 31.59 328 PRO A CA 1
ATOM 2553 C C . PRO A 1 328 ? -21.685 13.149 -11.391 1.00 31.59 328 PRO A C 1
ATOM 2555 O O . PRO A 1 328 ? -21.033 14.177 -11.574 1.00 31.59 328 PRO A O 1
ATOM 2558 N N . ALA A 1 329 ? -22.513 12.653 -12.311 1.00 34.47 329 ALA A N 1
ATOM 2559 C CA . ALA A 1 329 ? -22.953 13.415 -13.468 1.00 34.47 329 ALA A CA 1
ATOM 2560 C C . ALA A 1 329 ? -23.830 14.576 -12.978 1.00 34.47 329 ALA A C 1
ATOM 2562 O O . ALA A 1 329 ? -24.834 14.366 -12.295 1.00 34.47 329 ALA A O 1
ATOM 2563 N N . GLY A 1 330 ? -23.418 15.800 -13.302 1.00 31.77 330 GLY A N 1
ATOM 2564 C CA . GLY A 1 330 ? -24.250 16.980 -13.132 1.00 31.77 330 GLY A CA 1
ATOM 2565 C C . GLY A 1 330 ? -25.511 16.892 -13.994 1.00 31.77 330 GLY A C 1
ATOM 2566 O O . GLY A 1 330 ? -25.451 16.442 -15.133 1.00 31.77 330 GLY A O 1
ATOM 2567 N N . ASP A 1 331 ? -26.617 17.323 -13.391 1.00 31.73 331 ASP A N 1
ATOM 2568 C CA . ASP A 1 331 ? -27.877 17.803 -13.973 1.00 31.73 331 ASP A CA 1
ATOM 2569 C C . ASP A 1 331 ? -28.458 17.052 -15.205 1.00 31.73 331 ASP A C 1
ATOM 2571 O O . ASP A 1 331 ? -28.004 17.242 -16.335 1.00 31.73 331 ASP A O 1
ATOM 2575 N N . PRO A 1 332 ? -29.531 16.247 -15.040 1.00 36.00 332 PRO A N 1
ATOM 2576 C CA . PRO A 1 332 ? -30.144 15.500 -16.136 1.00 36.00 332 PRO A CA 1
ATOM 2577 C C . PRO A 1 332 ? -31.098 16.324 -17.024 1.00 36.00 332 PRO A C 1
ATOM 2579 O O . PRO A 1 332 ? -31.720 15.750 -17.919 1.00 36.00 332 PRO A O 1
ATOM 2582 N N . PHE A 1 333 ? -31.225 17.647 -16.848 1.00 35.38 333 PHE A N 1
ATOM 2583 C CA . PHE A 1 333 ? -32.136 18.475 -17.658 1.00 35.38 333 PHE A CA 1
ATOM 2584 C C . PHE A 1 333 ? -31.426 19.464 -18.600 1.00 35.38 333 PHE A C 1
ATOM 2586 O O . PHE A 1 333 ? -31.766 20.641 -18.690 1.00 35.38 333 PHE A O 1
ATOM 2593 N N . GLY A 1 334 ? -30.489 18.961 -19.406 1.00 30.17 334 GLY A N 1
ATOM 2594 C CA . GLY A 1 334 ? -29.961 19.658 -20.584 1.00 30.17 334 GLY A CA 1
ATOM 2595 C C . GLY A 1 334 ? -30.672 19.225 -21.869 1.00 30.17 334 GLY A C 1
ATOM 2596 O O . GLY A 1 334 ? -30.474 18.115 -22.357 1.00 30.17 334 GLY A O 1
ATOM 2597 N N . ARG A 1 335 ? -31.505 20.104 -22.439 1.00 37.94 335 ARG A N 1
ATOM 2598 C CA . ARG A 1 335 ? -32.196 19.918 -23.729 1.00 37.94 335 ARG A CA 1
ATOM 2599 C C . ARG A 1 335 ? -31.209 19.548 -24.846 1.00 37.94 335 ARG A C 1
ATOM 2601 O O . ARG A 1 335 ? -30.457 20.409 -25.285 1.00 37.94 335 ARG A O 1
ATOM 2608 N N . ASN A 1 336 ? -31.242 18.301 -25.317 1.00 35.31 336 ASN A N 1
ATOM 2609 C CA . ASN A 1 336 ? -31.197 17.887 -26.732 1.00 35.31 336 ASN A CA 1
ATOM 2610 C C . ASN A 1 336 ? -30.947 16.371 -26.827 1.00 35.31 336 ASN A C 1
ATOM 2612 O O . ASN A 1 336 ? -29.916 15.856 -26.401 1.00 35.31 336 ASN A O 1
ATOM 2616 N N . GLY A 1 337 ? -31.904 15.642 -27.407 1.00 37.94 337 GLY A N 1
ATOM 2617 C CA . GLY A 1 337 ? -31.927 14.179 -27.490 1.00 37.94 337 GLY A CA 1
ATOM 2618 C C . GLY A 1 337 ? -30.877 13.558 -28.418 1.00 37.94 337 GLY A C 1
ATOM 2619 O O . GLY A 1 337 ? -31.222 13.057 -29.486 1.00 37.94 337 GLY A O 1
ATOM 2620 N N . ARG A 1 338 ? -29.600 13.544 -28.010 1.00 37.31 338 ARG A N 1
ATOM 2621 C CA . ARG A 1 338 ? -28.518 12.811 -28.710 1.00 37.31 338 ARG A CA 1
ATOM 2622 C C . ARG A 1 338 ? -27.540 12.040 -27.808 1.00 37.31 338 ARG A C 1
ATOM 2624 O O . ARG A 1 338 ? -26.519 11.582 -28.301 1.00 37.31 338 ARG A O 1
ATOM 2631 N N . VAL A 1 339 ? -27.842 11.830 -26.525 1.00 40.78 339 VAL A N 1
ATOM 2632 C CA . VAL A 1 339 ? -26.886 11.193 -25.589 1.00 40.78 339 VAL A CA 1
ATOM 2633 C C . VAL A 1 339 ? -27.039 9.661 -25.503 1.00 40.78 339 VAL A C 1
ATOM 2635 O O . VAL A 1 339 ? -26.049 8.953 -25.346 1.00 40.78 339 VAL A O 1
ATOM 2638 N N . GLY A 1 340 ? -28.242 9.113 -25.714 1.00 33.44 340 GLY A N 1
ATOM 2639 C CA . GLY A 1 340 ? -28.503 7.674 -25.523 1.00 33.44 340 GLY A CA 1
ATOM 2640 C C . GLY A 1 340 ? -27.756 6.727 -26.477 1.00 33.44 340 GLY A C 1
ATOM 2641 O O . GLY A 1 340 ? -27.417 5.615 -26.086 1.00 33.44 340 GLY A O 1
ATOM 2642 N N . LYS A 1 341 ? -27.440 7.160 -27.707 1.00 34.22 341 LYS A N 1
ATOM 2643 C CA . LYS A 1 341 ? -26.681 6.332 -28.667 1.00 34.22 341 LYS A CA 1
ATOM 2644 C C . LYS A 1 341 ? -25.174 6.312 -28.389 1.00 34.22 341 LYS A C 1
ATOM 2646 O O . LYS A 1 341 ? -24.542 5.298 -28.643 1.00 34.22 341 LYS A O 1
ATOM 2651 N N . SER A 1 342 ? -24.618 7.388 -27.826 1.00 36.84 342 SER A N 1
ATOM 2652 C CA . SER A 1 342 ? -23.178 7.486 -27.539 1.00 36.84 342 SER A CA 1
ATOM 2653 C C . SER A 1 342 ? -22.758 6.586 -26.377 1.00 36.84 342 SER A C 1
ATOM 2655 O O . SER A 1 342 ? -21.682 6.006 -26.416 1.00 36.84 342 SER A O 1
ATOM 2657 N N . ILE A 1 343 ? -23.622 6.431 -25.368 1.00 42.41 343 ILE A N 1
ATOM 2658 C CA . ILE A 1 343 ? -23.333 5.607 -24.184 1.00 42.41 343 ILE A CA 1
ATOM 2659 C C . ILE A 1 343 ? -23.432 4.111 -24.515 1.00 42.41 343 ILE A C 1
ATOM 2661 O O . ILE A 1 343 ? -22.661 3.312 -23.993 1.00 42.41 343 ILE A O 1
ATOM 2665 N N . HIS A 1 344 ? -24.341 3.724 -25.415 1.00 37.38 344 HIS A N 1
ATOM 2666 C CA . HIS A 1 344 ? -24.482 2.324 -25.819 1.00 37.38 344 HIS A CA 1
ATOM 2667 C C . HIS A 1 344 ? -23.341 1.867 -26.742 1.00 37.38 344 HIS A C 1
ATOM 2669 O O . HIS A 1 344 ? -22.918 0.718 -26.671 1.00 37.38 344 HIS A O 1
ATOM 2675 N N . GLN A 1 345 ? -22.795 2.773 -27.562 1.00 35.72 345 GLN A N 1
ATOM 2676 C CA . GLN A 1 345 ? -21.701 2.461 -28.485 1.00 35.72 345 GLN A CA 1
ATOM 2677 C C . GLN A 1 345 ? -20.343 2.335 -27.765 1.00 35.72 345 GLN A C 1
AT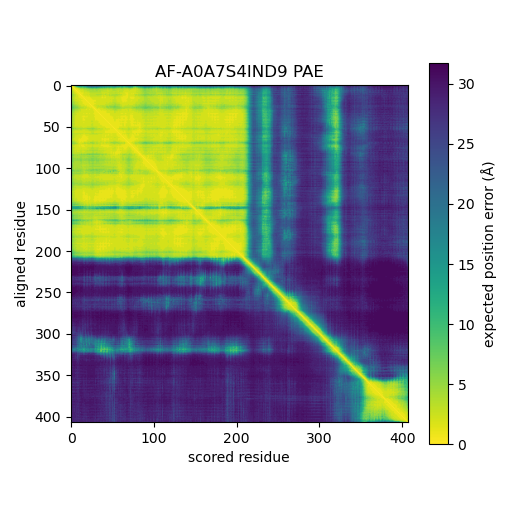OM 2679 O O . GLN A 1 345 ? -19.597 1.403 -28.052 1.00 35.72 345 GLN A O 1
ATOM 2684 N N . ASP A 1 346 ? -20.096 3.146 -26.728 1.00 39.72 346 ASP A N 1
ATOM 2685 C CA . ASP A 1 346 ? -18.917 3.019 -25.848 1.00 39.72 346 ASP A CA 1
ATOM 2686 C C . ASP A 1 346 ? -18.931 1.749 -24.968 1.00 39.72 346 ASP A C 1
ATOM 2688 O O . ASP A 1 346 ? -17.888 1.336 -24.452 1.00 39.72 346 ASP A O 1
ATOM 2692 N N . HIS A 1 347 ? -20.096 1.113 -24.792 1.00 40.41 347 HIS A N 1
ATOM 2693 C CA . HIS A 1 347 ? -20.255 -0.119 -24.007 1.00 40.41 347 HIS A CA 1
ATOM 2694 C C . HIS A 1 347 ? -19.873 -1.391 -24.787 1.00 40.41 347 HIS A C 1
ATOM 2696 O O . HIS A 1 347 ? -19.633 -2.436 -24.181 1.00 40.41 347 HIS A O 1
ATOM 2702 N N . HIS A 1 348 ? -19.804 -1.319 -26.121 1.00 37.50 348 HIS A N 1
ATOM 2703 C CA . HIS A 1 348 ? -19.484 -2.465 -26.980 1.00 37.50 348 HIS A CA 1
ATOM 2704 C C . HIS A 1 348 ? -18.02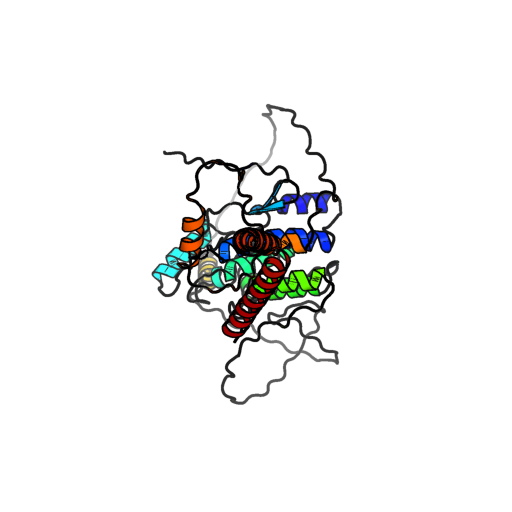4 -2.495 -27.470 1.00 37.50 348 HIS A C 1
ATOM 2706 O O . HIS A 1 348 ? -17.599 -3.520 -27.993 1.00 37.50 348 HIS A O 1
ATOM 2712 N N . GLU A 1 349 ? -17.237 -1.430 -27.261 1.00 34.66 349 GLU A N 1
ATOM 2713 C CA . GLU A 1 349 ? -15.842 -1.327 -27.741 1.00 34.66 349 GLU A CA 1
ATOM 2714 C C . GLU A 1 349 ? -14.755 -1.607 -26.682 1.00 34.66 349 GLU A C 1
ATOM 2716 O O . GLU A 1 349 ? -13.564 -1.514 -26.977 1.00 34.66 349 GLU A O 1
ATOM 2721 N N . LYS A 1 350 ? -15.112 -1.978 -25.445 1.00 34.03 350 LYS A N 1
ATOM 2722 C CA . LYS A 1 350 ? -14.127 -2.273 -24.387 1.00 34.03 350 LYS A CA 1
ATOM 2723 C C . LYS A 1 350 ? -14.136 -3.751 -24.021 1.00 34.03 350 LYS A C 1
ATOM 2725 O O . LYS A 1 350 ? -15.069 -4.226 -23.386 1.00 34.03 350 LYS A O 1
ATOM 2730 N N . ASP A 1 351 ? -13.056 -4.448 -24.371 1.00 33.91 351 ASP A N 1
ATOM 2731 C CA . ASP A 1 351 ? -12.812 -5.845 -24.004 1.00 33.91 351 ASP A CA 1
ATOM 2732 C C . ASP A 1 351 ? -12.993 -6.077 -22.490 1.00 33.91 351 ASP A C 1
ATOM 2734 O O . ASP A 1 351 ? -12.263 -5.536 -21.639 1.00 33.91 351 ASP A O 1
ATOM 2738 N N . TYR A 1 352 ? -14.017 -6.883 -22.199 1.00 38.81 352 TYR A N 1
ATOM 2739 C CA . TYR A 1 352 ? -14.593 -7.191 -20.895 1.00 38.81 352 TYR A CA 1
ATOM 2740 C C . TYR A 1 352 ? -13.691 -8.134 -20.087 1.00 38.81 352 TYR A C 1
ATOM 2742 O O . TYR A 1 352 ? -13.420 -9.255 -20.499 1.00 38.81 352 TYR A O 1
ATOM 2750 N N . PHE A 1 353 ? -13.286 -7.707 -18.886 1.00 34.75 353 PHE A N 1
ATOM 2751 C CA . PHE A 1 353 ? -12.811 -8.609 -17.819 1.00 34.75 353 PHE A CA 1
ATOM 2752 C C . PHE A 1 353 ? -13.385 -8.253 -16.438 1.00 34.75 353 PHE A C 1
ATOM 2754 O O . PHE A 1 353 ? -12.881 -8.686 -15.406 1.00 34.75 353 PHE A O 1
ATOM 2761 N N . SER A 1 354 ? -14.471 -7.485 -16.398 1.00 40.84 354 SER A N 1
ATOM 2762 C CA . SER A 1 354 ? -15.238 -7.245 -15.178 1.00 40.84 354 SER A CA 1
ATOM 2763 C C . SER A 1 354 ? -16.706 -7.487 -15.488 1.00 40.84 354 SER A C 1
ATOM 2765 O O . SER A 1 354 ? -17.297 -6.734 -16.261 1.00 40.84 354 SER A O 1
ATOM 2767 N N . VAL A 1 355 ? -17.294 -8.531 -14.902 1.00 42.16 355 VAL A N 1
ATOM 2768 C CA . VAL A 1 355 ? -18.752 -8.670 -14.861 1.00 42.16 355 VAL A CA 1
ATOM 2769 C C . VAL A 1 355 ? -19.258 -7.575 -13.922 1.00 42.16 355 VAL A C 1
ATOM 2771 O O . VAL A 1 355 ? -19.222 -7.719 -12.702 1.00 42.16 355 VAL A O 1
ATOM 2774 N N . SER A 1 356 ? -19.610 -6.426 -14.494 1.00 49.84 356 SER A N 1
ATOM 2775 C CA . SER A 1 356 ? -20.245 -5.326 -13.778 1.00 49.84 356 SER A CA 1
ATOM 2776 C C . SER A 1 356 ? -21.741 -5.586 -13.794 1.00 49.84 356 SER A C 1
ATOM 2778 O O . SER A 1 356 ? -22.388 -5.336 -14.803 1.00 49.84 356 SER A O 1
ATOM 2780 N N . ILE A 1 357 ? -22.283 -6.100 -12.692 1.00 58.09 357 ILE A N 1
ATOM 2781 C CA . ILE A 1 357 ? -23.734 -6.096 -12.491 1.00 58.09 357 ILE A CA 1
ATOM 2782 C C . ILE A 1 357 ? -24.142 -4.629 -12.347 1.00 58.09 357 ILE A C 1
ATOM 2784 O O . ILE A 1 357 ? -23.609 -3.931 -11.478 1.00 58.09 357 ILE A O 1
ATOM 2788 N N . ASP A 1 358 ? -25.051 -4.159 -13.202 1.00 66.94 358 ASP A N 1
ATOM 2789 C CA . ASP A 1 358 ? -25.558 -2.791 -13.129 1.00 66.94 358 ASP A CA 1
ATOM 2790 C C . ASP A 1 358 ? -26.076 -2.482 -11.714 1.00 66.94 358 ASP A C 1
ATOM 2792 O O . ASP A 1 358 ? -26.771 -3.307 -11.107 1.00 66.94 358 ASP A O 1
ATOM 2796 N N . PRO A 1 359 ? -25.766 -1.300 -11.148 1.00 66.69 359 PRO A N 1
ATOM 2797 C CA . PRO A 1 359 ? -26.249 -0.949 -9.824 1.00 66.69 359 PRO A CA 1
ATOM 2798 C C . PRO A 1 359 ? -27.790 -0.967 -9.799 1.00 66.69 359 PRO A C 1
ATOM 2800 O O . PRO A 1 359 ? -28.419 -0.537 -10.771 1.00 66.69 359 PRO A O 1
ATOM 2803 N N . PRO A 1 360 ? -28.434 -1.392 -8.691 1.00 71.00 360 PRO A N 1
ATOM 2804 C CA . PRO A 1 360 ? -29.888 -1.589 -8.630 1.00 71.00 360 PRO A CA 1
ATOM 2805 C C . PRO A 1 360 ? -30.715 -0.374 -9.074 1.00 71.00 360 PRO A C 1
ATOM 2807 O O . PRO A 1 360 ? -31.776 -0.524 -9.672 1.00 71.00 360 PRO A O 1
ATOM 2810 N N . ALA A 1 361 ? -30.212 0.839 -8.828 1.00 69.62 361 ALA A N 1
ATOM 2811 C CA . ALA A 1 361 ? -30.857 2.077 -9.254 1.00 69.62 361 ALA A CA 1
ATOM 2812 C C . ALA A 1 361 ? -30.936 2.220 -10.785 1.00 69.62 361 ALA A C 1
ATOM 2814 O O . ALA A 1 361 ? -31.938 2.714 -11.304 1.00 69.62 361 ALA A O 1
ATOM 2815 N N . LEU A 1 362 ? -29.909 1.763 -11.509 1.00 72.00 362 LEU A N 1
ATOM 2816 C CA . LEU A 1 362 ? -29.885 1.794 -12.969 1.00 72.00 362 LEU A CA 1
ATOM 2817 C C . LEU A 1 362 ? -30.906 0.796 -13.523 1.00 72.00 362 LEU A C 1
ATOM 2819 O O . LEU A 1 362 ? -31.742 1.176 -14.336 1.00 72.00 362 LEU A O 1
ATOM 2823 N N . LEU A 1 363 ? -30.907 -0.439 -13.007 1.00 74.62 363 LEU A N 1
ATOM 2824 C CA . LEU A 1 363 ? -31.868 -1.492 -13.368 1.00 74.62 363 LEU A CA 1
ATOM 2825 C C . LEU A 1 363 ? -33.320 -1.037 -13.178 1.00 74.62 363 LEU A C 1
ATOM 2827 O O . LEU A 1 363 ? -34.141 -1.201 -14.079 1.00 74.62 363 LEU A O 1
ATOM 2831 N N . ILE A 1 364 ? -33.630 -0.396 -12.048 1.00 78.12 364 ILE A N 1
ATOM 2832 C CA . ILE A 1 364 ? -34.964 0.167 -11.791 1.00 78.12 364 ILE A CA 1
ATOM 2833 C C . ILE A 1 364 ? -35.307 1.258 -12.819 1.00 78.12 364 ILE A C 1
ATOM 2835 O O . ILE A 1 364 ? -36.430 1.291 -13.323 1.00 78.12 364 ILE A O 1
ATOM 2839 N N . GLY A 1 365 ? -34.344 2.113 -13.179 1.00 77.50 365 GLY A N 1
ATOM 2840 C CA . GLY A 1 365 ? -34.510 3.124 -14.227 1.00 77.50 365 GLY A CA 1
ATOM 2841 C C . GLY A 1 365 ? -34.826 2.516 -15.597 1.00 77.50 365 GLY A C 1
ATOM 2842 O O . GLY A 1 365 ? -35.799 2.914 -16.239 1.00 77.50 365 GLY A O 1
ATOM 2843 N N . TRP A 1 366 ? -34.068 1.500 -16.018 1.00 78.75 366 TRP A N 1
ATOM 2844 C CA . TRP A 1 366 ? -34.323 0.756 -17.257 1.00 78.75 366 TRP A CA 1
ATOM 2845 C C . TRP A 1 366 ? -35.696 0.080 -17.247 1.00 78.75 366 TRP A C 1
ATOM 2847 O O . TRP A 1 366 ? -36.425 0.158 -18.237 1.00 78.75 366 TRP A O 1
ATOM 2857 N N . MET A 1 367 ? -36.088 -0.526 -16.123 1.00 83.12 367 MET A N 1
ATOM 2858 C CA . MET A 1 367 ? -37.402 -1.156 -15.974 1.00 83.12 367 MET A CA 1
ATOM 2859 C C . MET A 1 367 ? -38.546 -0.143 -16.053 1.00 83.12 367 MET A C 1
ATOM 2861 O O . MET A 1 367 ? -39.567 -0.431 -16.677 1.00 83.12 367 MET A O 1
ATOM 2865 N N . ALA A 1 368 ? -38.382 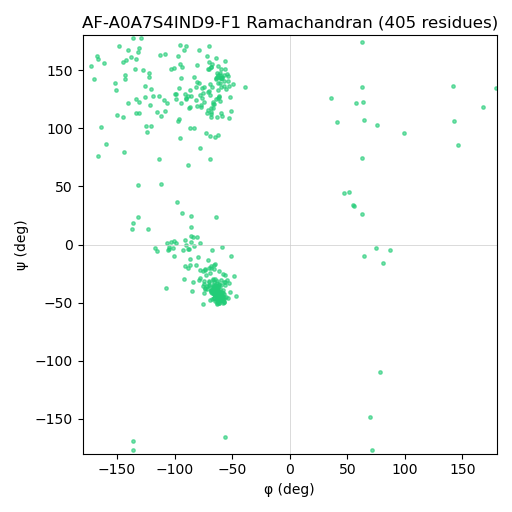1.053 -15.483 1.00 82.88 368 ALA A N 1
ATOM 2866 C CA . ALA A 1 368 ? -39.383 2.114 -15.571 1.00 82.88 368 ALA A CA 1
ATOM 2867 C C . ALA A 1 368 ? -39.554 2.620 -17.013 1.00 82.88 368 ALA A C 1
ATOM 2869 O O . ALA A 1 368 ? -40.683 2.792 -17.477 1.00 82.88 368 ALA A O 1
ATOM 2870 N N . VAL A 1 369 ? -38.448 2.799 -17.745 1.00 86.81 369 VAL A N 1
ATOM 2871 C CA . VAL A 1 369 ? -38.476 3.193 -19.164 1.00 86.81 369 VAL A CA 1
ATOM 2872 C C . VAL A 1 369 ? -39.102 2.095 -20.023 1.00 86.81 369 VAL A C 1
ATOM 2874 O O . VAL A 1 369 ? -39.986 2.380 -20.831 1.00 86.81 369 VAL A O 1
ATOM 2877 N N . ALA A 1 370 ? -38.712 0.835 -19.819 1.00 83.12 370 ALA A N 1
ATOM 2878 C CA . ALA A 1 370 ? -39.298 -0.302 -20.523 1.00 83.12 370 ALA A CA 1
ATOM 2879 C C . ALA A 1 370 ? -40.807 -0.404 -20.257 1.00 83.12 370 ALA A C 1
ATOM 2881 O O . ALA A 1 370 ? -41.585 -0.566 -21.195 1.00 83.12 370 ALA A O 1
ATOM 2882 N N . HIS A 1 371 ? -41.241 -0.221 -19.006 1.00 87.88 371 HIS A N 1
ATOM 2883 C CA . HIS A 1 371 ? -42.661 -0.215 -18.661 1.00 87.88 371 HIS A CA 1
ATOM 2884 C C . HIS A 1 371 ? -43.418 0.928 -19.344 1.00 87.88 371 HIS A C 1
ATOM 2886 O O . HIS A 1 371 ? -44.506 0.715 -19.881 1.00 87.88 371 HIS A O 1
ATOM 2892 N N . ALA A 1 372 ? -42.837 2.131 -19.370 1.00 86.25 372 ALA A N 1
ATOM 2893 C CA . ALA A 1 372 ? -43.423 3.280 -20.051 1.00 86.25 372 ALA A CA 1
ATOM 2894 C C . ALA A 1 372 ? -43.587 3.023 -21.557 1.00 86.25 372 ALA A C 1
ATOM 2896 O O . ALA A 1 372 ? -44.641 3.326 -22.109 1.00 86.25 372 ALA A O 1
ATOM 2897 N N . ILE A 1 373 ? -42.601 2.393 -22.204 1.00 86.12 373 ILE A N 1
ATOM 2898 C CA . ILE A 1 373 ? -42.683 1.999 -23.618 1.00 86.12 373 ILE A CA 1
ATOM 2899 C C . ILE A 1 373 ? -43.763 0.929 -23.824 1.00 86.12 373 ILE A C 1
ATOM 2901 O O . ILE A 1 373 ? -44.600 1.065 -24.714 1.00 86.12 373 ILE A O 1
ATOM 2905 N N . MET A 1 374 ? -43.814 -0.100 -22.974 1.00 87.38 374 MET A N 1
ATOM 2906 C CA . MET A 1 374 ? -44.838 -1.149 -23.066 1.00 87.38 374 MET A CA 1
ATOM 2907 C C . MET A 1 374 ? -46.253 -0.597 -22.851 1.00 87.38 374 MET A C 1
ATOM 2909 O O . MET A 1 374 ? -47.196 -1.077 -23.475 1.00 87.38 374 MET A O 1
ATOM 2913 N N . ARG A 1 375 ? -46.413 0.452 -22.033 1.00 88.94 375 ARG A N 1
ATOM 2914 C CA . ARG A 1 375 ? -47.686 1.166 -21.828 1.00 88.94 375 ARG A CA 1
ATOM 2915 C C . ARG A 1 375 ? -48.159 1.959 -23.045 1.00 88.94 375 ARG A C 1
ATOM 2917 O O . ARG A 1 375 ? -49.349 2.258 -23.110 1.00 88.94 375 ARG A O 1
ATOM 2924 N N . LEU A 1 376 ? -47.272 2.282 -23.988 1.00 88.44 376 LEU A N 1
ATOM 2925 C CA . LEU A 1 376 ? -47.651 2.912 -25.259 1.00 88.44 376 LEU A CA 1
ATOM 2926 C C . LEU A 1 376 ? -48.243 1.903 -26.251 1.00 88.44 376 LEU A C 1
ATOM 2928 O O . LEU A 1 376 ? -48.963 2.301 -27.161 1.00 88.44 376 LEU A O 1
ATOM 2932 N N . ILE A 1 377 ? -47.939 0.614 -26.079 1.00 86.75 377 ILE A N 1
ATOM 2933 C CA . ILE A 1 377 ? -48.289 -0.451 -27.029 1.00 86.75 377 ILE A CA 1
ATOM 2934 C C . ILE A 1 377 ? -49.422 -1.328 -26.482 1.00 86.75 377 ILE A C 1
ATOM 2936 O O . ILE A 1 377 ? -50.299 -1.750 -27.232 1.00 86.75 377 ILE A O 1
ATOM 2940 N N . PHE A 1 378 ? -49.430 -1.588 -25.171 1.00 86.56 378 PHE A N 1
ATOM 2941 C CA . PHE A 1 378 ? -50.343 -2.532 -24.535 1.00 86.56 378 PHE A CA 1
ATOM 2942 C C . PHE A 1 378 ? -51.204 -1.890 -23.435 1.00 86.56 378 PHE A C 1
ATOM 2944 O O . PHE A 1 378 ? -50.748 -1.008 -22.696 1.00 86.56 378 PHE A O 1
ATOM 2951 N N . PRO A 1 379 ? -52.446 -2.377 -23.242 1.00 87.44 379 PRO A N 1
ATOM 2952 C CA . PRO A 1 379 ? -53.243 -2.026 -22.074 1.00 87.44 379 PRO A CA 1
ATOM 2953 C C . PRO A 1 379 ? -52.558 -2.504 -20.783 1.00 87.44 379 PRO A C 1
ATOM 2955 O O . PRO A 1 379 ? -51.786 -3.464 -20.780 1.00 87.44 379 PRO A O 1
ATOM 2958 N N . LEU A 1 380 ? -52.851 -1.824 -19.669 1.00 81.88 380 LEU A N 1
ATOM 2959 C CA . LEU A 1 380 ? -52.119 -1.934 -18.396 1.00 81.88 380 LEU A CA 1
ATOM 2960 C C . LEU A 1 380 ? -51.815 -3.375 -17.916 1.00 81.88 380 LEU A C 1
ATOM 2962 O O . LEU A 1 380 ? -50.669 -3.611 -17.530 1.00 81.88 380 LEU A O 1
ATOM 2966 N N . PRO A 1 381 ? -52.746 -4.353 -17.970 1.00 85.56 381 PRO A N 1
ATOM 2967 C CA . PRO A 1 381 ? -52.467 -5.709 -17.486 1.00 85.56 381 PRO A CA 1
ATOM 2968 C C . PRO A 1 381 ? -51.430 -6.444 -18.350 1.00 85.56 381 PRO A C 1
ATOM 2970 O O . PRO A 1 381 ? -50.550 -7.130 -17.832 1.00 85.56 381 PRO A O 1
ATOM 2973 N N . LEU A 1 382 ? -51.499 -6.256 -19.671 1.00 83.38 382 LEU A N 1
ATOM 2974 C CA . LEU A 1 382 ? -50.568 -6.846 -20.636 1.00 83.38 382 LEU A CA 1
ATOM 2975 C C . LEU A 1 382 ? -49.201 -6.159 -20.583 1.00 83.38 382 LEU A C 1
ATOM 2977 O O . LEU A 1 382 ? -48.177 -6.835 -20.622 1.00 83.38 382 LEU A O 1
ATOM 2981 N N . ALA A 1 383 ? -49.173 -4.835 -20.404 1.00 84.06 383 ALA A N 1
ATOM 2982 C CA . ALA A 1 383 ? -47.933 -4.083 -20.235 1.00 84.06 383 ALA A CA 1
ATOM 2983 C C . ALA A 1 383 ? -47.168 -4.516 -18.973 1.00 84.06 383 ALA A C 1
ATOM 2985 O O . ALA A 1 383 ? -45.950 -4.682 -19.022 1.00 84.06 383 ALA A O 1
ATOM 2986 N N . LEU A 1 384 ? -47.866 -4.743 -17.853 1.00 84.31 384 LEU A N 1
ATOM 2987 C CA . LEU A 1 384 ? -47.271 -5.269 -16.619 1.00 84.31 384 LEU A CA 1
ATOM 2988 C C . LEU A 1 384 ? -46.674 -6.663 -16.833 1.00 84.31 384 LEU A C 1
ATOM 2990 O O . LEU A 1 384 ? -45.503 -6.875 -16.525 1.00 84.31 384 LEU A O 1
ATOM 2994 N N . SER A 1 385 ? -47.444 -7.584 -17.420 1.00 87.88 385 SER A N 1
ATOM 2995 C CA . SER A 1 385 ? -46.974 -8.946 -17.698 1.00 87.88 385 SER A CA 1
ATOM 2996 C C . SER A 1 385 ? -45.753 -8.958 -18.627 1.00 87.88 385 SER A C 1
ATOM 2998 O O . SER A 1 385 ? -44.757 -9.616 -18.325 1.00 87.88 385 SER A O 1
ATOM 3000 N N . ALA A 1 386 ? -45.771 -8.155 -19.695 1.00 81.31 386 ALA A N 1
ATOM 3001 C CA . ALA A 1 386 ? -44.652 -8.026 -20.626 1.00 81.31 386 ALA A CA 1
ATOM 3002 C C . ALA A 1 386 ? -43.402 -7.413 -19.972 1.00 81.31 386 ALA A C 1
ATOM 3004 O O . ALA A 1 386 ? -42.286 -7.857 -20.231 1.00 81.31 386 ALA A O 1
ATOM 3005 N N . THR A 1 387 ? -43.579 -6.429 -19.084 1.00 87.19 387 THR A N 1
ATOM 3006 C CA . THR A 1 387 ? -42.465 -5.800 -18.352 1.00 87.19 387 THR A CA 1
ATOM 3007 C C . THR A 1 387 ? -41.806 -6.788 -17.392 1.00 87.19 387 THR A C 1
ATOM 3009 O O . THR A 1 387 ? -40.581 -6.854 -17.320 1.00 87.19 387 THR A O 1
ATOM 3012 N N . VAL A 1 388 ? -42.605 -7.592 -16.683 1.00 85.81 388 VAL A N 1
ATOM 3013 C CA . VAL A 1 388 ? -42.091 -8.645 -15.795 1.00 85.81 388 VAL A CA 1
ATOM 3014 C C . VAL A 1 388 ? -41.364 -9.723 -16.600 1.00 85.81 388 VAL A C 1
ATOM 3016 O O . VAL A 1 388 ? -40.265 -10.121 -16.222 1.00 85.81 388 VAL A O 1
ATOM 3019 N N . GLY A 1 389 ? -41.919 -10.147 -17.740 1.00 84.50 389 GLY A N 1
ATOM 3020 C CA . GLY A 1 389 ? -41.256 -11.097 -18.639 1.00 84.50 389 GLY A CA 1
ATOM 3021 C C . GLY A 1 389 ? -39.907 -10.585 -19.152 1.00 84.50 389 GLY A C 1
ATOM 3022 O O . GLY A 1 389 ? -38.917 -11.312 -19.115 1.00 84.50 389 GLY A O 1
ATOM 3023 N N . TYR A 1 390 ? -39.843 -9.313 -19.552 1.00 84.38 390 TYR A N 1
ATOM 3024 C CA . TYR A 1 390 ? -38.603 -8.659 -19.975 1.00 84.38 390 TYR A CA 1
ATOM 3025 C C . TYR A 1 390 ? -37.560 -8.601 -18.847 1.00 84.38 390 TYR A C 1
ATOM 3027 O O . TYR A 1 390 ? -36.390 -8.904 -19.069 1.00 84.38 390 TYR A O 1
ATOM 3035 N N . ALA A 1 391 ? -37.983 -8.282 -17.620 1.00 82.25 391 ALA A N 1
ATOM 3036 C CA . ALA A 1 391 ? -37.094 -8.240 -16.460 1.00 82.25 391 ALA A CA 1
ATOM 3037 C C . ALA A 1 391 ? -36.515 -9.619 -16.111 1.00 82.25 391 ALA A C 1
ATOM 3039 O O . ALA A 1 391 ? -35.319 -9.741 -15.850 1.00 82.25 391 ALA A O 1
ATOM 3040 N N . ILE A 1 392 ? -37.343 -10.667 -16.154 1.00 83.06 392 ILE A N 1
ATOM 3041 C CA . ILE A 1 392 ? -36.902 -12.046 -15.904 1.00 83.06 392 ILE A CA 1
ATOM 3042 C C . ILE A 1 392 ? -35.914 -12.499 -16.987 1.00 83.06 392 ILE A C 1
ATOM 3044 O O . ILE A 1 392 ? -34.893 -13.098 -16.659 1.00 83.06 392 ILE A O 1
ATOM 3048 N N . ALA A 1 393 ? -36.173 -12.178 -18.258 1.00 80.06 393 ALA A N 1
ATOM 3049 C CA . ALA A 1 393 ? -35.260 -12.496 -19.354 1.00 80.06 393 ALA A CA 1
ATOM 3050 C C . ALA A 1 393 ? -33.906 -11.776 -19.212 1.00 80.06 393 ALA A C 1
ATOM 3052 O O . ALA A 1 393 ? -32.865 -12.398 -19.417 1.00 80.06 393 ALA A O 1
ATOM 3053 N N . GLY A 1 394 ? -33.911 -10.503 -18.800 1.00 78.94 394 GLY A N 1
ATOM 3054 C CA . GLY A 1 394 ? -32.690 -9.742 -18.517 1.00 78.94 394 GLY A CA 1
ATOM 3055 C C . GLY A 1 394 ? -31.875 -10.335 -17.364 1.00 78.94 394 GLY A C 1
ATOM 3056 O O . GLY A 1 394 ? -30.674 -10.543 -17.501 1.00 78.94 394 GLY A O 1
ATOM 3057 N N . LEU A 1 395 ? -32.529 -10.705 -16.257 1.00 77.00 395 LEU A N 1
ATOM 3058 C CA . LEU A 1 395 ? -31.866 -11.372 -15.128 1.00 77.00 395 LEU A CA 1
ATOM 3059 C C . LEU A 1 395 ? -31.292 -12.741 -15.516 1.00 77.00 395 LEU A C 1
ATOM 3061 O O . LEU A 1 395 ? -30.203 -13.103 -15.073 1.00 77.00 395 LEU A O 1
ATOM 3065 N N . TRP A 1 396 ? -32.002 -13.495 -16.359 1.00 75.56 396 TRP A N 1
ATOM 3066 C CA . TRP A 1 396 ? -31.520 -14.779 -16.865 1.00 75.56 396 TRP A CA 1
ATOM 3067 C C . TRP A 1 396 ? -30.298 -14.612 -17.775 1.00 75.56 396 TRP A C 1
ATOM 3069 O O . TRP A 1 396 ? -29.358 -15.402 -17.687 1.00 75.56 396 TRP A O 1
ATOM 3079 N N . TYR A 1 397 ? -30.292 -13.580 -18.622 1.00 77.25 397 TYR A N 1
ATOM 3080 C CA . TYR A 1 397 ? -29.161 -13.238 -19.485 1.00 77.25 397 TYR A CA 1
ATOM 3081 C C . TYR A 1 397 ? -27.918 -12.872 -18.665 1.00 77.25 397 TYR A C 1
ATOM 3083 O O . TYR A 1 397 ? -26.862 -13.465 -18.872 1.00 77.25 397 TYR A O 1
ATOM 3091 N N . GLU A 1 398 ? -28.059 -11.987 -17.675 1.00 71.62 398 GLU A N 1
ATOM 3092 C CA . GLU A 1 398 ? -26.964 -11.599 -16.774 1.00 71.62 398 GLU A CA 1
ATOM 3093 C C . GLU A 1 398 ? -26.413 -12.795 -15.983 1.00 71.62 398 GLU A C 1
ATOM 3095 O O . GLU A 1 398 ? -25.200 -12.976 -15.866 1.00 71.62 398 GLU A O 1
ATOM 3100 N N . TRP A 1 399 ? -27.290 -13.674 -15.488 1.00 70.81 399 TRP A N 1
ATOM 3101 C CA . TRP A 1 399 ? -26.874 -14.870 -14.754 1.00 70.81 399 TRP A CA 1
ATOM 3102 C C . TRP A 1 399 ? -26.156 -15.894 -15.646 1.00 70.81 399 TRP A C 1
ATOM 3104 O O . TRP A 1 399 ? -25.134 -16.460 -15.246 1.00 70.81 399 TRP A O 1
ATOM 3114 N N . ALA A 1 400 ? -26.641 -16.105 -16.873 1.00 69.88 400 ALA A N 1
ATOM 3115 C CA . ALA A 1 400 ? -25.979 -16.958 -17.857 1.00 69.88 400 ALA A CA 1
ATOM 3116 C C . ALA A 1 400 ? -24.610 -16.391 -18.273 1.00 69.88 400 ALA A C 1
ATOM 3118 O O . ALA A 1 400 ? -23.643 -17.146 -18.395 1.00 69.88 400 ALA A O 1
ATOM 3119 N N . HIS A 1 401 ? -24.508 -15.070 -18.429 1.00 65.62 401 HIS A N 1
ATOM 3120 C CA . HIS A 1 401 ? -23.263 -14.377 -18.754 1.00 65.62 401 HIS A CA 1
ATOM 3121 C C . HIS A 1 401 ? -22.246 -14.461 -17.602 1.00 65.62 401 HIS A C 1
ATOM 3123 O O . HIS A 1 401 ? -21.074 -14.769 -17.822 1.00 65.62 401 HIS A O 1
ATOM 3129 N N . PHE A 1 402 ? -22.700 -14.306 -16.354 1.00 66.69 402 PHE A N 1
ATOM 3130 C CA . PHE A 1 402 ? -21.882 -14.530 -15.159 1.00 66.69 402 PHE A CA 1
ATOM 3131 C C . PHE A 1 402 ? -21.349 -15.970 -15.088 1.00 66.69 402 PHE A C 1
ATOM 3133 O O . PHE A 1 402 ? -20.155 -16.171 -14.869 1.00 66.69 402 PHE A O 1
ATOM 3140 N N . LEU A 1 403 ? -22.195 -16.980 -15.323 1.00 65.50 403 LEU A N 1
ATOM 3141 C CA . LEU A 1 403 ? -21.781 -18.392 -15.338 1.00 65.50 403 LEU A CA 1
ATOM 3142 C C . LEU A 1 403 ? -20.762 -18.705 -16.442 1.00 65.50 403 LEU A C 1
ATOM 3144 O O . LEU A 1 403 ? -19.859 -19.514 -16.230 1.00 65.50 403 LEU A O 1
ATOM 3148 N N . ALA A 1 404 ? -20.896 -18.074 -17.609 1.00 64.19 404 ALA A N 1
ATOM 3149 C CA . ALA A 1 404 ? -19.984 -18.261 -18.734 1.00 64.19 404 ALA A CA 1
ATOM 3150 C C . ALA A 1 404 ? -18.618 -17.582 -18.534 1.00 64.19 404 ALA A C 1
ATOM 3152 O O . ALA A 1 404 ? -17.659 -17.967 -19.193 1.00 64.19 404 ALA A O 1
ATOM 3153 N N . HIS A 1 405 ? -18.518 -16.573 -17.662 1.00 57.75 405 HIS A N 1
ATOM 3154 C CA . HIS A 1 405 ? -17.275 -15.829 -17.395 1.00 57.75 405 HIS A CA 1
ATOM 3155 C C . HIS A 1 405 ? -16.617 -16.165 -16.046 1.00 57.75 405 HIS A C 1
ATOM 3157 O O . HIS A 1 405 ? -15.530 -15.671 -15.754 1.00 57.75 405 HIS A O 1
ATOM 3163 N N . THR A 1 406 ? -17.259 -16.994 -15.217 1.00 52.91 406 THR A N 1
ATOM 3164 C CA . THR A 1 406 ? -16.715 -17.490 -13.936 1.00 52.91 406 THR A CA 1
ATOM 3165 C C . THR A 1 406 ? -16.199 -18.933 -13.997 1.00 52.91 406 THR A C 1
ATOM 3167 O O . THR A 1 406 ? -15.733 -19.459 -12.985 1.00 52.91 406 THR A O 1
ATOM 3170 N N . ARG A 1 407 ? -16.244 -19.561 -15.176 1.00 41.03 407 ARG A N 1
ATOM 3171 C CA . ARG A 1 407 ? -15.532 -20.801 -15.521 1.00 41.03 407 ARG A CA 1
ATOM 3172 C C . ARG A 1 407 ? -14.334 -20.474 -16.396 1.00 41.03 407 ARG A C 1
ATOM 3174 O O . ARG A 1 407 ? -13.326 -21.203 -16.265 1.00 41.03 407 ARG A O 1
#

Mean predicted aligned error: 19.05 Å

Foldseek 3Di:
DDDDDDDDDDFPQAWQLVVLVVCVVVVHADDQVLLLLQLLLVLVQLVVQQPDVQHKAQQADARNQWGHHLNGTDGHDSVLIDGHKQFLQDPVSVVVLLVSNVVPYAQLLFALCNLPVVLDRIGGNLRVLSSSLQRSLCRQVVDGQDDPPCSVCNNLVFGFDDPPRPLDVLSVVLSCLSSQNPSVQRDDSVLSLQSSVCSNVVHDRDDGDDDPDPDDPDDDDDDDDDDDDDDQTGPSSPDGDDDDDDDDDDDDDDDDDDDCVRPVNVVVVVVVVPDDDDDDDDDDDDDDDDDDDDDDDDDDDDDDDDDDDDPPSNPDDPCNSPPPPDDDDPDPPDDDPDDVVVVVVVVPPDDDDDLDDPDVVVLVVVLVVQLVVLVVVDPDVVSVVVSVVVSVVVVVVSVVVVVVNVD

InterPro domains:
  IPR000719 Protein kinase domain [PF00069] (5-192)
  IPR000719 Protein kinase domain [PS50011] (1-200)
  IPR000719 Protein kinase domain [SM00220] (2-199)
  IPR008271 Serine/threonine-protein kinase, active site [PS00108] (56-68)
  IPR011009 Protein kinase-like domain superfamily [SSF56112] (4-203)

Radius of gyration: 29.35 Å; Cα contacts (8 Å, |Δi|>4): 367; chains: 1; bounding box: 108×77×55 Å

Organism: NCBI:txid265563

Sequence (407 aa):
RPQHLILMEYCEGGTALSVCNTLRQNNQRFDLPSLIIAFGQICNAVSYLHAQRPPIVHRDLKPVNFLVKNGAYKLCDFGSAVFGHVDLRTPRARSEAEEVIQKTTTQMFRAPEMVDLYMVKKLTQATDVWALGCCLYSLAFFQNCFEEGSNLAILSRNYKIPDDNPYGEGIVELIDRMLTVDVKARADMTEVILCLSAIYSGRPLPPRKQVKVKKPAEGEGQVEEKKDRVGKFRTDGQGIVTQEPIVEPKKNMEAKKLNPDSAAARRRRAANRGGDSPTHGAPSDSDPAPLTSELRSQHHSTGAAPKPVKMKDFETSFSDLFAFKGTPAGDPFGRNGRVGKSIHQDHHEKDYFSVSIDPPALLIGWMAVAHAIMRLIFPLPLALSATVGYAIAGLWYEWAHFLAHTR

Secondary structure (DSSP, 8-state):
-PPP-------TT-BHHHHHHHHHHTT----HHHHHHHHHHHHHHHHHHHTSSSPEE-S---GGGEEEETTEEEE--GGG-EES-EE-SSHHHHHHHHHHHHHHS-GGG--HHHH-TTS-SEE-THHHHHHHHHHHHHHHHSS-SS-TT-HHHHHTT--B--TT-TTHHHHHHHHHHHT-SSTTTSPPHHHHHHHHHHHHTTPPPPPP------PPPP-----PPP-----TTB--SS---------------PPPPPPTTSHHHHHHHHHTT------------------------------PPPPPPPTT-----HHHHHS--------S--S-S-SHHHHHHHTTSS------PPPHHHHHHHHHHHHHHHHHHS-HHHHHHHHHHHHHHHHHHHHHHHHHH--

Nearest PDB structures (foldseek):
  5ikw-assembly1_A  TM=9.140E-01  e=5.345E-15  Homo sapiens
  4w9x-assembly1_A  TM=8.478E-01  e=4.559E-15  Homo sapiens
  7rj8-assembly1_A  TM=9.102E-01  e=4.003E-14  Mus musculus
  8gmd-assembly2_B  TM=9.174E-01  e=5.217E-14  Homo sapiens
  5l4q-assembly1_A  TM=8.704E-01  e=2.557E-13  Homo sapiens